Protein AF-S4RAU7-F1 (afdb_monomer)

pLDDT: mean 73.19, std 24.36, range [22.33, 98.5]

Nearest PDB structures (foldseek):
  2hni-assembly1_B  TM=8.586E-01  e=1.239E-15  Pyrococcus horikoshii OT3
  2dkg-assembly1_A  TM=8.563E-01  e=2.192E-15  Pyrococcus horikoshii OT3
  2deq-assembly1_A  TM=8.607E-01  e=3.878E-15  Pyrococcus horikoshii OT3
  3rkx-assembly1_A  TM=7.453E-01  e=6.673E-11  Staphylococcus aureus subsp. aureus ECT-R 2
  3v8j-assembly1_A  TM=7.299E-01  e=2.940E-10  Staphylococcus aureus A9781

Secondary structure (DSSP, 8-state):
---------PPPP----B-GGGGGGGG-S----SSS-S--------PPPP----------------------S---SS--EEEEE-----TTTSSSTTSHHHHHHHHHHTTBPTTT-EEEE--HHHHTSTTGGGGEEEEEE--SSPPPHHHHHHHHHHHTTT-EEEEES-S---SS-EEEETTS-----SSS-EEEEEE-TTSEEEEEETTTGGGEEEEEEEEETTEEEEEEEEEETTTTEEEEEE-----TT--SSS-TTSSHHHHHHHHHHHHHHHHHTT--B----PPPP--EEEEEPTT--S-HHHHHGGGS-TTSEE--SS-EEEEESSGGGSPPP-SSEEEEESS--GGGT-TT--HHHHHHH---SSTTSEEEEEEEES-HHHHHTTTGGGS-TT--EEEEEEEETT-B-GGG-B----TTEEEEEEEEEEETTSHHHHTGGGHHHHHHHHHHHHHHTSTT-TT--EEEETTTEEEETTTEEEEEEEEEEEEETTEEEEEEEEEEESS--TTS--HHHHHHHHHHH--TTPPPPPPPPHHHHHHHHHHHHHHHHHHHHHHHHHHHHHHHHHHBS-TT-EEEESSTTS-EEEEEEE-TTSPEEEEETTS-EEEE-TTTEEEETTTTEEEE-

Mean predicted aligned error: 14.05 Å

Solvent-accessible surface area (backbone atoms only — not comparable to full-atom values): 36262 Å² total; per-residue (Å²): 138,91,83,89,81,87,86,77,81,86,80,81,77,84,84,68,85,36,55,75,80,55,60,56,73,79,65,72,81,74,88,85,69,91,84,77,80,83,86,83,82,86,88,83,88,83,87,79,86,88,79,88,86,87,83,90,80,85,83,83,90,80,84,81,82,81,77,82,74,78,84,71,86,81,84,62,63,57,58,39,25,34,34,37,31,51,69,94,63,61,89,71,64,49,73,39,68,81,9,69,58,35,48,53,49,52,59,47,61,73,28,39,34,80,60,52,62,47,80,42,78,47,51,73,71,59,60,70,41,87,70,69,68,81,48,42,56,32,41,34,34,49,13,81,48,64,55,56,67,72,45,28,54,47,54,45,57,40,17,38,67,39,23,34,36,40,32,44,60,28,49,44,50,59,84,58,41,31,67,28,43,92,88,77,56,87,66,68,56,80,80,90,60,64,44,78,79,43,69,24,46,81,59,32,34,30,32,27,34,67,87,54,53,87,57,55,42,79,73,48,74,44,85,48,101,65,35,36,31,46,32,38,37,28,76,28,57,93,58,67,6,32,42,33,46,33,54,63,69,76,80,80,73,72,69,94,70,83,74,93,86,74,69,71,72,64,48,54,58,51,46,51,52,51,32,51,56,40,39,75,69,69,43,70,49,48,95,59,81,74,85,64,57,40,50,29,40,52,45,65,43,87,86,59,72,72,53,63,63,71,68,36,52,90,64,35,44,101,80,34,33,38,74,34,88,54,28,19,39,29,58,31,57,41,75,90,77,44,72,80,38,48,90,49,39,35,28,32,27,61,67,65,81,60,74,86,66,36,86,87,56,50,64,64,51,20,59,73,49,45,72,51,94,45,62,58,40,24,37,40,39,20,45,22,36,56,32,50,58,45,54,46,39,68,41,56,90,65,51,66,86,82,57,19,47,23,30,34,34,44,26,31,83,54,25,75,41,71,94,79,37,73,34,77,34,44,67,35,30,28,32,36,18,37,69,47,73,37,45,45,88,38,57,48,35,73,28,50,64,34,54,44,46,45,47,38,45,9,48,40,47,19,52,29,70,39,92,88,30,64,82,56,56,50,24,35,40,83,70,28,34,29,21,46,58,94,67,37,46,26,33,42,49,38,69,45,39,36,80,56,91,66,28,31,47,30,40,39,34,39,43,32,30,22,62,30,67,79,67,52,50,22,51,34,56,54,50,50,50,47,51,74,68,55,60,95,87,63,79,74,75,76,77,65,47,38,36,36,46,47,20,24,17,47,30,37,30,54,52,47,52,54,41,25,52,74,48,37,67,76,60,45,47,68,64,45,59,76,31,44,70,55,80,70,37,68,31,24,40,68,43,100,86,38,59,50,27,33,32,75,50,63,49,96,51,56,30,42,28,29,39,32,81,90,70,50,75,44,79,44,54,63,86,54,41,44,74,42,76,93,75,31,34,37,31,70,107

Structure (mmCIF, N/CA/C/O backbone):
data_AF-S4RAU7-F1
#
_entry.id   AF-S4RAU7-F1
#
loop_
_atom_site.group_PDB
_atom_site.id
_atom_site.type_symbol
_atom_site.label_atom_id
_atom_site.label_alt_id
_atom_site.label_c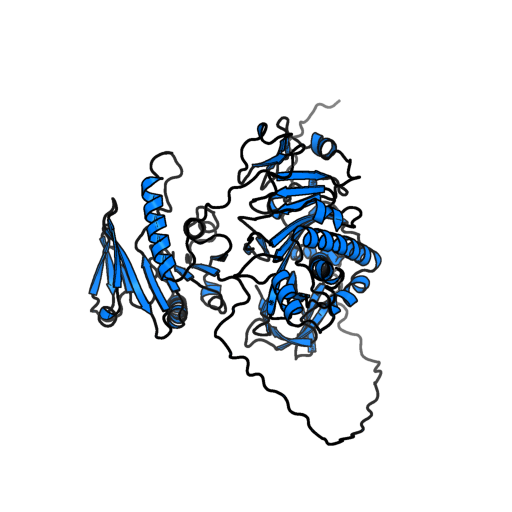omp_id
_atom_site.label_asym_id
_atom_site.label_entity_id
_atom_site.label_seq_id
_atom_site.pdbx_PDB_ins_code
_atom_site.Cartn_x
_atom_site.Cartn_y
_atom_site.Cartn_z
_atom_site.occupancy
_atom_site.B_iso_or_equiv
_atom_site.auth_seq_id
_atom_site.auth_comp_id
_atom_site.auth_asym_id
_atom_site.auth_atom_id
_atom_site.pdbx_PDB_model_num
ATOM 1 N N . GLU A 1 1 ? 16.555 49.313 -39.695 1.00 27.48 1 GLU A N 1
ATOM 2 C CA . GLU A 1 1 ? 17.297 48.039 -39.777 1.00 27.48 1 GLU A CA 1
ATOM 3 C C . GLU A 1 1 ? 17.917 47.733 -38.420 1.00 27.48 1 GLU A C 1
ATOM 5 O O . GLU A 1 1 ? 18.687 48.556 -37.935 1.00 27.48 1 GLU A O 1
ATOM 10 N N . PRO A 1 2 ? 17.519 46.636 -37.758 1.00 35.09 2 PRO A N 1
ATOM 11 C CA . PRO A 1 2 ? 18.001 46.278 -36.431 1.00 35.09 2 PRO A CA 1
ATOM 12 C C . PRO A 1 2 ? 19.102 45.199 -36.477 1.00 35.09 2 PRO A C 1
ATOM 14 O O . PRO A 1 2 ? 19.105 44.318 -37.333 1.00 35.09 2 PRO A O 1
ATOM 17 N N . ARG A 1 3 ? 20.007 45.248 -35.497 1.00 26.02 3 ARG A N 1
ATOM 18 C CA . ARG A 1 3 ? 20.831 44.141 -34.972 1.00 26.02 3 ARG A CA 1
ATOM 19 C C . ARG A 1 3 ? 20.624 44.233 -33.454 1.00 26.02 3 ARG A C 1
ATOM 21 O O . ARG A 1 3 ? 20.817 45.310 -32.910 1.00 26.02 3 ARG A O 1
ATOM 28 N N . GLY A 1 4 ? 20.049 43.273 -32.739 1.00 25.80 4 GLY A N 1
ATOM 29 C CA . GLY A 1 4 ? 20.427 41.870 -32.606 1.00 25.80 4 GLY A CA 1
ATOM 30 C C . GLY A 1 4 ? 20.818 41.682 -31.135 1.00 25.80 4 GLY A C 1
ATOM 31 O O . GLY A 1 4 ? 21.966 41.932 -30.787 1.00 25.80 4 GLY A O 1
ATOM 32 N N . VAL A 1 5 ? 19.854 41.341 -30.272 1.00 27.66 5 VAL A N 1
ATOM 33 C CA . VAL A 1 5 ? 20.081 41.065 -28.841 1.00 27.66 5 VAL A CA 1
ATOM 34 C C . VAL A 1 5 ? 19.754 39.598 -28.592 1.00 27.66 5 VAL A C 1
ATOM 36 O O . VAL A 1 5 ? 18.683 39.119 -28.956 1.00 27.66 5 VAL A O 1
ATOM 39 N N . ALA A 1 6 ? 20.739 38.896 -28.040 1.00 25.17 6 ALA A N 1
ATOM 40 C CA . ALA A 1 6 ? 20.718 37.477 -27.742 1.00 25.17 6 ALA A CA 1
ATOM 41 C C . ALA A 1 6 ? 19.697 37.145 -26.644 1.00 25.17 6 ALA A C 1
ATOM 43 O O . ALA A 1 6 ? 19.622 37.831 -25.626 1.00 25.17 6 ALA A O 1
ATOM 44 N N . ALA A 1 7 ? 18.946 36.066 -26.860 1.00 24.81 7 ALA A N 1
ATOM 45 C CA . ALA A 1 7 ? 18.097 35.437 -25.862 1.00 24.81 7 ALA A CA 1
ATOM 46 C C . ALA A 1 7 ? 18.944 34.487 -25.004 1.00 24.81 7 ALA A C 1
ATOM 48 O O . ALA A 1 7 ? 19.570 33.564 -25.526 1.00 24.81 7 ALA A O 1
ATOM 49 N N . THR A 1 8 ? 18.952 34.703 -23.692 1.00 26.05 8 THR A N 1
ATOM 50 C CA . THR A 1 8 ? 19.495 33.772 -22.700 1.00 26.05 8 THR A CA 1
ATOM 51 C C . THR A 1 8 ? 18.362 33.243 -21.830 1.00 26.05 8 THR A C 1
ATOM 53 O O . THR A 1 8 ? 17.690 34.034 -21.178 1.00 26.05 8 THR A O 1
ATOM 56 N N . GLY A 1 9 ? 18.201 31.915 -21.847 1.00 24.58 9 GLY A N 1
ATOM 57 C CA . GLY A 1 9 ? 17.725 31.062 -20.750 1.00 24.58 9 GLY A CA 1
ATOM 58 C C . GLY A 1 9 ? 16.378 31.401 -20.117 1.00 24.58 9 GLY A C 1
ATOM 59 O O . GLY A 1 9 ? 16.329 32.167 -19.165 1.00 24.58 9 GLY A O 1
ATOM 60 N N . GLY A 1 10 ? 15.312 30.749 -20.586 1.00 24.58 10 GLY A N 1
ATOM 61 C CA . GLY A 1 10 ? 14.064 30.643 -19.832 1.00 24.58 10 GLY A CA 1
ATOM 62 C C . GLY A 1 10 ? 14.256 29.752 -18.604 1.00 24.58 10 GLY A C 1
ATOM 63 O O . GLY A 1 10 ? 14.740 28.625 -18.719 1.00 24.58 10 GLY A O 1
ATOM 64 N N . GLU A 1 11 ? 13.908 30.291 -17.442 1.00 26.67 11 GLU A N 1
ATOM 65 C CA . GLU A 1 11 ? 13.863 29.595 -16.163 1.00 26.67 11 GLU A CA 1
ATOM 66 C C . GLU A 1 11 ? 12.766 28.518 -16.193 1.00 26.67 11 GLU A C 1
ATOM 68 O O . GLU A 1 11 ? 11.641 28.757 -16.629 1.00 26.67 11 GLU A O 1
ATOM 73 N N . HIS A 1 12 ? 13.118 27.307 -15.758 1.00 29.59 12 HIS A N 1
ATOM 74 C CA . HIS A 1 12 ? 12.170 26.231 -15.492 1.00 29.59 12 HIS A CA 1
ATOM 75 C C . HIS A 1 12 ? 11.329 26.609 -14.267 1.00 29.59 12 HIS A C 1
ATOM 77 O O . HIS A 1 12 ? 11.871 26.725 -13.170 1.00 29.59 12 HIS A O 1
ATOM 83 N N . GLU A 1 13 ? 10.018 26.769 -14.449 1.00 31.17 13 GLU A N 1
ATOM 84 C CA . GLU A 1 13 ? 9.064 26.912 -13.347 1.00 31.17 13 GLU A CA 1
ATOM 85 C C . GLU A 1 13 ? 9.114 25.692 -12.407 1.00 31.17 13 GLU A C 1
ATOM 87 O O . GLU A 1 13 ? 9.138 24.531 -12.835 1.00 31.17 13 GLU A O 1
ATOM 92 N N . ASP A 1 14 ? 9.124 25.979 -11.105 1.00 31.38 14 ASP A N 1
ATOM 93 C CA . ASP A 1 14 ? 9.110 25.023 -10.000 1.00 31.38 14 ASP A CA 1
ATOM 94 C C . ASP A 1 14 ? 7.841 24.150 -10.019 1.00 31.38 14 ASP A C 1
ATOM 96 O O . ASP A 1 14 ? 6.816 24.475 -9.419 1.00 31.38 14 ASP A O 1
ATOM 100 N N . ALA A 1 15 ? 7.914 22.980 -10.658 1.00 33.44 15 ALA A N 1
ATOM 101 C CA . ALA A 1 15 ? 6.922 21.921 -10.485 1.00 33.44 15 ALA A CA 1
ATOM 102 C C . ALA A 1 15 ? 7.007 21.362 -9.051 1.00 33.44 15 ALA A C 1
ATOM 104 O O . ALA A 1 15 ? 7.835 20.490 -8.753 1.00 33.44 15 ALA A O 1
ATOM 105 N N . ARG A 1 16 ? 6.166 21.884 -8.149 1.00 30.45 16 ARG A N 1
ATOM 106 C CA . ARG A 1 16 ? 6.012 21.373 -6.780 1.00 30.45 16 ARG A CA 1
ATOM 107 C C . ARG A 1 16 ? 5.152 20.101 -6.794 1.00 30.45 16 ARG A C 1
ATOM 109 O O . ARG A 1 16 ? 4.079 20.113 -7.391 1.00 30.45 16 ARG A O 1
ATOM 116 N N . PRO A 1 17 ? 5.572 19.008 -6.131 1.00 32.38 17 PRO A N 1
ATOM 117 C CA . PRO A 1 17 ? 4.710 17.848 -5.938 1.00 32.38 17 PRO A CA 1
ATOM 118 C C . PRO A 1 17 ? 3.536 18.251 -5.037 1.00 32.38 17 PRO A C 1
ATOM 120 O O . PRO A 1 17 ? 3.728 18.566 -3.863 1.00 32.38 17 PRO A O 1
ATOM 123 N N . LEU A 1 18 ? 2.327 18.268 -5.593 1.00 34.44 18 LEU A N 1
ATOM 124 C CA . LEU A 1 18 ? 1.102 18.568 -4.857 1.00 34.44 18 LEU A CA 1
ATOM 125 C C . LEU A 1 18 ? 0.475 17.244 -4.413 1.00 34.44 18 LEU A C 1
ATOM 127 O O . LEU A 1 18 ? 0.008 16.453 -5.230 1.00 34.44 18 LEU A O 1
ATOM 131 N N . HIS A 1 19 ? 0.456 16.989 -3.106 1.00 40.88 19 HIS A N 1
ATOM 132 C CA . HIS A 1 19 ? -0.429 15.961 -2.560 1.00 40.88 19 HIS A CA 1
ATOM 133 C C . HIS A 1 19 ? -1.886 16.382 -2.839 1.00 40.88 19 HIS A C 1
ATOM 135 O O . HIS A 1 19 ? -2.152 17.579 -2.934 1.00 40.88 19 HIS A O 1
ATOM 141 N N . LEU A 1 20 ? -2.830 15.442 -2.982 1.00 41.88 20 LEU A N 1
ATOM 142 C CA . LEU A 1 20 ? -4.224 15.713 -3.399 1.00 41.88 20 LEU A CA 1
ATOM 143 C C . LEU A 1 20 ? -4.935 16.827 -2.592 1.00 41.88 20 LEU A C 1
ATOM 145 O O . LEU A 1 20 ? -5.869 17.443 -3.097 1.00 41.88 20 LEU A O 1
ATOM 149 N N . SER A 1 21 ? -4.462 17.149 -1.384 1.00 34.53 21 SER A N 1
ATOM 150 C CA . SER A 1 21 ? -4.932 18.271 -0.562 1.00 34.53 21 SER A CA 1
ATOM 151 C C . SER A 1 21 ? -4.527 19.671 -1.058 1.00 34.53 21 SER A C 1
ATOM 153 O O . SER A 1 21 ? -5.185 20.643 -0.703 1.00 34.53 21 SER A O 1
ATOM 155 N N . SER A 1 22 ? -3.475 19.815 -1.870 1.00 36.38 22 SER A N 1
ATOM 156 C CA . SER A 1 22 ? -3.009 21.118 -2.381 1.00 36.38 22 SER A CA 1
ATOM 157 C C . SER A 1 22 ? -3.646 21.524 -3.717 1.00 36.38 22 SER A C 1
ATOM 159 O O . SER A 1 22 ? -3.410 22.631 -4.189 1.00 36.38 22 SER A O 1
ATOM 161 N N . CYS A 1 23 ? -4.496 20.680 -4.316 1.00 39.50 23 CYS A N 1
ATOM 162 C CA . CYS A 1 23 ? -5.257 21.049 -5.519 1.00 39.50 23 CYS A CA 1
ATOM 163 C C . CYS A 1 23 ? -6.350 22.102 -5.237 1.00 39.50 23 CYS A C 1
ATOM 165 O O . CYS A 1 23 ? -6.812 22.764 -6.164 1.00 39.50 23 CYS A O 1
ATOM 167 N N . CYS A 1 24 ? -6.733 22.309 -3.971 1.00 40.78 24 CYS A N 1
ATOM 168 C CA . CYS A 1 24 ? -7.737 23.305 -3.592 1.00 40.78 24 CYS A CA 1
ATOM 169 C C . CYS A 1 24 ? -7.241 24.758 -3.692 1.00 40.78 24 CYS A C 1
ATOM 171 O O . CYS A 1 24 ? -8.064 25.643 -3.909 1.00 40.78 24 CYS A O 1
ATOM 173 N N . GLU A 1 25 ? -5.931 25.031 -3.602 1.00 37.16 25 GLU A N 1
ATOM 174 C CA . GLU A 1 25 ? -5.416 26.400 -3.809 1.00 37.16 25 GLU A CA 1
ATOM 175 C C . GLU A 1 25 ? -5.642 26.883 -5.256 1.00 37.16 25 GLU A C 1
ATOM 177 O O . GLU A 1 25 ? -5.774 28.081 -5.493 1.00 37.16 25 GLU A O 1
ATOM 182 N N . CYS A 1 26 ? -5.806 25.961 -6.214 1.00 34.75 26 CYS A N 1
ATOM 183 C CA . CYS A 1 26 ? -6.134 26.276 -7.607 1.00 34.75 26 CYS A CA 1
ATOM 184 C C . CYS A 1 26 ? -7.641 26.456 -7.879 1.00 34.75 26 CYS A C 1
ATOM 186 O O . CYS A 1 26 ? -7.998 26.930 -8.953 1.00 34.75 26 CYS A O 1
ATOM 188 N N . LEU A 1 27 ? -8.524 26.131 -6.926 1.00 38.09 27 LEU A N 1
ATOM 189 C CA . LEU A 1 27 ? -9.972 26.396 -7.016 1.00 38.09 27 LEU A CA 1
ATOM 190 C C . LEU A 1 27 ? -10.371 27.711 -6.315 1.00 38.09 27 LEU A C 1
ATOM 192 O O . LEU A 1 27 ? -11.551 28.028 -6.177 1.00 38.09 27 LEU A O 1
ATOM 196 N N . GLY A 1 28 ? -9.386 28.508 -5.895 1.00 34.78 28 GLY A N 1
ATOM 197 C CA . GLY A 1 28 ? -9.566 29.792 -5.226 1.00 34.78 28 GLY A CA 1
ATOM 198 C C . GLY A 1 28 ? -9.882 30.959 -6.163 1.00 34.78 28 GLY A C 1
ATOM 199 O O . GLY A 1 28 ? -9.199 31.972 -6.093 1.00 34.78 28 GLY A O 1
ATOM 200 N N . LEU A 1 29 ? -10.907 30.852 -7.011 1.00 30.56 29 LEU A N 1
ATOM 201 C CA . LEU A 1 29 ? -11.522 31.998 -7.695 1.00 30.56 29 LEU A CA 1
ATOM 202 C C . LEU A 1 29 ? -13.029 31.762 -7.869 1.00 30.56 29 LEU A C 1
ATOM 204 O O . LEU A 1 29 ? -13.503 31.621 -8.983 1.00 30.56 29 LEU A O 1
ATOM 208 N N . GLU A 1 30 ? -13.761 31.700 -6.751 1.00 31.09 30 GLU A N 1
ATOM 209 C CA . GLU A 1 30 ? -15.139 32.229 -6.629 1.00 31.09 30 GLU A CA 1
ATOM 210 C C . GLU A 1 30 ? -15.650 32.271 -5.166 1.00 31.09 30 GLU A C 1
ATOM 212 O O . GLU A 1 30 ? -16.841 32.182 -4.885 1.00 31.09 30 GLU A O 1
ATOM 217 N N . SER A 1 31 ? -14.763 32.491 -4.189 1.00 28.50 31 SER A N 1
ATOM 218 C CA . SER A 1 31 ? -15.175 32.840 -2.819 1.00 28.50 31 SER A CA 1
ATOM 219 C C . SER A 1 31 ? -15.307 34.358 -2.672 1.00 28.50 31 SER A C 1
ATOM 221 O O . SER A 1 31 ? -14.504 34.993 -1.995 1.00 28.50 31 SER A O 1
ATOM 223 N N . SER A 1 32 ? -16.324 34.951 -3.305 1.00 27.53 32 SER A N 1
ATOM 224 C CA . SER A 1 32 ? -16.795 36.310 -2.974 1.00 27.53 32 SER A CA 1
ATOM 225 C C . SER A 1 32 ? -18.254 36.342 -2.505 1.00 27.53 32 SER A C 1
ATOM 227 O O . SER A 1 32 ? -18.919 37.371 -2.622 1.00 27.53 32 SER A O 1
ATOM 229 N N . THR A 1 33 ? -18.764 35.238 -1.951 1.00 28.28 33 THR A N 1
ATOM 230 C CA . THR A 1 33 ? -20.163 35.179 -1.485 1.00 28.28 33 THR A CA 1
ATOM 231 C C . THR A 1 33 ? -20.343 34.531 -0.112 1.00 28.28 33 THR A C 1
ATOM 233 O O . THR A 1 33 ? -21.436 34.093 0.231 1.00 28.28 33 THR A O 1
ATOM 236 N N . ILE A 1 34 ? -19.306 34.543 0.730 1.00 30.53 34 ILE A N 1
ATOM 237 C CA . ILE A 1 34 ? -19.435 34.301 2.177 1.00 30.53 34 ILE A CA 1
ATOM 238 C C . ILE A 1 34 ? -19.367 35.659 2.884 1.00 30.53 34 ILE A C 1
ATOM 240 O O . ILE A 1 34 ? -18.395 35.976 3.549 1.00 30.53 34 ILE A O 1
ATOM 244 N N . GLU A 1 35 ? -20.386 36.498 2.665 1.00 27.98 35 GLU A N 1
ATOM 245 C CA . GLU A 1 35 ? -20.765 37.582 3.597 1.00 27.98 35 GLU A CA 1
ATOM 246 C C . GLU A 1 35 ? -22.167 38.190 3.345 1.00 27.98 35 GLU A C 1
ATOM 248 O O . GLU A 1 35 ? -22.516 39.207 3.933 1.00 27.98 35 GLU A O 1
ATOM 253 N N . SER A 1 36 ? -23.039 37.583 2.521 1.00 26.77 36 SER A N 1
ATOM 254 C CA . SER A 1 36 ? -24.374 38.162 2.233 1.00 26.77 36 SER A CA 1
ATOM 255 C C . SER A 1 36 ? -25.570 37.208 2.289 1.0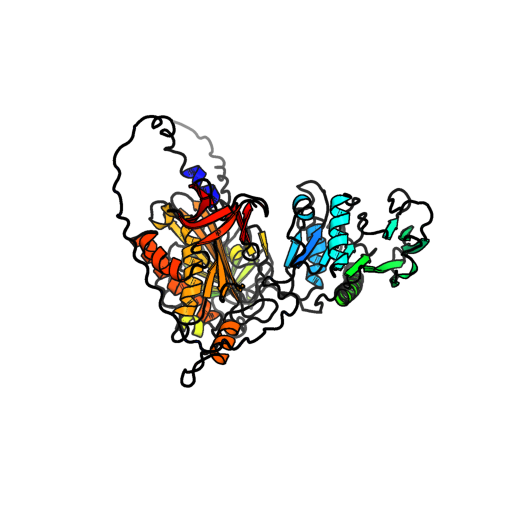0 26.77 36 SER A C 1
ATOM 257 O O . SER A 1 36 ? -26.625 37.528 1.756 1.00 26.77 36 SER A O 1
ATOM 259 N N . VAL A 1 37 ? -25.483 36.094 3.023 1.00 28.81 37 VAL A N 1
ATOM 260 C CA . VAL A 1 37 ? -26.695 35.357 3.447 1.00 28.81 37 VAL A CA 1
ATOM 261 C C . VAL A 1 37 ? -26.652 35.057 4.951 1.00 28.81 37 VAL A C 1
ATOM 263 O O . VAL A 1 37 ? -26.880 33.950 5.420 1.00 28.81 37 VAL A O 1
ATOM 266 N N . ARG A 1 38 ? -26.357 36.090 5.747 1.00 29.08 38 ARG A N 1
ATOM 267 C CA . ARG A 1 38 ? -27.050 36.287 7.025 1.00 29.08 38 ARG A CA 1
ATOM 268 C C . ARG A 1 38 ? -28.247 37.169 6.684 1.00 29.08 38 ARG A C 1
ATOM 270 O O . ARG A 1 38 ? -28.016 38.295 6.254 1.00 29.08 38 ARG A O 1
ATOM 277 N N . SER A 1 39 ? -29.469 36.671 6.894 1.00 26.44 39 SER A N 1
ATOM 278 C CA . SER A 1 39 ? -30.792 37.321 6.694 1.00 26.44 39 SER A CA 1
ATOM 279 C C . SER A 1 39 ? -31.604 36.829 5.482 1.00 26.44 39 SER A C 1
ATOM 281 O O . SER A 1 39 ? -31.656 37.495 4.456 1.00 26.44 39 SER A O 1
ATOM 283 N N . ALA A 1 40 ? -32.283 35.690 5.643 1.00 24.09 40 ALA A N 1
ATOM 284 C CA . ALA A 1 40 ? -33.619 35.380 5.096 1.00 24.09 40 ALA A CA 1
ATOM 285 C C . ALA A 1 40 ? -34.052 34.032 5.716 1.00 24.09 40 ALA A C 1
ATOM 287 O O . ALA A 1 40 ? -33.539 32.987 5.339 1.00 24.09 40 ALA A O 1
ATOM 288 N N . SER A 1 41 ? -34.616 34.056 6.926 1.00 25.59 41 SER A N 1
ATOM 289 C CA . SER A 1 41 ? -36.041 33.794 7.219 1.00 25.59 41 SER A CA 1
ATOM 290 C C . SER A 1 41 ? -36.625 32.503 6.625 1.00 25.59 41 SER A C 1
ATOM 292 O O . SER A 1 41 ? -36.891 32.446 5.434 1.00 25.59 41 SER A O 1
ATOM 294 N N . MET A 1 42 ? -36.805 31.518 7.519 1.00 24.38 42 MET A N 1
ATOM 295 C CA . MET A 1 42 ? -38.050 30.814 7.900 1.00 24.38 42 MET A CA 1
ATOM 296 C C . MET A 1 42 ? -39.129 30.474 6.848 1.00 24.38 42 MET A C 1
ATOM 298 O O . MET A 1 42 ? -39.505 31.325 6.054 1.00 24.38 42 MET A O 1
ATOM 302 N N . GLU A 1 43 ? -39.724 29.285 7.065 1.00 26.59 43 GLU A N 1
ATOM 303 C CA . GLU A 1 43 ? -40.910 28.654 6.428 1.00 26.59 43 GLU A CA 1
ATOM 304 C C . GLU A 1 43 ? -40.541 27.848 5.156 1.00 26.59 43 GLU A C 1
ATOM 306 O O . GLU A 1 43 ? -39.917 28.370 4.246 1.00 26.59 43 GLU A O 1
ATOM 311 N N . ASP A 1 44 ? -40.734 26.527 5.041 1.00 25.16 44 ASP A N 1
ATOM 312 C CA . ASP A 1 44 ? -41.831 25.676 5.509 1.00 25.16 44 ASP A CA 1
ATOM 313 C C . ASP A 1 44 ? -41.389 24.280 5.992 1.00 25.16 44 ASP A C 1
ATOM 315 O O . ASP A 1 44 ? -40.490 23.632 5.451 1.00 25.16 44 ASP A O 1
ATOM 319 N N . LEU A 1 45 ? -42.109 23.823 7.015 1.00 25.53 45 LEU A N 1
ATOM 320 C CA . LEU A 1 45 ? -42.136 22.476 7.574 1.00 25.53 45 LEU A CA 1
ATOM 321 C C . LEU A 1 45 ? -42.900 21.521 6.644 1.00 25.53 45 LEU A C 1
ATOM 323 O O . LEU A 1 45 ? -43.994 21.843 6.187 1.00 25.53 45 LEU A O 1
ATOM 327 N N . VAL A 1 46 ? -42.398 20.295 6.483 1.00 26.14 46 VAL A N 1
ATOM 328 C CA . VAL A 1 46 ? -43.250 19.135 6.180 1.00 26.14 46 VAL A CA 1
ATOM 329 C C . VAL A 1 46 ? -42.982 18.070 7.238 1.00 26.14 46 VAL A C 1
ATOM 331 O O . VAL A 1 46 ? -41.912 17.465 7.288 1.00 26.14 46 VAL A O 1
ATOM 334 N N . GLU A 1 47 ? -43.969 17.905 8.115 1.00 24.20 47 GLU A N 1
ATOM 335 C CA . GLU A 1 47 ? -44.059 16.880 9.151 1.00 24.20 47 GLU A CA 1
ATOM 336 C C . GLU A 1 47 ? -44.202 15.483 8.522 1.00 24.20 47 GLU A C 1
ATOM 338 O O . GLU A 1 47 ? -45.007 15.273 7.614 1.00 24.20 47 GLU A O 1
ATOM 343 N N . LEU A 1 48 ? -43.454 14.506 9.041 1.00 26.84 48 LEU A N 1
ATOM 344 C CA . LEU A 1 48 ? -43.727 13.081 8.835 1.00 26.84 48 LEU A CA 1
ATOM 345 C C . LEU A 1 48 ? -44.528 12.563 10.042 1.00 26.84 48 LEU A C 1
ATOM 347 O O . LEU A 1 48 ? -44.165 12.878 11.178 1.00 26.84 48 LEU A O 1
ATOM 351 N N . PRO A 1 49 ? -45.612 11.795 9.834 1.00 25.45 49 PRO A N 1
ATOM 352 C CA . PRO A 1 49 ? -46.558 11.489 10.896 1.00 25.45 49 PRO A CA 1
ATOM 353 C C . PRO A 1 49 ? -46.027 10.418 11.851 1.00 25.45 49 PRO A C 1
ATOM 355 O O . PRO A 1 49 ? -45.497 9.382 11.448 1.00 25.45 49 PRO A O 1
ATOM 358 N N . SER A 1 50 ? -46.241 10.675 13.137 1.00 23.84 50 SER A N 1
ATOM 359 C CA . SER A 1 50 ? -46.141 9.721 14.231 1.00 23.84 50 SER A CA 1
ATOM 360 C C . SER A 1 50 ? -47.328 8.750 14.216 1.00 23.84 50 SER A C 1
ATOM 362 O O . SER A 1 50 ? -48.481 9.143 14.050 1.00 23.84 50 SER A O 1
ATOM 364 N N . GLY A 1 51 ? -47.037 7.467 14.424 1.00 24.39 51 GLY A N 1
ATOM 365 C CA . GLY A 1 51 ? -48.027 6.410 14.605 1.00 24.39 51 GLY A CA 1
ATOM 366 C C . GLY A 1 51 ? -47.401 5.246 15.361 1.00 24.39 51 GLY A C 1
ATOM 367 O O . GLY A 1 51 ? -46.672 4.444 14.788 1.00 24.39 51 GLY A O 1
ATOM 368 N N . SER A 1 52 ? -47.640 5.223 16.667 1.00 25.03 52 SER A N 1
ATOM 369 C CA . SER A 1 52 ? -47.378 4.120 17.591 1.00 25.03 52 SER A CA 1
ATOM 370 C C . SER A 1 52 ? -48.263 2.917 17.275 1.00 25.03 52 SER A C 1
ATOM 372 O O . SER A 1 52 ? -49.444 3.130 17.024 1.00 25.03 52 SER A O 1
ATOM 374 N N . GLU A 1 53 ? -47.755 1.694 17.428 1.00 24.83 53 GLU A N 1
ATOM 375 C CA . GLU A 1 53 ? -48.440 0.662 18.218 1.00 24.83 53 GLU A CA 1
ATOM 376 C C . GLU A 1 53 ? -47.502 -0.503 18.569 1.00 24.83 53 GLU A C 1
ATOM 378 O O . GLU A 1 53 ? -46.559 -0.840 17.857 1.00 24.83 53 GLU A O 1
ATOM 383 N N . ASP A 1 54 ? -47.751 -1.007 19.767 1.00 26.19 54 ASP A N 1
ATOM 384 C CA . ASP A 1 54 ? -46.955 -1.853 20.641 1.00 26.19 54 ASP A CA 1
ATOM 385 C C . ASP A 1 54 ? -47.519 -3.278 20.516 1.00 26.19 54 ASP A C 1
ATOM 387 O O . ASP A 1 54 ? -48.677 -3.487 20.860 1.00 26.19 54 ASP A O 1
ATOM 391 N N . GLU A 1 55 ? -46.750 -4.263 20.043 1.00 24.41 55 GLU A N 1
ATOM 392 C CA . GLU A 1 55 ? -47.102 -5.675 20.251 1.00 24.41 55 GLU A CA 1
ATOM 393 C C . GLU A 1 55 ? -45.877 -6.493 20.666 1.00 24.41 55 GLU A C 1
ATOM 395 O O . GLU A 1 55 ? -44.993 -6.846 19.882 1.00 24.41 55 GLU A O 1
ATOM 400 N N . ARG A 1 56 ? -45.860 -6.798 21.966 1.00 24.86 56 ARG A N 1
ATOM 401 C CA . ARG A 1 56 ? -45.040 -7.823 22.606 1.00 24.86 56 ARG A CA 1
ATOM 402 C C . ARG A 1 56 ? -45.629 -9.198 22.296 1.00 24.86 56 ARG A C 1
ATOM 404 O O . ARG A 1 56 ? -46.796 -9.432 22.599 1.00 24.86 56 ARG A O 1
ATOM 411 N N . LEU A 1 57 ? -44.807 -10.131 21.824 1.00 25.55 57 LEU A N 1
ATOM 412 C CA . LEU A 1 57 ? -45.101 -11.564 21.883 1.00 25.55 57 LEU A CA 1
ATOM 413 C C . LEU A 1 57 ? -43.879 -12.327 22.414 1.00 25.55 57 LEU A C 1
ATOM 415 O O . LEU A 1 57 ? -42.785 -12.259 21.855 1.00 25.55 57 LEU A O 1
ATOM 419 N N . ASP A 1 58 ? -44.101 -13.025 23.528 1.00 24.02 58 ASP A N 1
ATOM 420 C CA . ASP A 1 58 ? -43.161 -13.873 24.264 1.00 24.02 58 ASP A CA 1
ATOM 421 C C . ASP A 1 58 ? -42.941 -15.250 23.594 1.00 24.02 58 ASP A C 1
ATOM 423 O O . ASP A 1 58 ? -43.902 -15.978 23.363 1.00 24.02 58 ASP A O 1
ATOM 427 N N . GLY A 1 59 ? -41.661 -15.633 23.427 1.00 22.33 59 GLY A N 1
ATOM 428 C CA . GLY A 1 59 ? -41.079 -16.995 23.551 1.00 22.33 59 GLY A CA 1
ATOM 429 C C . GLY A 1 59 ? -41.435 -18.110 22.536 1.00 22.33 59 GLY A C 1
ATOM 430 O O . GLY A 1 59 ? -42.432 -18.005 21.832 1.00 22.33 59 GLY A O 1
ATOM 431 N N . PRO A 1 60 ? -40.669 -19.236 22.470 1.00 25.92 60 PRO A N 1
ATOM 432 C CA . PRO A 1 60 ? -39.641 -19.702 23.410 1.00 25.92 60 PRO A CA 1
ATOM 433 C C . PRO A 1 60 ? -38.247 -19.968 22.790 1.00 25.92 60 PRO A C 1
ATOM 435 O O . PRO A 1 60 ? -38.055 -20.019 21.578 1.00 25.92 60 PRO A O 1
ATOM 438 N N . GLY A 1 61 ? -37.258 -20.117 23.674 1.00 26.03 61 GLY A N 1
ATOM 439 C CA . GLY A 1 61 ? -35.832 -20.098 23.362 1.00 26.03 61 GLY A CA 1
ATOM 440 C C . GLY A 1 61 ? -35.258 -21.294 22.601 1.00 26.03 61 GLY A C 1
ATOM 441 O O . GLY A 1 61 ? -35.795 -22.400 22.562 1.00 26.03 61 GLY A O 1
ATOM 442 N N . THR A 1 62 ? -34.077 -21.060 22.033 1.00 24.86 62 THR A N 1
ATOM 443 C CA . THR A 1 62 ? -33.150 -22.114 21.628 1.00 24.86 62 THR A CA 1
ATOM 444 C C . THR A 1 62 ? -31.732 -21.644 21.933 1.00 24.86 62 THR A C 1
ATOM 446 O O . THR A 1 62 ? -31.355 -20.505 21.670 1.00 24.86 62 THR A O 1
ATOM 449 N N . GLU A 1 63 ? -31.002 -22.524 22.600 1.00 22.83 63 GLU A N 1
ATOM 450 C CA . GLU A 1 63 ? -29.759 -22.295 23.320 1.00 22.83 63 GLU A CA 1
ATOM 451 C C . GLU A 1 63 ? -28.641 -21.714 22.443 1.00 22.83 63 GLU A C 1
ATOM 453 O O . GLU A 1 63 ? -28.218 -22.303 21.445 1.00 22.83 63 GLU A O 1
ATOM 458 N N . ALA A 1 64 ? -28.100 -20.573 22.870 1.00 23.38 64 ALA A N 1
ATOM 459 C CA . ALA A 1 64 ? -26.838 -20.055 22.373 1.00 23.38 64 ALA A CA 1
ATOM 460 C C . ALA A 1 64 ? -25.701 -20.981 22.834 1.00 23.38 64 ALA A C 1
ATOM 462 O O . ALA A 1 64 ? -25.317 -20.991 24.005 1.00 23.38 64 ALA A O 1
ATOM 463 N N . ARG A 1 65 ? -25.131 -21.755 21.905 1.00 24.22 65 ARG A N 1
ATOM 464 C CA . ARG A 1 65 ? -23.838 -22.416 22.111 1.00 24.22 65 ARG A CA 1
ATOM 465 C C . ARG A 1 65 ? -22.747 -21.349 22.192 1.00 24.22 65 ARG A C 1
ATOM 467 O O . ARG A 1 65 ? -22.207 -20.911 21.180 1.00 24.22 65 ARG A O 1
ATOM 474 N N . GLY A 1 66 ? -22.432 -20.946 23.419 1.00 24.03 66 GLY A N 1
ATOM 475 C CA . GLY A 1 66 ? -21.238 -20.184 23.752 1.00 24.03 66 GLY A CA 1
ATOM 476 C C . GLY A 1 66 ? -19.986 -21.004 23.452 1.00 24.03 66 GLY A C 1
ATOM 477 O O . GLY A 1 66 ? -19.624 -21.905 24.202 1.00 24.03 66 GLY A O 1
ATOM 478 N N . GLY A 1 67 ? -19.328 -20.688 22.340 1.00 22.77 67 GLY A N 1
ATOM 479 C CA . GLY A 1 67 ? -17.934 -21.038 22.103 1.00 22.77 67 GLY A CA 1
ATOM 480 C C . GLY A 1 67 ? -17.057 -19.917 22.639 1.00 22.77 67 GLY A C 1
ATOM 481 O O . GLY A 1 67 ? -16.846 -18.911 21.966 1.00 22.77 67 GLY A O 1
ATOM 482 N N . THR A 1 68 ? -16.567 -20.071 23.863 1.00 23.38 68 THR A N 1
ATOM 483 C CA . THR A 1 68 ? -15.597 -19.175 24.492 1.00 23.38 68 THR A CA 1
ATOM 484 C C . THR A 1 68 ? -14.296 -19.222 23.685 1.00 23.38 68 THR A C 1
ATOM 486 O O . THR A 1 68 ? -13.462 -20.105 23.878 1.00 23.38 68 THR A O 1
ATOM 489 N N . ARG A 1 69 ? -14.113 -18.292 22.737 1.00 25.53 69 ARG A N 1
ATOM 490 C CA . ARG A 1 69 ? -12.796 -18.027 22.144 1.00 25.53 69 ARG A CA 1
ATOM 491 C C . ARG A 1 69 ? -11.894 -17.532 23.270 1.00 25.53 69 ARG A C 1
ATOM 493 O O . ARG A 1 69 ? -12.109 -16.451 23.816 1.00 25.53 69 ARG A O 1
ATOM 500 N N . ALA A 1 70 ? -10.911 -18.347 23.637 1.00 24.48 70 ALA A N 1
ATOM 501 C CA . ALA A 1 70 ? -9.833 -17.942 24.518 1.00 24.48 70 ALA A CA 1
ATOM 502 C C . ALA A 1 70 ? -9.189 -16.671 23.942 1.00 24.48 70 ALA A C 1
ATOM 504 O O . ALA A 1 70 ? -8.645 -16.684 22.837 1.00 24.48 70 ALA A O 1
ATOM 505 N N . ARG A 1 71 ? -9.294 -15.562 24.681 1.00 25.89 71 ARG A N 1
ATOM 506 C CA . ARG A 1 71 ? -8.548 -14.330 24.421 1.00 25.89 71 ARG A CA 1
ATOM 507 C C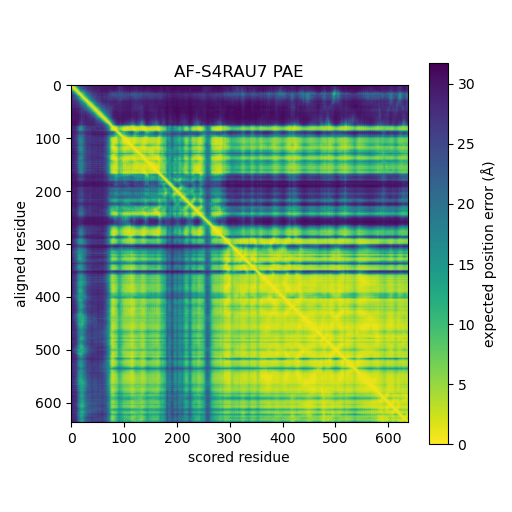 . ARG A 1 71 ? -7.066 -14.615 24.672 1.00 25.89 71 ARG A C 1
ATOM 509 O O . ARG A 1 71 ? -6.577 -14.460 25.787 1.00 25.89 71 ARG A O 1
ATOM 516 N N . GLY A 1 72 ? -6.370 -15.084 23.639 1.00 26.03 72 GLY A N 1
ATOM 517 C CA . GLY A 1 72 ? -4.914 -15.050 23.583 1.00 26.03 72 GLY A CA 1
ATOM 518 C C . GLY A 1 72 ? -4.449 -13.598 23.497 1.00 26.03 72 GLY A C 1
ATOM 519 O O . GLY A 1 72 ? -5.026 -12.802 22.760 1.00 26.03 72 GLY A O 1
ATOM 520 N N . HIS A 1 73 ? -3.446 -13.244 24.291 1.00 27.61 73 HIS A N 1
ATOM 521 C CA . HIS A 1 73 ? -2.846 -11.916 24.304 1.00 27.61 73 HIS A CA 1
ATOM 522 C C . HIS A 1 73 ? -2.294 -11.539 22.910 1.00 27.61 73 HIS A C 1
ATOM 524 O O . HIS A 1 73 ? -1.505 -12.282 22.334 1.00 27.61 73 HIS A O 1
ATOM 530 N N . GLY A 1 74 ? -2.715 -10.376 22.396 1.00 34.34 74 GLY A N 1
ATOM 531 C CA . GLY A 1 74 ? -1.967 -9.525 21.460 1.00 34.34 74 GLY A CA 1
ATOM 532 C C . GLY A 1 74 ? -1.678 -10.037 20.042 1.00 34.34 74 GLY A C 1
ATOM 533 O O . GLY A 1 74 ? -0.512 -10.153 19.676 1.00 34.34 74 GLY A O 1
ATOM 534 N N . SER A 1 75 ? -2.685 -10.239 19.181 1.00 37.62 75 SER A N 1
ATOM 535 C CA . SER A 1 75 ? -2.444 -10.257 17.725 1.00 37.62 75 SER A CA 1
ATOM 536 C C . SER A 1 75 ? -2.599 -8.846 17.147 1.00 37.62 75 SER A C 1
ATOM 538 O O . SER A 1 75 ? -3.698 -8.394 16.839 1.00 37.62 75 SER A O 1
ATOM 540 N N . SER A 1 76 ? -1.491 -8.122 17.030 1.00 48.09 76 SER A N 1
ATOM 541 C CA . SER A 1 76 ? -1.440 -6.846 16.312 1.00 48.09 76 SER A CA 1
ATOM 542 C C . SER A 1 76 ? -1.666 -7.056 14.804 1.00 48.09 76 SER A C 1
ATOM 544 O O . SER A 1 76 ? -0.947 -7.833 14.181 1.00 48.09 76 SER A O 1
ATOM 546 N N . ASN A 1 77 ? -2.602 -6.309 14.202 1.00 63.94 77 ASN A N 1
ATOM 547 C CA . ASN A 1 77 ? -2.968 -6.381 12.771 1.00 63.94 77 ASN A CA 1
ATOM 548 C C . ASN A 1 77 ? -2.045 -5.569 11.840 1.00 63.94 77 ASN A C 1
ATOM 550 O O . ASN A 1 77 ? -2.256 -5.522 10.627 1.00 63.94 77 ASN A O 1
ATOM 554 N N . LYS A 1 78 ? -1.042 -4.892 12.406 1.00 71.69 78 LYS A N 1
ATOM 555 C CA . LYS A 1 78 ? 0.029 -4.203 11.679 1.00 71.69 78 LYS A CA 1
ATOM 556 C C . LYS A 1 78 ? 1.333 -4.978 11.860 1.00 71.69 78 LYS A C 1
ATOM 558 O O . LYS A 1 78 ? 1.511 -5.607 12.908 1.00 71.69 78 LYS A O 1
ATOM 563 N N . PRO A 1 79 ? 2.248 -4.928 10.877 1.00 80.06 79 PRO A N 1
ATOM 564 C CA . PRO A 1 79 ? 3.558 -5.520 11.065 1.00 80.06 79 PRO A CA 1
ATOM 565 C C . PRO A 1 79 ? 4.260 -4.872 12.268 1.00 80.06 79 PRO A C 1
ATOM 567 O O . PRO A 1 79 ? 4.071 -3.673 12.509 1.00 80.06 79 PRO A O 1
ATOM 570 N N . PRO A 1 80 ? 5.053 -5.645 13.026 1.00 88.19 80 PRO A N 1
ATOM 571 C CA . PRO A 1 80 ? 5.818 -5.102 14.136 1.00 88.19 80 PRO A CA 1
ATOM 572 C C . PRO A 1 80 ? 6.788 -4.033 13.625 1.00 88.19 80 PRO A C 1
ATOM 574 O O . PRO A 1 80 ? 7.347 -4.151 12.531 1.00 88.19 80 PRO A O 1
ATOM 577 N N . ASN A 1 81 ? 6.997 -2.988 14.419 1.00 91.00 81 ASN A N 1
ATOM 578 C CA . ASN A 1 81 ? 7.898 -1.903 14.065 1.00 91.00 81 ASN A CA 1
ATOM 579 C C . ASN A 1 81 ? 9.081 -1.785 15.036 1.00 91.00 81 ASN A C 1
ATOM 581 O O . ASN A 1 81 ? 9.050 -2.277 16.165 1.00 91.00 81 ASN A O 1
ATOM 585 N N . VAL A 1 82 ? 10.142 -1.149 14.551 1.00 91.88 82 VAL A N 1
ATOM 586 C CA . VAL A 1 82 ? 11.278 -0.688 15.342 1.00 91.88 82 VAL A CA 1
ATOM 587 C C . VAL A 1 82 ? 11.262 0.831 15.287 1.00 91.88 82 VAL A C 1
ATOM 589 O O . VAL A 1 82 ? 11.292 1.417 14.204 1.00 91.88 82 VAL A O 1
ATOM 592 N N . LEU A 1 83 ? 11.193 1.474 16.445 1.00 91.75 83 LEU A N 1
ATOM 593 C CA . LEU A 1 83 ? 11.213 2.926 16.544 1.00 91.75 83 LEU A CA 1
ATOM 594 C C . LEU A 1 83 ? 12.611 3.402 16.898 1.00 91.75 83 LEU A C 1
ATOM 596 O O . LEU A 1 83 ? 13.246 2.841 17.781 1.00 91.75 83 LEU A O 1
ATOM 600 N N . VAL A 1 84 ? 13.081 4.452 16.237 1.00 88.19 84 VAL A N 1
ATOM 601 C CA . VAL A 1 84 ? 14.388 5.061 16.488 1.00 88.19 84 VAL A CA 1
ATOM 602 C C . VAL A 1 84 ? 14.181 6.493 16.954 1.00 88.19 84 VAL A C 1
ATOM 604 O O . VAL A 1 84 ? 13.630 7.321 16.228 1.00 88.19 84 VAL A O 1
ATOM 607 N N . TYR A 1 85 ? 14.649 6.790 18.158 1.00 86.38 85 TYR A N 1
ATOM 608 C CA . TYR A 1 85 ? 14.598 8.113 18.757 1.00 86.38 85 TYR A CA 1
ATOM 609 C C . TYR A 1 85 ? 15.991 8.753 18.749 1.00 86.38 85 TYR A C 1
ATOM 611 O O . TYR A 1 85 ? 16.920 8.262 19.400 1.00 86.38 85 TYR A O 1
ATOM 619 N N . THR A 1 86 ? 16.143 9.861 18.021 1.00 80.12 86 THR A N 1
ATOM 620 C CA . THR A 1 86 ? 17.408 10.609 17.894 1.00 80.12 86 THR A CA 1
ATOM 621 C C . THR A 1 86 ? 17.439 11.915 18.697 1.00 80.12 86 THR A C 1
ATOM 623 O O . THR A 1 86 ? 18.514 12.483 18.871 1.00 80.12 86 THR A O 1
ATOM 626 N N . GLY A 1 87 ? 16.310 12.351 19.269 1.00 74.75 87 GLY A N 1
ATOM 627 C CA . GLY A 1 87 ? 16.201 13.616 20.007 1.00 74.75 87 GLY A CA 1
ATOM 628 C C . GLY A 1 87 ? 16.216 14.858 19.103 1.00 74.75 87 GLY A C 1
ATOM 629 O O . GLY A 1 87 ? 16.069 14.761 17.888 1.00 74.75 87 GLY A O 1
ATOM 630 N N . GLN A 1 88 ? 16.376 16.047 19.699 1.00 66.25 88 GLN A N 1
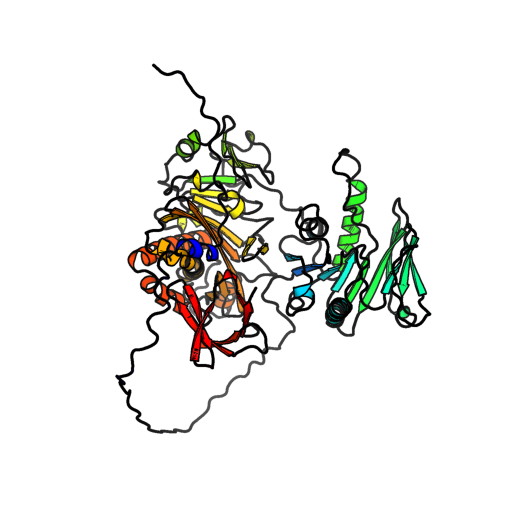ATOM 631 C CA . GLN A 1 88 ? 16.434 17.317 18.962 1.00 66.25 88 GLN A CA 1
ATOM 632 C C . GLN A 1 88 ? 17.829 17.597 18.385 1.00 66.25 88 GLN A C 1
ATOM 634 O O . GLN A 1 88 ? 18.604 18.369 18.959 1.00 66.25 88 GLN A O 1
ATOM 639 N N . ASP A 1 89 ? 18.123 17.029 17.222 1.00 53.25 89 ASP A N 1
ATOM 640 C CA . ASP A 1 89 ? 19.058 17.656 16.289 1.00 53.25 89 ASP A CA 1
ATOM 641 C C . ASP A 1 89 ? 18.243 18.530 15.318 1.00 53.25 89 ASP A C 1
ATOM 643 O O . ASP A 1 89 ? 17.117 18.190 14.955 1.00 53.25 89 ASP A O 1
ATOM 647 N N . GLY A 1 90 ? 18.746 19.723 14.977 1.00 48.78 90 GLY A N 1
ATOM 648 C CA . GLY A 1 90 ? 17.996 20.713 14.191 1.00 48.78 90 GLY A CA 1
ATOM 649 C C . GLY A 1 90 ? 17.425 20.139 12.879 1.00 48.78 90 GLY A C 1
ATOM 650 O O . GLY A 1 90 ? 17.986 19.182 12.339 1.00 48.78 90 GLY A O 1
ATOM 651 N N . PRO A 1 91 ? 16.339 20.725 12.336 1.00 48.47 91 PRO A N 1
ATOM 652 C CA . PRO A 1 91 ? 15.479 20.107 11.315 1.00 48.47 91 PRO A CA 1
ATOM 653 C C . PRO A 1 91 ? 16.175 19.644 10.018 1.00 48.47 91 PRO A C 1
ATOM 655 O O . PRO A 1 91 ? 15.605 18.801 9.319 1.00 48.47 91 PRO A O 1
ATOM 658 N N . ASP A 1 92 ? 17.392 20.124 9.730 1.00 43.19 92 ASP A N 1
ATOM 659 C CA . ASP A 1 92 ? 18.161 19.817 8.513 1.00 43.19 92 ASP A CA 1
ATOM 660 C C . ASP A 1 92 ? 19.272 18.761 8.677 1.00 43.19 92 ASP A C 1
ATOM 662 O O . ASP A 1 92 ? 19.610 18.082 7.708 1.00 43.19 92 ASP A O 1
ATOM 666 N N . ALA A 1 93 ? 19.835 18.558 9.875 1.00 47.56 93 ALA A N 1
ATOM 667 C CA . ALA A 1 93 ? 20.979 17.647 10.051 1.00 47.56 93 ALA A CA 1
ATOM 668 C C . ALA A 1 93 ? 20.571 16.160 10.063 1.00 47.56 93 ALA A C 1
ATOM 670 O O . ALA A 1 93 ? 21.376 15.285 9.743 1.00 47.56 93 ALA A O 1
ATOM 671 N N . ASP A 1 94 ? 19.311 15.872 10.399 1.00 48.12 94 ASP A N 1
ATOM 672 C CA . ASP A 1 94 ? 18.848 14.515 10.700 1.00 48.12 94 ASP A CA 1
ATOM 673 C C . ASP A 1 94 ? 17.912 13.933 9.613 1.00 48.12 94 ASP A C 1
ATOM 675 O O . ASP A 1 94 ? 17.578 12.753 9.645 1.00 48.12 94 ASP A O 1
ATOM 679 N N . ARG A 1 95 ? 17.481 14.709 8.605 1.00 51.44 95 ARG A N 1
ATOM 680 C CA . ARG A 1 95 ? 16.690 14.182 7.460 1.00 51.44 95 ARG A CA 1
ATOM 681 C C . ARG A 1 95 ? 17.548 13.635 6.317 1.00 51.44 95 ARG A C 1
ATOM 683 O O . ARG A 1 95 ? 17.020 12.997 5.408 1.00 51.44 95 ARG A O 1
ATOM 690 N N . SER A 1 96 ? 18.856 13.878 6.359 1.00 56.69 96 SER A N 1
ATOM 691 C CA . SER A 1 96 ? 19.801 13.297 5.409 1.00 56.69 96 SER A CA 1
ATOM 692 C C . SER A 1 96 ? 19.910 11.778 5.621 1.00 56.69 96 SER A C 1
ATOM 694 O O . SER A 1 96 ? 19.902 11.331 6.768 1.00 56.69 96 SER A O 1
ATOM 696 N N . PRO A 1 97 ? 20.093 10.967 4.561 1.00 57.41 97 PRO A N 1
ATOM 697 C CA . PRO A 1 97 ? 20.492 9.562 4.695 1.00 57.41 97 PRO A CA 1
ATOM 698 C C . PRO A 1 97 ? 21.784 9.381 5.509 1.00 57.41 97 PRO A C 1
ATOM 700 O O . PRO A 1 97 ? 21.980 8.340 6.126 1.00 57.41 97 PRO A O 1
ATOM 703 N N . CYS A 1 98 ? 22.641 10.409 5.531 1.00 57.94 98 CYS A N 1
ATOM 704 C CA . CYS A 1 98 ? 23.862 10.471 6.338 1.00 57.94 98 CYS A CA 1
ATOM 705 C C . CYS A 1 98 ? 23.629 11.050 7.747 1.00 57.94 98 CYS A C 1
ATOM 707 O O . CYS A 1 98 ? 24.576 11.196 8.513 1.00 57.94 98 CYS A O 1
ATOM 709 N N . GLY A 1 99 ? 22.390 11.421 8.076 1.00 67.50 99 GLY A N 1
ATOM 710 C CA . GLY A 1 99 ? 21.979 11.789 9.426 1.00 67.50 99 GLY A CA 1
ATOM 711 C C . GLY A 1 99 ? 21.953 10.568 10.344 1.00 67.50 99 GLY A C 1
ATOM 712 O O . GLY A 1 99 ? 21.979 9.417 9.896 1.00 67.50 99 GLY A O 1
ATOM 713 N N . ARG A 1 100 ? 21.875 10.808 11.653 1.00 74.00 100 ARG A N 1
ATOM 714 C CA . ARG A 1 100 ? 22.011 9.757 12.667 1.00 74.00 100 ARG A CA 1
ATOM 715 C C . ARG A 1 100 ? 20.957 8.665 12.506 1.00 74.00 100 ARG A C 1
ATOM 717 O O . ARG A 1 100 ? 21.281 7.481 12.554 1.00 74.00 100 ARG A O 1
ATOM 724 N N . PHE A 1 101 ? 19.708 9.058 12.269 1.00 80.75 101 PHE A N 1
ATOM 725 C CA . PHE A 1 101 ? 18.625 8.108 12.014 1.00 80.75 101 PHE A CA 1
ATOM 726 C C . PHE A 1 101 ? 18.876 7.237 10.783 1.00 80.75 101 PHE A C 1
ATOM 728 O O . PHE A 1 101 ? 18.658 6.031 10.849 1.00 80.75 101 PHE A O 1
ATOM 735 N N . GLY A 1 102 ? 19.320 7.835 9.671 1.00 73.62 102 GLY A N 1
ATOM 736 C CA . GLY A 1 102 ? 19.518 7.120 8.408 1.00 73.62 102 GLY A CA 1
ATOM 737 C C . GLY A 1 102 ? 20.552 6.010 8.548 1.00 73.62 102 GLY A C 1
ATOM 738 O O . GLY A 1 102 ? 20.344 4.887 8.093 1.00 73.62 102 GLY A O 1
ATOM 739 N N . LEU A 1 103 ? 21.618 6.294 9.280 1.00 73.75 103 LEU A N 1
ATOM 740 C CA . LEU A 1 103 ? 22.670 5.331 9.529 1.00 73.75 103 LEU A CA 1
ATOM 741 C C . LEU A 1 103 ? 22.288 4.257 10.569 1.00 73.75 103 LEU A C 1
ATOM 743 O O . LEU A 1 103 ? 22.618 3.089 10.375 1.00 73.75 103 LEU A O 1
ATOM 747 N N . VAL A 1 104 ? 21.553 4.606 11.636 1.00 77.12 104 VAL A N 1
ATOM 748 C CA . VAL A 1 104 ? 20.988 3.603 12.566 1.00 77.12 104 VAL A CA 1
ATOM 749 C C . VAL A 1 104 ? 20.002 2.693 11.831 1.00 77.12 104 VAL A C 1
ATOM 751 O O . VAL A 1 104 ? 20.040 1.478 12.003 1.00 77.12 104 VAL A O 1
ATOM 754 N N . CYS A 1 105 ? 19.160 3.256 10.961 1.00 80.19 105 CYS A N 1
ATOM 755 C CA . CYS A 1 105 ? 18.285 2.477 10.090 1.00 80.19 105 CYS A CA 1
ATOM 756 C C . CYS A 1 105 ? 19.075 1.539 9.182 1.00 80.19 105 CYS A C 1
ATOM 758 O O . CYS A 1 105 ? 18.699 0.378 9.066 1.00 80.19 105 CYS A O 1
ATOM 760 N N . ALA A 1 106 ? 20.160 2.008 8.562 1.00 75.25 106 ALA A N 1
ATOM 761 C CA . ALA A 1 106 ? 20.995 1.169 7.708 1.00 75.25 106 ALA A CA 1
ATOM 762 C C . ALA A 1 106 ? 21.583 -0.025 8.482 1.00 75.25 106 ALA A C 1
ATOM 764 O O . ALA A 1 106 ? 21.507 -1.149 7.994 1.00 75.25 106 ALA A O 1
ATOM 765 N N . ALA A 1 107 ? 22.082 0.201 9.702 1.00 75.62 107 ALA A N 1
ATOM 766 C CA . ALA A 1 107 ? 22.610 -0.859 10.565 1.00 75.62 107 ALA A CA 1
ATOM 767 C C . ALA A 1 107 ? 21.527 -1.848 11.044 1.00 75.62 107 ALA A C 1
ATOM 769 O O . ALA A 1 107 ? 21.761 -3.051 11.117 1.00 75.62 107 ALA A O 1
ATOM 770 N N . LEU A 1 108 ? 20.319 -1.363 11.351 1.00 79.75 108 LEU A N 1
ATOM 771 C CA . LEU A 1 108 ? 19.178 -2.226 11.676 1.00 79.75 108 LEU A CA 1
ATOM 772 C C . LEU A 1 108 ? 18.774 -3.081 10.474 1.00 79.75 108 LEU A C 1
ATOM 774 O O . LEU A 1 108 ? 18.620 -4.290 10.603 1.00 79.75 108 LEU A O 1
ATOM 778 N N . LEU A 1 109 ? 18.635 -2.475 9.297 1.00 79.88 109 LEU A N 1
ATOM 779 C CA . LEU A 1 109 ? 18.201 -3.169 8.086 1.00 79.88 109 LEU A CA 1
ATOM 780 C C . LEU A 1 109 ? 19.249 -4.144 7.530 1.00 79.88 109 LEU A C 1
ATOM 782 O O . LEU A 1 109 ? 18.875 -5.041 6.783 1.00 79.88 109 LEU A O 1
ATOM 786 N N . SER A 1 110 ? 20.529 -4.010 7.896 1.00 74.44 110 SER A N 1
ATOM 787 C CA . SER A 1 110 ? 21.564 -4.987 7.532 1.00 74.44 110 SER A CA 1
ATOM 788 C C . SER A 1 110 ? 21.552 -6.252 8.395 1.00 74.44 110 SER A C 1
ATOM 790 O O . SER A 1 110 ? 22.238 -7.212 8.058 1.00 74.44 110 SER A O 1
ATOM 792 N N . VAL A 1 111 ? 20.813 -6.256 9.509 1.00 77.50 111 VAL A N 1
ATOM 793 C CA . VAL A 1 111 ? 20.792 -7.359 10.489 1.00 77.50 111 VAL A CA 1
ATOM 794 C C . VAL A 1 111 ? 19.402 -7.971 10.654 1.00 77.50 111 VAL A C 1
ATOM 796 O O . VAL A 1 111 ? 19.249 -9.191 10.787 1.00 77.50 111 VAL A O 1
ATOM 799 N N . LEU A 1 112 ? 18.371 -7.129 10.659 1.00 83.50 112 LEU A N 1
ATOM 800 C CA . LEU A 1 112 ? 16.988 -7.571 10.732 1.00 83.50 112 LEU A CA 1
ATOM 801 C C . LEU A 1 112 ? 16.627 -8.350 9.472 1.00 83.50 112 LEU A C 1
ATOM 803 O O . LEU A 1 112 ? 16.983 -7.967 8.359 1.00 83.50 112 LEU A O 1
ATOM 807 N N . ARG A 1 113 ? 15.848 -9.423 9.639 1.00 82.44 113 ARG A N 1
ATOM 808 C CA . ARG A 1 113 ? 15.325 -10.155 8.490 1.00 82.44 113 ARG A CA 1
ATOM 809 C C . ARG A 1 113 ? 14.501 -9.201 7.603 1.00 82.44 113 ARG A C 1
ATOM 811 O O . ARG A 1 113 ? 13.607 -8.527 8.131 1.00 82.44 113 ARG A O 1
ATOM 818 N N . PRO A 1 114 ? 14.743 -9.170 6.277 1.00 77.31 114 PRO A N 1
ATOM 819 C CA . PRO A 1 114 ? 13.943 -8.370 5.358 1.00 77.31 114 PRO A CA 1
ATOM 820 C C . PRO A 1 114 ? 12.448 -8.677 5.490 1.00 77.31 114 PRO A C 1
ATOM 822 O O . PRO A 1 114 ? 12.064 -9.802 5.805 1.00 77.31 114 PRO A O 1
ATOM 825 N N . ASP A 1 115 ? 11.605 -7.676 5.241 1.00 77.81 115 ASP A N 1
ATOM 826 C CA . ASP A 1 115 ? 10.140 -7.802 5.186 1.00 77.81 115 ASP A CA 1
ATOM 827 C C . ASP A 1 115 ? 9.430 -8.220 6.493 1.00 77.81 115 ASP A C 1
ATOM 829 O O . ASP A 1 115 ? 8.224 -8.470 6.482 1.00 77.81 115 ASP A O 1
ATOM 833 N N . HIS A 1 116 ? 10.129 -8.256 7.634 1.00 83.62 116 HIS A N 1
ATOM 834 C CA . HIS A 1 116 ? 9.525 -8.571 8.938 1.00 83.62 116 HIS A CA 1
ATOM 835 C C . HIS A 1 116 ? 9.199 -7.345 9.795 1.00 83.62 116 HIS A C 1
ATOM 837 O O . HIS A 1 116 ? 8.235 -7.386 10.560 1.00 83.62 116 HIS A O 1
ATOM 843 N N . TYR A 1 117 ? 9.990 -6.277 9.683 1.00 87.94 117 TYR A N 1
ATOM 844 C CA . TYR A 1 117 ? 9.890 -5.105 10.549 1.00 87.94 117 TYR A CA 1
ATOM 845 C C . TYR A 1 117 ? 9.892 -3.818 9.738 1.00 87.94 117 TYR A C 1
ATOM 847 O O . TYR A 1 117 ? 10.702 -3.651 8.829 1.00 87.94 117 TYR A O 1
ATOM 855 N N . THR A 1 118 ? 9.027 -2.874 10.101 1.00 88.12 118 THR A N 1
ATOM 856 C CA . THR A 1 118 ? 9.145 -1.488 9.623 1.00 88.12 118 THR A CA 1
ATOM 857 C C . THR A 1 118 ? 9.989 -0.675 10.595 1.00 88.12 118 THR A C 1
ATOM 859 O O . THR A 1 118 ? 9.741 -0.744 11.796 1.00 88.12 118 THR A O 1
ATOM 862 N N . VAL A 1 119 ? 10.931 0.130 10.104 1.00 88.31 119 VAL A N 1
ATOM 863 C CA . VAL A 1 119 ? 11.762 1.000 10.952 1.00 88.31 119 VAL A CA 1
ATOM 864 C C . VAL A 1 119 ? 11.326 2.455 10.779 1.00 88.31 119 VAL A C 1
ATOM 866 O O . VAL A 1 119 ? 11.303 2.957 9.656 1.00 88.31 119 VAL A O 1
ATOM 869 N N . TYR A 1 120 ? 10.971 3.133 11.872 1.00 88.56 120 TYR A N 1
ATOM 870 C CA . TYR A 1 120 ? 10.487 4.518 11.853 1.00 88.56 120 TYR A CA 1
ATOM 871 C C . TYR A 1 120 ? 11.251 5.411 12.817 1.00 88.56 120 TYR A C 1
ATOM 873 O O . TYR A 1 120 ? 11.716 4.964 13.863 1.00 88.56 120 TYR A O 1
ATOM 881 N N . ARG A 1 121 ? 11.323 6.705 12.497 1.00 87.75 121 ARG A N 1
ATOM 882 C CA . ARG A 1 121 ? 11.729 7.713 13.475 1.00 87.75 121 ARG A CA 1
ATOM 883 C C . ARG A 1 121 ? 10.577 7.957 14.445 1.00 87.75 121 ARG A C 1
ATOM 885 O O . ARG A 1 121 ? 9.445 8.167 14.015 1.00 87.75 121 ARG A O 1
ATOM 892 N N . LEU A 1 122 ? 10.885 7.986 15.737 1.00 87.00 122 LEU A N 1
ATOM 893 C CA . LEU A 1 122 ? 9.988 8.498 16.764 1.00 87.00 122 LEU A CA 1
ATOM 894 C C . LEU A 1 122 ? 10.360 9.951 17.065 1.00 87.00 122 LEU A C 1
ATOM 896 O O . LEU A 1 122 ? 11.386 10.222 17.685 1.00 87.00 122 LEU A O 1
ATOM 900 N N . GLU A 1 123 ? 9.530 10.875 16.588 1.00 83.31 123 GLU A N 1
ATOM 901 C CA . GLU A 1 123 ? 9.669 12.308 16.862 1.00 83.31 123 GLU A CA 1
ATOM 902 C C . GLU A 1 123 ? 9.301 12.627 18.325 1.00 83.31 123 GLU A C 1
ATOM 904 O O . GLU A 1 123 ? 8.545 11.893 18.965 1.00 83.31 123 GLU A O 1
ATOM 909 N N . GLU A 1 124 ? 9.793 13.752 18.851 1.00 78.19 124 GLU A N 1
ATOM 910 C CA . GLU A 1 124 ? 9.616 14.160 20.258 1.00 78.19 124 GLU A CA 1
ATOM 911 C C . GLU A 1 124 ? 8.142 14.264 20.683 1.00 78.19 124 GLU A C 1
ATOM 913 O O . GLU A 1 124 ? 7.750 13.724 21.716 1.00 78.19 124 GLU A O 1
ATOM 918 N N . ALA A 1 125 ? 7.308 14.949 19.894 1.00 77.12 125 ALA A N 1
ATOM 919 C CA . ALA A 1 125 ? 5.901 15.142 20.245 1.00 77.12 125 ALA A CA 1
ATOM 920 C C . ALA A 1 125 ? 5.128 13.804 20.285 1.00 77.12 125 ALA A C 1
ATOM 922 O O . ALA A 1 125 ? 4.497 13.524 21.306 1.00 77.12 125 ALA A O 1
ATOM 923 N N . PRO A 1 126 ? 5.232 12.923 19.267 1.00 78.50 126 PRO A N 1
ATOM 924 C CA . PRO A 1 126 ? 4.708 11.563 19.348 1.00 78.50 126 PRO A CA 1
ATOM 925 C C . PRO A 1 126 ? 5.300 10.722 20.481 1.00 78.50 126 PRO A C 1
ATOM 927 O O . PRO A 1 126 ? 4.555 9.951 21.070 1.00 78.50 126 PRO A O 1
ATOM 930 N N . ALA A 1 127 ? 6.583 10.868 20.840 1.00 80.88 127 ALA A N 1
ATOM 931 C CA . ALA A 1 127 ? 7.176 10.135 21.968 1.00 80.88 127 ALA A CA 1
ATOM 932 C C . ALA A 1 127 ? 6.423 10.398 23.287 1.00 80.88 127 ALA A C 1
ATOM 934 O O . ALA A 1 127 ? 6.262 9.498 24.118 1.00 80.88 127 ALA A O 1
ATOM 935 N N . ARG A 1 128 ? 5.883 11.614 23.430 1.00 79.06 128 ARG A N 1
ATOM 936 C CA . ARG A 1 128 ? 5.056 12.071 24.556 1.00 79.06 128 ARG A CA 1
ATOM 937 C C . ARG A 1 128 ? 3.556 11.870 24.348 1.00 79.06 128 ARG A C 1
ATOM 939 O O . ARG A 1 128 ? 2.756 12.359 25.140 1.00 79.06 128 ARG A O 1
ATOM 946 N N . ALA A 1 129 ? 3.133 11.143 23.323 1.00 72.31 129 ALA A N 1
ATOM 947 C CA . ALA A 1 129 ? 1.727 10.852 23.065 1.00 72.31 129 ALA A CA 1
ATOM 948 C C . ALA A 1 129 ? 1.493 9.344 22.887 1.00 72.31 129 ALA A C 1
ATOM 950 O O . ALA A 1 129 ? 2.416 8.577 22.646 1.00 72.31 129 ALA A O 1
ATOM 951 N N . HIS A 1 130 ? 0.252 8.888 23.050 1.00 63.03 130 HIS A N 1
ATOM 952 C CA . HIS A 1 130 ? -0.155 7.565 22.557 1.00 63.03 130 HIS A CA 1
ATOM 953 C C . HIS A 1 130 ? -0.454 7.650 21.047 1.00 63.03 130 HIS A C 1
ATOM 955 O O . HIS A 1 130 ? -0.757 8.750 20.579 1.00 63.03 130 HIS A O 1
ATOM 961 N N . PRO A 1 131 ? -0.395 6.543 20.269 1.00 64.56 131 PRO A N 1
ATOM 962 C CA . PRO A 1 131 ? -0.287 5.131 20.674 1.00 64.56 131 PRO A CA 1
ATOM 963 C C . PRO A 1 131 ? 0.997 4.405 20.203 1.00 64.56 131 PRO A C 1
ATOM 965 O O . PRO A 1 131 ? 0.964 3.208 19.928 1.00 64.56 131 PRO A O 1
ATOM 968 N N . TRP A 1 132 ? 2.147 5.083 20.094 1.00 82.06 132 TRP A N 1
ATOM 969 C CA . TRP A 1 132 ? 3.365 4.463 19.535 1.00 82.06 132 TRP A CA 1
ATOM 970 C C . TRP A 1 132 ? 3.784 3.096 20.139 1.00 82.06 132 TRP A C 1
ATOM 972 O O . TRP A 1 132 ? 4.298 2.282 19.370 1.00 82.06 132 TRP A O 1
ATOM 982 N N . PRO A 1 133 ? 3.541 2.752 21.425 1.00 82.94 133 PRO A N 1
ATOM 983 C CA . PRO A 1 133 ? 3.983 1.466 21.980 1.00 82.94 133 PRO A CA 1
ATOM 984 C C . PRO A 1 133 ? 3.288 0.214 21.414 1.00 82.94 133 PRO A C 1
ATOM 986 O O . PRO A 1 133 ? 3.890 -0.852 21.418 1.00 82.94 133 PRO A O 1
ATOM 989 N N . GLU A 1 134 ? 2.052 0.306 20.909 1.00 80.69 134 GLU A N 1
ATOM 990 C CA . GLU A 1 134 ? 1.179 -0.865 20.656 1.00 80.69 134 GLU A CA 1
ATOM 991 C C . GLU A 1 134 ? 1.712 -1.865 19.614 1.00 80.69 134 GLU A C 1
ATOM 993 O O . GLU A 1 134 ? 1.381 -3.050 19.646 1.00 80.69 134 GLU A O 1
ATOM 998 N N . HIS A 1 135 ? 2.541 -1.391 18.684 1.00 82.94 135 HIS A N 1
ATOM 999 C CA . HIS A 1 135 ? 3.145 -2.203 17.621 1.00 82.94 135 HIS A CA 1
ATOM 1000 C C . HIS A 1 135 ? 4.676 -2.166 17.652 1.00 82.94 135 HIS A C 1
ATOM 1002 O O . HIS A 1 135 ? 5.327 -2.689 16.743 1.00 82.94 135 HIS A O 1
ATOM 1008 N N . THR A 1 136 ? 5.247 -1.527 18.675 1.00 90.31 136 THR A N 1
ATOM 1009 C CA . THR A 1 136 ? 6.691 -1.374 18.809 1.00 90.31 136 THR A CA 1
ATOM 1010 C C . THR A 1 136 ? 7.272 -2.642 19.392 1.00 90.31 136 THR A C 1
ATOM 1012 O O . THR A 1 136 ? 6.957 -3.025 20.513 1.00 90.31 136 THR A O 1
ATOM 1015 N N . ARG A 1 137 ? 8.119 -3.312 18.609 1.00 91.12 137 ARG A N 1
ATOM 1016 C CA . ARG A 1 137 ? 8.891 -4.465 19.074 1.00 91.12 137 ARG A CA 1
ATOM 1017 C C . ARG A 1 137 ? 10.173 -4.031 19.770 1.00 91.12 137 ARG A C 1
ATOM 1019 O O . ARG A 1 137 ? 10.617 -4.702 20.693 1.00 91.12 137 ARG A O 1
ATOM 1026 N N . LEU A 1 138 ? 10.763 -2.932 19.309 1.00 91.69 138 LEU A N 1
ATOM 1027 C CA . LEU A 1 138 ? 12.015 -2.398 19.822 1.00 91.69 138 LEU A CA 1
ATOM 1028 C C . LEU A 1 138 ? 12.017 -0.875 19.724 1.00 91.69 138 LEU A C 1
ATOM 1030 O O . LEU A 1 138 ? 11.736 -0.323 18.660 1.00 91.69 138 LEU A O 1
ATOM 1034 N N . LEU A 1 139 ? 12.389 -0.216 20.817 1.00 90.25 139 LEU A N 1
ATOM 1035 C CA . LEU A 1 139 ? 12.708 1.205 20.838 1.00 90.25 139 LEU A CA 1
ATOM 1036 C C . LEU A 1 139 ? 14.227 1.379 20.894 1.00 90.25 139 LEU A C 1
ATOM 1038 O O . LEU A 1 139 ? 14.870 0.975 21.858 1.00 90.25 139 LEU A O 1
ATOM 1042 N N . VAL A 1 140 ? 14.799 2.004 19.874 1.00 86.56 140 VAL A N 1
ATOM 1043 C CA . VAL A 1 140 ? 16.224 2.312 19.776 1.00 86.56 140 VAL A CA 1
ATOM 1044 C C . VAL A 1 140 ? 16.458 3.765 20.165 1.00 86.56 140 VAL A C 1
ATOM 1046 O O . VAL A 1 140 ? 15.923 4.682 19.542 1.00 86.56 140 VAL A O 1
ATOM 1049 N N . LEU A 1 141 ? 17.290 3.987 21.177 1.00 83.38 141 LEU A N 1
ATOM 1050 C CA . LEU A 1 141 ? 17.687 5.310 21.640 1.00 83.38 141 LEU A CA 1
ATOM 1051 C C . LEU A 1 141 ? 19.072 5.627 21.093 1.00 83.38 141 LEU A C 1
ATOM 1053 O O . LEU A 1 141 ? 20.051 4.994 21.475 1.00 83.38 141 LEU A O 1
ATOM 1057 N N . ALA A 1 142 ? 19.156 6.633 20.229 1.00 77.75 142 ALA A N 1
ATOM 1058 C CA . ALA A 1 142 ? 20.408 7.095 19.636 1.00 77.75 142 ALA A CA 1
ATOM 1059 C C . ALA A 1 142 ? 20.668 8.584 19.933 1.00 77.75 142 ALA A C 1
ATOM 1061 O O . ALA A 1 142 ? 21.435 9.237 19.232 1.00 77.75 142 ALA A O 1
ATOM 1062 N N . SER A 1 143 ? 20.033 9.161 20.954 1.00 74.19 143 SER A N 1
ATOM 1063 C CA . SER A 1 143 ? 20.141 10.593 21.254 1.00 74.19 143 SER A CA 1
ATOM 1064 C C . SER A 1 143 ? 21.536 10.995 21.772 1.00 74.19 143 SER A C 1
ATOM 1066 O O . SER A 1 143 ? 22.040 10.419 22.740 1.00 74.19 143 SER A O 1
ATOM 1068 N N . PRO A 1 144 ? 22.168 12.046 21.213 1.00 66.50 144 PRO A N 1
ATOM 1069 C CA . PRO A 1 144 ? 23.401 12.607 21.768 1.00 66.50 144 PRO A CA 1
ATOM 1070 C C . PRO A 1 144 ? 23.175 13.414 23.054 1.00 66.50 144 PRO A C 1
ATOM 1072 O O . PRO A 1 144 ? 24.144 13.844 23.683 1.00 66.50 144 PRO A O 1
ATOM 1075 N N . ARG A 1 145 ? 21.916 13.658 23.436 1.00 68.56 145 ARG A N 1
ATOM 1076 C CA . ARG A 1 145 ? 21.522 14.438 24.615 1.00 68.56 145 ARG A CA 1
ATOM 1077 C C . ARG A 1 145 ? 20.738 13.574 25.613 1.00 68.56 145 ARG A C 1
ATOM 1079 O O . ARG A 1 145 ? 20.108 12.601 25.187 1.00 68.56 145 ARG A O 1
ATOM 1086 N N . PRO A 1 146 ? 20.736 13.937 26.909 1.00 67.88 146 PRO A N 1
ATOM 1087 C CA . PRO A 1 146 ? 19.836 13.340 27.894 1.00 67.88 146 PRO A CA 1
ATOM 1088 C C . PRO A 1 146 ? 18.370 13.419 27.450 1.00 67.88 146 PRO A C 1
ATOM 1090 O O . PRO A 1 146 ? 17.980 14.367 26.764 1.00 67.88 146 PRO A O 1
ATOM 1093 N N . LEU A 1 147 ? 17.563 12.433 27.846 1.00 72.62 147 LEU A N 1
ATOM 1094 C CA . LEU A 1 147 ? 16.124 12.455 27.582 1.00 72.62 147 LEU A CA 1
ATOM 1095 C C . LEU A 1 147 ? 15.421 13.429 28.531 1.00 72.62 147 LEU A C 1
ATOM 1097 O O . LEU A 1 147 ? 15.788 13.490 29.706 1.00 72.62 147 LEU A O 1
ATOM 1101 N N . PRO A 1 148 ? 14.383 14.140 28.065 1.00 77.31 148 PRO A N 1
ATOM 1102 C CA . PRO A 1 148 ? 13.431 14.787 28.958 1.00 77.31 148 PRO A CA 1
ATOM 1103 C C . PRO A 1 148 ? 12.800 13.765 29.914 1.00 77.31 148 PRO A C 1
ATOM 1105 O O . PRO A 1 148 ? 12.541 12.629 29.513 1.00 77.31 148 PRO A O 1
ATOM 1108 N N . GLU A 1 149 ? 12.526 14.181 31.151 1.00 74.94 149 GLU A N 1
ATOM 1109 C CA . GLU A 1 149 ? 11.989 13.322 32.220 1.00 74.94 149 GLU A CA 1
ATOM 1110 C C . GLU A 1 149 ? 10.699 12.606 31.790 1.00 74.94 149 GLU A C 1
ATOM 1112 O O . GLU A 1 149 ? 10.648 11.381 31.791 1.00 74.94 149 GLU A O 1
ATOM 1117 N N . GLU A 1 150 ? 9.726 13.355 31.262 1.00 79.00 150 GLU A N 1
ATOM 1118 C CA . GLU A 1 150 ? 8.454 12.824 30.746 1.00 79.00 150 GLU A CA 1
ATOM 1119 C C . GLU A 1 150 ? 8.646 11.759 29.645 1.00 79.00 150 GLU A C 1
ATOM 1121 O O . GLU A 1 150 ? 7.943 10.747 29.595 1.00 79.00 150 GLU A O 1
ATOM 1126 N N . THR A 1 151 ? 9.614 11.968 28.748 1.00 80.50 151 THR A N 1
ATOM 1127 C CA . THR A 1 151 ? 9.931 11.021 27.670 1.00 80.50 151 THR A CA 1
ATOM 1128 C C . THR A 1 151 ? 10.589 9.758 28.240 1.00 80.50 151 THR A C 1
ATOM 1130 O O . THR A 1 151 ? 10.252 8.647 27.828 1.00 80.50 151 THR A O 1
ATOM 1133 N N . SER A 1 152 ? 11.487 9.911 29.219 1.00 77.75 152 SER A N 1
ATOM 1134 C CA . SER A 1 152 ? 12.150 8.791 29.897 1.00 77.75 152 SER A CA 1
ATOM 1135 C C . SER A 1 152 ? 11.149 7.922 30.663 1.00 77.75 152 SER A C 1
ATOM 1137 O O . SER A 1 152 ? 11.140 6.703 30.484 1.00 77.75 152 SER A O 1
ATOM 1139 N N . GLU A 1 153 ? 10.236 8.534 31.425 1.00 78.38 153 GLU A N 1
ATOM 1140 C CA . GLU A 1 153 ? 9.166 7.830 32.146 1.00 78.38 153 GLU A CA 1
ATOM 1141 C C . GLU A 1 153 ? 8.310 6.976 31.208 1.00 78.38 153 GLU A C 1
ATOM 1143 O O . GLU A 1 153 ? 8.001 5.823 31.511 1.00 78.38 153 GLU A O 1
ATOM 1148 N N . ARG A 1 154 ? 7.965 7.497 30.026 1.00 83.25 154 ARG A N 1
ATOM 1149 C CA . ARG A 1 154 ? 7.187 6.743 29.034 1.00 83.25 154 ARG A CA 1
ATOM 1150 C C . ARG A 1 154 ? 7.953 5.576 28.434 1.00 83.25 154 ARG A C 1
ATOM 1152 O O . ARG A 1 154 ? 7.367 4.513 28.234 1.00 83.25 154 ARG A O 1
ATOM 1159 N N . PHE A 1 155 ? 9.238 5.752 28.141 1.00 85.69 155 PHE A N 1
ATOM 1160 C CA . PHE A 1 155 ? 10.074 4.676 27.603 1.00 85.69 155 PHE A CA 1
ATOM 1161 C C . PHE A 1 155 ? 10.252 3.551 28.626 1.00 85.69 155 PHE A C 1
ATOM 1163 O O . PHE A 1 155 ? 10.168 2.377 28.267 1.00 85.69 155 PHE A O 1
ATOM 1170 N N . LEU A 1 156 ? 10.381 3.899 29.907 1.00 79.06 156 LEU A N 1
ATOM 1171 C CA . LEU A 1 156 ? 10.399 2.931 31.002 1.00 79.06 156 LEU A CA 1
ATOM 1172 C C . LEU A 1 156 ? 9.046 2.270 31.225 1.00 79.06 156 LEU A C 1
ATOM 1174 O O . LEU A 1 156 ? 8.988 1.063 31.418 1.00 79.06 156 LEU A O 1
ATOM 1178 N N . ALA A 1 157 ? 7.947 3.017 31.130 1.00 81.25 157 ALA A N 1
ATOM 1179 C CA . ALA A 1 157 ? 6.606 2.447 31.210 1.00 81.25 157 ALA A CA 1
ATOM 1180 C C . ALA A 1 157 ? 6.299 1.496 30.038 1.00 81.25 157 ALA A C 1
ATOM 1182 O O . ALA A 1 157 ? 5.443 0.622 30.171 1.00 81.25 157 ALA A O 1
ATOM 1183 N N . TYR A 1 158 ? 6.953 1.676 28.887 1.00 86.06 158 TYR A N 1
ATOM 1184 C CA . TYR A 1 158 ? 6.925 0.721 27.780 1.00 86.06 158 TYR A CA 1
ATOM 1185 C C . TYR A 1 158 ? 7.756 -0.528 28.104 1.00 86.06 158 TYR A C 1
ATOM 1187 O O . TYR A 1 158 ? 7.241 -1.634 27.964 1.00 86.06 158 TYR A O 1
ATOM 1195 N N . ALA A 1 159 ? 8.986 -0.370 28.605 1.00 82.19 159 ALA A N 1
ATOM 1196 C CA . ALA A 1 159 ? 9.808 -1.501 29.034 1.00 82.19 159 ALA A CA 1
ATOM 1197 C C . ALA A 1 159 ? 9.116 -2.324 30.136 1.00 82.19 159 ALA A C 1
ATOM 1199 O O . ALA A 1 159 ? 8.998 -3.535 30.014 1.00 82.19 159 ALA A O 1
ATOM 1200 N N . ALA A 1 160 ? 8.545 -1.674 31.154 1.00 76.50 160 ALA A N 1
ATOM 1201 C CA . ALA A 1 160 ? 7.840 -2.329 32.259 1.00 76.50 160 ALA A CA 1
ATOM 1202 C C . ALA A 1 160 ? 6.650 -3.195 31.808 1.00 76.50 160 ALA A C 1
ATOM 1204 O O . ALA A 1 160 ? 6.271 -4.120 32.521 1.00 76.50 160 ALA A O 1
ATOM 1205 N N . ARG A 1 161 ? 6.089 -2.907 30.625 1.00 82.81 161 ARG A N 1
ATOM 1206 C CA . ARG A 1 161 ? 4.994 -3.648 29.981 1.00 82.81 161 ARG A CA 1
ATOM 1207 C C . ARG A 1 161 ? 5.483 -4.706 28.979 1.00 82.81 161 ARG A C 1
ATOM 1209 O O . ARG A 1 161 ? 4.827 -4.977 27.975 1.00 82.81 161 ARG A O 1
ATOM 1216 N N . GLY A 1 162 ? 6.693 -5.233 29.184 1.00 82.25 162 GLY A N 1
ATOM 1217 C CA . GLY A 1 162 ? 7.298 -6.253 28.319 1.00 82.25 162 GLY A CA 1
ATOM 1218 C C . GLY A 1 162 ? 7.992 -5.711 27.062 1.00 82.25 162 GLY A C 1
ATOM 1219 O O . GLY A 1 162 ? 8.380 -6.486 26.186 1.00 82.25 162 GLY A O 1
ATOM 1220 N N . GLY A 1 163 ? 8.142 -4.389 26.933 1.00 86.00 163 GLY A N 1
ATOM 1221 C CA . GLY A 1 163 ? 8.835 -3.753 25.814 1.00 86.00 163 GLY A CA 1
ATOM 1222 C C . GLY A 1 163 ? 10.358 -3.915 25.867 1.00 86.00 163 GLY A C 1
ATOM 1223 O O . GLY A 1 163 ? 10.953 -4.043 26.937 1.00 86.00 163 GLY A O 1
ATOM 1224 N N . ALA A 1 164 ? 11.005 -3.858 24.700 1.00 88.12 164 ALA A N 1
ATOM 1225 C CA . ALA A 1 164 ? 12.465 -3.853 24.580 1.00 88.12 164 ALA A CA 1
ATOM 1226 C C . ALA A 1 164 ? 12.996 -2.459 24.214 1.00 88.12 164 ALA A C 1
ATOM 1228 O O . ALA A 1 164 ? 12.548 -1.863 23.227 1.00 88.12 164 ALA A O 1
ATOM 1229 N N . VAL A 1 165 ? 13.979 -1.965 24.970 1.00 85.50 165 VAL A N 1
ATOM 1230 C CA . VAL A 1 165 ? 14.681 -0.695 24.733 1.00 85.50 165 VAL A CA 1
ATOM 1231 C C . VAL A 1 165 ? 16.172 -0.958 24.523 1.00 85.50 165 VAL A C 1
ATOM 1233 O O . VAL A 1 165 ? 16.810 -1.611 25.343 1.00 85.50 165 VAL A O 1
ATOM 1236 N N . LEU A 1 166 ? 16.741 -0.426 23.442 1.00 83.00 166 LEU A N 1
ATOM 1237 C CA . LEU A 1 166 ? 18.162 -0.527 23.111 1.00 83.00 166 LEU A CA 1
ATOM 1238 C C . LEU A 1 166 ? 18.778 0.868 23.001 1.00 83.00 166 LEU A C 1
ATOM 1240 O O . LEU A 1 166 ? 18.484 1.609 22.066 1.00 83.00 166 LEU A O 1
ATOM 1244 N N . ALA A 1 167 ? 19.659 1.229 23.928 1.00 75.75 167 ALA A N 1
ATOM 1245 C CA . ALA A 1 167 ? 20.415 2.473 23.865 1.00 75.75 167 ALA A CA 1
ATOM 1246 C C . ALA A 1 167 ? 21.755 2.257 23.146 1.00 75.75 167 ALA A C 1
ATOM 1248 O O . ALA A 1 167 ? 22.612 1.525 23.638 1.00 75.75 167 ALA A O 1
ATOM 1249 N N . LEU A 1 168 ? 21.938 2.913 21.994 1.00 68.50 168 LEU A N 1
ATOM 1250 C CA . LEU A 1 168 ? 23.152 2.858 21.171 1.00 68.50 168 LEU A CA 1
ATOM 1251 C C . LEU A 1 168 ? 23.946 4.148 21.321 1.00 68.50 168 LEU A C 1
ATOM 1253 O O . LEU A 1 168 ? 23.520 5.188 20.813 1.00 68.50 168 LEU A O 1
ATOM 1257 N N . CYS A 1 169 ? 25.084 4.089 22.022 1.00 58.22 169 CYS A N 1
ATOM 1258 C CA . CYS A 1 169 ? 25.974 5.242 22.248 1.00 58.22 169 CYS A CA 1
ATOM 1259 C C . CYS A 1 169 ? 25.234 6.527 22.633 1.00 58.22 169 CYS A C 1
ATOM 1261 O O . CYS A 1 169 ? 25.600 7.642 22.248 1.00 58.22 169 CYS A O 1
ATOM 1263 N N . SER A 1 170 ? 24.142 6.346 23.363 1.00 54.78 170 SER A N 1
ATOM 1264 C CA . SER A 1 170 ? 23.227 7.410 23.696 1.00 54.78 170 SER A CA 1
ATOM 1265 C C . SER A 1 170 ? 23.657 8.022 25.017 1.00 54.78 170 SER A C 1
ATOM 1267 O O . SER A 1 170 ? 23.986 7.313 25.966 1.00 54.78 170 SER A O 1
ATOM 1269 N N . ARG A 1 171 ? 23.615 9.352 25.090 1.00 50.94 171 ARG A N 1
ATOM 1270 C CA . ARG A 1 171 ? 23.662 10.070 26.373 1.00 50.94 171 ARG A CA 1
ATOM 1271 C C . ARG A 1 171 ? 22.294 10.062 27.070 1.00 50.94 171 ARG A C 1
ATOM 1273 O O . ARG A 1 171 ? 22.147 10.640 28.143 1.00 50.94 171 ARG A O 1
ATOM 1280 N N . ALA A 1 172 ? 21.288 9.444 26.451 1.00 48.16 172 ALA A N 1
ATOM 1281 C CA . ALA A 1 172 ? 19.990 9.182 27.051 1.00 48.16 172 ALA A CA 1
ATOM 1282 C C . ALA A 1 172 ? 20.099 8.176 28.199 1.00 48.16 172 ALA A C 1
ATOM 1284 O O . ALA A 1 172 ? 20.663 7.097 28.026 1.00 48.16 172 ALA A O 1
ATOM 1285 N N . SER A 1 173 ? 19.479 8.501 29.329 1.00 50.12 173 SER A N 1
ATOM 1286 C CA . SER A 1 173 ? 19.236 7.576 30.429 1.00 50.12 173 SER A CA 1
ATOM 1287 C C . SER A 1 173 ? 17.804 7.053 30.393 1.00 50.12 173 SER A C 1
ATOM 1289 O O . SER A 1 173 ? 16.853 7.823 30.232 1.00 50.12 173 SER A O 1
ATOM 1291 N N . CYS A 1 174 ? 17.648 5.750 30.602 1.00 46.88 174 CYS A N 1
ATOM 1292 C CA . CYS A 1 174 ? 16.368 5.130 30.920 1.00 46.88 174 CYS A CA 1
ATOM 1293 C C . CYS A 1 174 ? 16.575 4.257 32.162 1.00 46.88 174 CYS A C 1
ATOM 1295 O O . CYS A 1 174 ? 17.211 3.216 32.074 1.00 46.88 174 CYS A O 1
ATOM 1297 N N . GLY A 1 175 ? 16.030 4.687 33.306 1.00 48.88 175 GLY A N 1
ATOM 1298 C CA . GLY A 1 175 ? 15.804 3.814 34.468 1.00 48.88 175 GLY A CA 1
ATOM 1299 C C . GLY A 1 175 ? 17.042 3.465 35.290 1.00 48.88 175 GLY A C 1
ATOM 1300 O O . GLY A 1 175 ? 17.383 2.301 35.416 1.00 48.88 175 GLY A O 1
ATOM 1301 N N . GLY A 1 176 ? 17.708 4.461 35.881 1.00 48.72 176 GLY A N 1
ATOM 1302 C CA . GLY A 1 176 ? 18.738 4.237 36.911 1.00 48.72 176 GLY A CA 1
ATOM 1303 C C . GLY A 1 176 ? 20.105 3.728 36.424 1.00 48.72 176 GLY A C 1
ATOM 1304 O O . GLY A 1 176 ? 21.072 3.809 37.180 1.00 48.72 176 GLY A O 1
ATOM 1305 N N . VAL A 1 177 ? 20.224 3.284 35.167 1.00 45.50 177 VAL A N 1
ATOM 1306 C CA . VAL A 1 177 ? 21.472 2.765 34.577 1.00 45.50 177 VAL A CA 1
ATOM 1307 C C . VAL A 1 177 ? 21.954 3.667 33.443 1.00 45.50 177 VAL A C 1
ATOM 1309 O O . VAL A 1 177 ? 21.163 4.175 32.641 1.00 45.50 177 VAL A O 1
ATOM 1312 N N . GLY A 1 178 ? 23.264 3.916 33.392 1.00 49.31 178 GLY A N 1
ATOM 1313 C CA . GLY A 1 178 ? 23.822 4.947 32.531 1.00 49.31 178 GLY A CA 1
ATOM 1314 C C . GLY A 1 178 ? 25.283 4.797 32.146 1.00 49.31 178 GLY A C 1
ATOM 1315 O O . GLY A 1 178 ? 26.039 4.143 32.851 1.00 49.31 178 GLY A O 1
ATOM 1316 N N . VAL A 1 179 ? 25.686 5.451 31.049 1.00 48.12 179 VAL A N 1
ATOM 1317 C CA . VAL A 1 179 ? 27.077 5.489 30.564 1.00 48.12 179 VAL A CA 1
ATOM 1318 C C . VAL A 1 179 ? 27.687 6.874 30.810 1.00 48.12 179 VAL A C 1
ATOM 1320 O O . VAL A 1 179 ? 27.278 7.856 30.198 1.00 48.12 179 VAL A O 1
ATOM 1323 N N . ARG A 1 180 ? 28.681 6.974 31.692 1.00 48.00 180 ARG A N 1
ATOM 1324 C CA . ARG A 1 180 ? 29.430 8.201 32.000 1.00 48.00 180 ARG A CA 1
ATOM 1325 C C . ARG A 1 180 ? 30.672 8.294 31.124 1.00 48.00 180 ARG A C 1
ATOM 1327 O O . ARG A 1 180 ? 31.367 7.306 30.966 1.00 48.00 180 ARG A O 1
ATOM 1334 N N . ARG A 1 181 ? 31.018 9.486 30.630 1.00 44.31 181 ARG A N 1
ATOM 1335 C CA . ARG A 1 181 ? 32.329 9.769 30.016 1.00 44.31 181 ARG A CA 1
ATOM 1336 C C . ARG A 1 181 ? 32.973 10.932 30.759 1.00 44.31 181 ARG A C 1
ATOM 1338 O O . ARG A 1 181 ? 32.285 11.916 31.037 1.00 44.31 181 ARG A O 1
ATOM 1345 N N . GLY A 1 182 ? 34.255 10.804 31.104 1.00 43.28 182 GLY A N 1
ATOM 1346 C CA . GLY A 1 182 ? 34.995 11.790 31.896 1.00 43.28 182 GLY A CA 1
ATOM 1347 C C . GLY A 1 182 ? 34.853 13.206 31.335 1.00 43.28 182 GLY A C 1
ATOM 1348 O O . GLY A 1 182 ? 35.447 13.533 30.312 1.00 43.28 182 GLY A O 1
ATOM 1349 N N . GLY A 1 183 ? 34.033 14.024 31.997 1.00 36.00 183 GLY A N 1
ATOM 1350 C CA . GLY A 1 183 ? 33.819 15.427 31.655 1.00 36.00 183 GLY A CA 1
ATOM 1351 C C . GLY A 1 183 ? 32.377 15.900 31.792 1.00 36.00 183 GLY A C 1
ATOM 1352 O O . GLY A 1 183 ? 32.194 16.952 32.370 1.00 36.00 183 GLY A O 1
ATOM 1353 N N . ASP A 1 184 ? 31.379 15.140 31.319 1.00 33.31 184 ASP A N 1
ATOM 1354 C CA . ASP A 1 184 ? 29.949 15.467 31.485 1.00 33.31 184 ASP A CA 1
ATOM 1355 C C . ASP A 1 184 ? 29.050 14.322 30.971 1.00 33.31 184 ASP A C 1
ATOM 1357 O O . ASP A 1 184 ? 28.894 14.135 29.758 1.00 33.31 184 ASP A O 1
ATOM 1361 N N . LEU A 1 185 ? 28.458 13.556 31.895 1.00 27.88 185 LEU A N 1
ATOM 1362 C CA . LEU A 1 185 ? 27.101 12.993 31.813 1.00 27.88 185 LEU A CA 1
ATOM 1363 C C . LEU A 1 185 ? 26.731 12.407 33.187 1.00 27.88 185 LEU A C 1
ATOM 1365 O O . LEU A 1 185 ? 27.379 11.476 33.661 1.00 27.88 185 LEU A O 1
ATOM 1369 N N . HIS A 1 186 ? 25.697 12.962 33.820 1.00 27.95 186 HIS A N 1
ATOM 1370 C CA . HIS A 1 186 ? 25.134 12.475 35.077 1.00 27.95 186 HIS A CA 1
ATOM 1371 C C . HIS A 1 186 ? 23.982 11.513 34.798 1.00 27.95 186 HIS A C 1
ATOM 1373 O O . HIS A 1 186 ? 22.933 11.921 34.307 1.00 27.95 186 HIS A O 1
ATOM 1379 N N . ILE A 1 187 ? 24.160 10.253 35.183 1.00 30.48 187 ILE A N 1
ATOM 1380 C CA . ILE A 1 187 ? 23.053 9.356 35.516 1.00 30.48 187 ILE A CA 1
ATOM 1381 C C . ILE A 1 187 ? 23.296 9.003 36.974 1.00 30.48 187 ILE A C 1
ATOM 1383 O O . ILE A 1 187 ? 23.995 8.053 37.308 1.00 30.48 187 ILE A O 1
ATOM 1387 N N . THR A 1 188 ? 22.833 9.903 37.834 1.00 25.23 188 THR A N 1
ATOM 1388 C CA . THR A 1 188 ? 22.840 9.722 39.281 1.00 25.23 188 THR A CA 1
ATOM 1389 C C . THR A 1 188 ? 21.413 9.351 39.637 1.00 25.23 188 THR A C 1
ATOM 1391 O O . THR A 1 188 ? 20.522 10.189 39.503 1.00 25.23 188 THR A O 1
ATOM 1394 N N . VAL A 1 189 ? 21.188 8.123 40.102 1.00 32.06 189 VAL A N 1
ATOM 1395 C CA . VAL A 1 189 ? 20.130 7.927 41.093 1.00 32.06 189 VAL A CA 1
ATOM 1396 C C . VAL A 1 189 ? 20.576 8.764 42.277 1.00 32.06 189 VAL A C 1
ATOM 1398 O O . VAL A 1 189 ? 21.599 8.478 42.897 1.00 32.06 189 VAL A O 1
ATOM 1401 N N . ALA A 1 190 ? 19.913 9.888 42.520 1.00 23.22 190 ALA A N 1
ATOM 1402 C CA . ALA A 1 190 ? 20.104 10.520 43.806 1.00 23.22 190 ALA A CA 1
ATOM 1403 C C . ALA A 1 190 ? 19.376 9.638 44.841 1.00 23.22 190 ALA A C 1
ATOM 1405 O O . ALA A 1 190 ? 18.196 9.359 44.633 1.00 23.22 190 ALA A O 1
ATOM 1406 N N . PRO A 1 191 ? 20.047 9.209 45.925 1.00 27.80 191 PRO A N 1
ATOM 1407 C CA . PRO A 1 191 ? 21.249 9.833 46.468 1.00 27.80 191 PRO A CA 1
ATOM 1408 C C . PRO A 1 191 ? 22.509 8.936 46.450 1.00 27.80 191 PRO A C 1
ATOM 1410 O O . PRO A 1 191 ? 22.534 7.819 46.950 1.00 27.80 191 PRO A O 1
ATOM 1413 N N . THR A 1 192 ? 23.595 9.535 45.953 1.00 32.19 192 THR A N 1
ATOM 1414 C CA . THR A 1 192 ? 25.005 9.403 46.386 1.00 32.19 192 THR A CA 1
ATOM 1415 C C . THR A 1 192 ? 25.793 8.090 46.271 1.00 32.19 192 THR A C 1
ATOM 1417 O O . THR A 1 192 ? 27.010 8.213 46.164 1.00 32.19 192 THR A O 1
ATOM 1420 N N . ASP A 1 193 ? 25.198 6.900 46.163 1.00 36.62 193 ASP A N 1
ATOM 1421 C CA . ASP A 1 193 ? 25.968 5.636 46.196 1.00 36.62 193 ASP A CA 1
ATOM 1422 C C . ASP A 1 193 ? 25.648 4.700 45.005 1.00 36.62 193 ASP A C 1
ATOM 1424 O O . ASP A 1 193 ? 24.876 3.752 45.119 1.00 36.62 193 ASP A O 1
ATOM 1428 N N . GLY A 1 194 ? 26.216 4.963 43.821 1.00 41.66 194 GLY A N 1
ATOM 1429 C CA . GLY A 1 194 ? 26.129 4.067 42.650 1.00 41.66 194 GLY A CA 1
ATOM 1430 C C . GLY A 1 194 ? 27.390 3.209 42.456 1.00 41.66 194 GLY A C 1
ATOM 1431 O O . GLY A 1 194 ? 28.486 3.641 42.809 1.00 41.66 194 GLY A O 1
ATOM 1432 N N . VAL A 1 195 ? 27.258 2.015 41.864 1.00 39.91 195 VAL A N 1
ATOM 1433 C CA . VAL A 1 195 ? 28.367 1.076 41.575 1.00 39.91 195 VAL A CA 1
ATOM 1434 C C . VAL A 1 195 ? 28.746 1.131 40.090 1.00 39.91 195 VAL A C 1
ATOM 1436 O O . VAL A 1 195 ? 27.871 1.192 39.226 1.00 39.91 195 VAL A O 1
ATOM 1439 N N . ILE A 1 196 ? 30.050 1.097 39.780 1.00 46.69 196 ILE A N 1
ATOM 1440 C CA . ILE A 1 196 ? 30.560 0.946 38.406 1.00 46.69 196 ILE A CA 1
ATOM 1441 C C . ILE A 1 196 ? 30.426 -0.525 37.997 1.00 46.69 196 ILE A C 1
ATOM 1443 O O . ILE A 1 196 ? 31.056 -1.400 38.586 1.00 46.69 196 ILE A O 1
ATOM 1447 N N . VAL A 1 197 ? 29.610 -0.789 36.982 1.00 45.53 197 VAL A N 1
ATOM 1448 C CA . VAL A 1 197 ? 29.291 -2.131 36.468 1.00 45.53 197 VAL A CA 1
ATOM 1449 C C . VAL A 1 197 ? 30.203 -2.516 35.293 1.00 45.53 197 VAL A C 1
ATOM 1451 O O . VAL A 1 197 ? 30.431 -3.695 35.032 1.00 45.53 197 VAL A O 1
ATOM 1454 N N . GLY A 1 198 ? 30.803 -1.535 34.614 1.00 45.09 198 GLY A N 1
ATOM 1455 C CA . GLY A 1 198 ? 31.787 -1.767 33.556 1.00 45.09 198 GLY A CA 1
ATOM 1456 C C . GLY A 1 198 ? 32.532 -0.495 33.167 1.00 45.09 198 GLY A C 1
ATOM 1457 O O . GLY A 1 198 ? 32.021 0.602 33.365 1.00 45.09 198 GLY A O 1
ATOM 1458 N N . VAL A 1 199 ? 33.739 -0.635 32.617 1.00 42.69 199 VAL A N 1
ATOM 1459 C CA . VAL A 1 199 ? 34.530 0.486 32.090 1.00 42.69 199 VAL A CA 1
ATOM 1460 C C . VAL A 1 199 ? 34.863 0.182 30.640 1.00 42.69 199 VAL A C 1
ATOM 1462 O O . VAL A 1 199 ? 35.574 -0.777 30.349 1.00 42.69 199 VAL A O 1
ATOM 1465 N N . GLY A 1 200 ? 34.299 0.992 29.751 1.00 44.28 200 GLY A N 1
ATOM 1466 C CA . GLY A 1 200 ? 34.590 1.004 28.333 1.00 44.28 200 GLY A CA 1
ATOM 1467 C C . GLY A 1 200 ? 36.029 1.448 28.087 1.00 44.28 200 GLY A C 1
ATOM 1468 O O . GLY A 1 200 ? 36.575 2.278 28.817 1.00 44.28 200 GLY A O 1
ATOM 1469 N N . GLY A 1 201 ? 36.669 0.908 27.060 1.00 39.41 201 GLY A N 1
ATOM 1470 C CA . GLY A 1 201 ? 38.079 1.166 26.787 1.00 39.41 201 GLY A CA 1
ATOM 1471 C C . GLY A 1 201 ? 38.431 2.594 26.345 1.00 39.41 201 GLY A C 1
ATOM 1472 O O . GLY A 1 201 ? 39.605 2.956 26.345 1.00 39.41 201 GLY A O 1
ATOM 1473 N N . ASP A 1 202 ? 37.427 3.427 26.068 1.00 42.62 202 ASP A N 1
ATOM 1474 C CA . ASP A 1 202 ? 37.537 4.874 25.854 1.00 42.62 202 ASP A CA 1
ATOM 1475 C C . ASP A 1 202 ? 37.388 5.702 27.153 1.00 42.62 202 ASP A C 1
ATOM 1477 O O . ASP A 1 202 ? 37.333 6.936 27.106 1.00 42.62 202 ASP A O 1
ATOM 1481 N N . GLY A 1 203 ? 37.318 5.033 28.311 1.00 47.78 203 GLY A N 1
ATOM 1482 C CA . GLY A 1 203 ? 37.110 5.635 29.628 1.00 47.78 203 GLY A CA 1
ATOM 1483 C C . GLY A 1 203 ? 35.639 5.845 29.999 1.00 47.78 203 GLY A C 1
ATOM 1484 O O . GLY A 1 203 ? 35.360 6.613 30.923 1.00 47.78 203 GLY A O 1
ATOM 1485 N N . ALA A 1 204 ? 34.695 5.225 29.280 1.00 50.06 204 ALA A N 1
ATOM 1486 C CA . ALA A 1 204 ? 33.272 5.340 29.573 1.00 50.06 204 ALA A CA 1
ATOM 1487 C C . ALA A 1 204 ? 32.806 4.356 30.669 1.00 50.06 204 ALA A C 1
ATOM 1489 O O . ALA A 1 204 ? 32.760 3.148 30.454 1.00 50.06 204 ALA A O 1
ATOM 1490 N N . GLU A 1 205 ? 32.407 4.844 31.840 1.00 53.31 205 GLU A N 1
ATOM 1491 C CA . GLU A 1 205 ? 31.958 4.012 32.966 1.00 53.31 205 GLU A CA 1
ATOM 1492 C C . GLU A 1 205 ? 30.449 3.741 32.888 1.00 53.31 205 GLU A C 1
ATOM 1494 O O . GLU A 1 205 ? 29.652 4.675 32.828 1.00 53.31 205 GLU A O 1
ATOM 1499 N N . VAL A 1 206 ? 30.027 2.477 32.924 1.00 53.44 206 VAL A N 1
ATOM 1500 C CA . VAL A 1 206 ? 28.62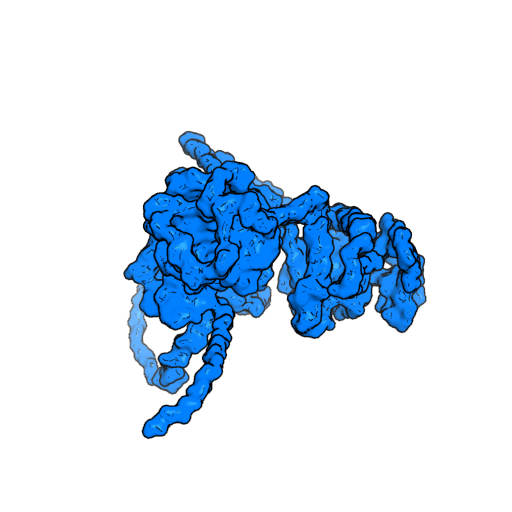1 2.116 33.140 1.00 53.44 206 VAL A CA 1
ATOM 1501 C C . VAL A 1 206 ? 28.353 2.111 34.638 1.00 53.44 206 VAL A C 1
ATOM 1503 O O . VAL A 1 206 ? 29.003 1.367 35.368 1.00 53.44 206 VAL A O 1
ATOM 1506 N N . THR A 1 207 ? 27.403 2.916 35.106 1.00 50.69 207 THR A N 1
ATOM 1507 C CA . THR A 1 207 ? 27.031 2.998 36.526 1.00 50.69 207 THR A CA 1
ATOM 1508 C C . THR A 1 207 ? 25.581 2.602 36.746 1.00 50.69 207 THR A C 1
ATOM 1510 O O . THR A 1 207 ? 24.723 2.926 35.923 1.00 50.69 207 THR A O 1
ATOM 1513 N N . ALA A 1 208 ? 25.311 1.957 37.879 1.00 46.72 208 ALA A N 1
ATOM 1514 C CA . ALA A 1 208 ? 23.971 1.587 38.318 1.00 46.72 208 ALA A CA 1
ATOM 1515 C C . ALA A 1 208 ? 23.746 1.896 39.800 1.00 46.72 208 ALA A C 1
ATOM 1517 O O . ALA A 1 208 ? 24.703 1.990 40.574 1.00 46.72 208 ALA A O 1
ATOM 1518 N N . ALA A 1 209 ? 22.482 2.035 40.199 1.00 50.19 209 ALA A N 1
ATOM 1519 C CA . ALA A 1 209 ? 22.108 2.143 41.604 1.00 50.19 209 ALA A CA 1
ATOM 1520 C C . ALA A 1 209 ? 22.372 0.835 42.363 1.00 50.19 209 ALA A C 1
ATOM 1522 O O . ALA A 1 209 ? 22.263 -0.258 41.809 1.00 50.19 209 ALA A O 1
ATOM 1523 N N . LEU A 1 210 ? 22.705 0.953 43.650 1.00 40.31 210 LEU A N 1
ATOM 1524 C CA . LEU A 1 210 ? 23.060 -0.168 44.529 1.00 40.31 210 LEU A CA 1
ATOM 1525 C C . LEU A 1 210 ? 21.933 -1.214 44.670 1.00 40.31 210 LEU A C 1
ATOM 1527 O O . LEU A 1 210 ? 22.218 -2.396 44.844 1.00 40.31 210 LEU A O 1
ATOM 1531 N N . GLU A 1 211 ? 20.673 -0.790 44.544 1.00 44.09 211 GLU A N 1
ATOM 1532 C CA . GLU A 1 211 ? 19.481 -1.652 44.593 1.00 44.09 211 GLU A CA 1
ATOM 1533 C C . GLU A 1 211 ? 19.253 -2.424 43.276 1.00 44.09 211 GLU A C 1
ATOM 1535 O O . GLU A 1 211 ? 18.778 -3.558 43.297 1.00 44.09 211 GLU A O 1
ATOM 1540 N N . ASP A 1 212 ? 19.690 -1.862 42.144 1.00 47.81 212 ASP A N 1
ATOM 1541 C CA . ASP A 1 212 ? 19.541 -2.440 40.800 1.00 47.81 212 ASP A CA 1
ATOM 1542 C C . ASP A 1 212 ? 20.761 -3.271 40.360 1.00 47.81 212 ASP A C 1
ATOM 1544 O O . ASP A 1 212 ? 20.688 -4.047 39.404 1.00 47.81 212 ASP A O 1
ATOM 1548 N N . ALA A 1 213 ? 21.888 -3.151 41.074 1.00 45.50 213 ALA A N 1
ATOM 1549 C CA . ALA A 1 213 ? 23.152 -3.830 40.778 1.00 45.50 213 ALA A CA 1
ATOM 1550 C C . ALA A 1 213 ? 23.040 -5.367 40.750 1.00 45.50 213 ALA A C 1
ATOM 1552 O O . ALA A 1 213 ? 23.787 -6.021 40.026 1.00 45.50 213 ALA A O 1
ATOM 1553 N N . GLY A 1 214 ? 22.098 -5.946 41.505 1.00 43.00 214 GLY A N 1
ATOM 1554 C CA . GLY A 1 214 ? 21.836 -7.391 41.518 1.00 43.00 214 GLY A CA 1
ATOM 1555 C C . GLY A 1 214 ? 21.067 -7.917 40.299 1.00 43.00 214 GLY A C 1
ATOM 1556 O O . GLY A 1 214 ? 21.014 -9.128 40.103 1.00 43.00 214 GLY A O 1
ATOM 1557 N N . CYS A 1 215 ? 20.486 -7.027 39.486 1.00 51.56 215 CYS A N 1
ATOM 1558 C CA . CYS A 1 215 ? 19.674 -7.365 38.310 1.00 51.56 215 CYS A CA 1
ATOM 1559 C C . CYS A 1 215 ? 20.386 -7.058 36.980 1.00 51.56 215 CYS A C 1
ATOM 1561 O O . CYS A 1 215 ? 19.784 -7.186 35.913 1.00 51.56 215 CYS A O 1
ATOM 1563 N N . LEU A 1 216 ? 21.646 -6.617 37.043 1.00 53.78 216 LEU A N 1
ATOM 1564 C CA . LEU A 1 216 ? 22.440 -6.214 35.888 1.00 53.78 216 LEU A CA 1
ATOM 1565 C C . LEU A 1 216 ? 23.385 -7.326 35.458 1.00 53.78 216 LEU A C 1
ATOM 1567 O O . LEU A 1 216 ? 24.237 -7.773 36.225 1.00 53.78 216 LEU A O 1
ATOM 1571 N N . GLU A 1 217 ? 23.263 -7.726 34.198 1.00 58.00 217 GLU A N 1
ATOM 1572 C CA . GLU A 1 217 ? 24.124 -8.726 33.586 1.00 58.00 217 GLU A CA 1
ATOM 1573 C C . GLU A 1 217 ? 25.040 -8.048 32.561 1.00 58.00 217 GLU A C 1
ATOM 1575 O O . GLU A 1 217 ? 24.586 -7.421 31.599 1.00 58.00 217 GLU A O 1
ATOM 1580 N N . VAL A 1 218 ? 26.357 -8.151 32.770 1.00 57.66 218 VAL A N 1
ATOM 1581 C CA . VAL A 1 218 ? 27.331 -7.790 31.732 1.00 57.66 218 VAL A CA 1
ATOM 1582 C C . VAL A 1 218 ? 27.342 -8.923 30.725 1.00 57.66 218 VAL A C 1
ATOM 1584 O O . VAL A 1 218 ? 27.891 -9.990 30.985 1.00 57.66 218 VAL A O 1
ATOM 1587 N N . TRP A 1 219 ? 26.719 -8.676 29.583 1.00 56.44 219 TRP A N 1
ATOM 1588 C CA . TRP A 1 219 ? 26.421 -9.726 28.628 1.00 56.44 219 TRP A CA 1
ATOM 1589 C C . TRP A 1 219 ? 27.606 -10.013 27.697 1.00 56.44 219 TRP A C 1
ATOM 1591 O O . TRP A 1 219 ? 27.934 -11.170 27.445 1.00 56.44 219 TRP A O 1
ATOM 1601 N N . ALA A 1 220 ? 28.330 -8.982 27.256 1.00 51.97 220 ALA A N 1
ATOM 1602 C CA . ALA A 1 220 ? 29.560 -9.175 26.493 1.00 51.97 220 ALA A CA 1
ATOM 1603 C C . ALA A 1 220 ? 30.561 -8.033 26.699 1.00 51.97 220 ALA A C 1
ATOM 1605 O O . ALA A 1 220 ? 30.192 -6.892 26.999 1.00 51.97 220 ALA A O 1
ATOM 1606 N N . ARG A 1 221 ? 31.843 -8.364 26.506 1.00 52.28 221 ARG A N 1
ATOM 1607 C CA . ARG A 1 221 ? 32.951 -7.410 26.396 1.00 52.28 221 ARG A CA 1
ATOM 1608 C C . ARG A 1 221 ? 33.624 -7.592 25.046 1.00 52.28 221 ARG A C 1
ATOM 1610 O O . ARG A 1 221 ? 34.113 -8.677 24.743 1.00 52.28 221 ARG A O 1
ATOM 1617 N N . LEU A 1 222 ? 33.640 -6.541 24.239 1.00 50.59 222 LEU A N 1
ATOM 1618 C CA . LEU A 1 222 ? 34.207 -6.571 22.894 1.00 50.59 222 LEU A CA 1
ATOM 1619 C C . LEU A 1 222 ? 35.565 -5.892 22.897 1.00 50.59 222 LEU A C 1
ATOM 1621 O O . LEU A 1 222 ? 35.643 -4.684 23.088 1.00 50.59 222 LEU A O 1
ATOM 1625 N N . ALA A 1 223 ? 36.631 -6.655 22.675 1.00 42.28 223 ALA A N 1
ATOM 1626 C CA . ALA A 1 223 ? 37.969 -6.098 22.532 1.00 42.28 223 ALA A CA 1
ATOM 1627 C C . ALA A 1 223 ? 38.105 -5.406 21.162 1.00 42.28 223 ALA A C 1
ATOM 1629 O O . ALA A 1 223 ? 38.208 -6.075 20.137 1.00 42.28 223 ALA A O 1
ATOM 1630 N N . GLY A 1 224 ? 38.096 -4.069 21.142 1.00 45.94 224 GLY A N 1
ATOM 1631 C CA . GLY A 1 224 ? 38.345 -3.260 19.945 1.00 45.94 224 GLY A CA 1
ATOM 1632 C C . GLY A 1 224 ? 39.696 -2.540 19.982 1.00 45.94 224 GLY A C 1
ATOM 1633 O O . GLY A 1 224 ? 40.340 -2.431 21.025 1.00 45.94 224 GLY A O 1
ATOM 1634 N N . SER A 1 225 ? 40.118 -1.970 18.848 1.00 35.06 225 SER A N 1
ATOM 1635 C CA . SER A 1 225 ? 41.344 -1.153 18.744 1.00 35.06 225 SER A CA 1
ATOM 1636 C C . SER A 1 225 ? 41.298 0.151 19.561 1.00 35.06 225 SER A C 1
ATOM 1638 O O . SER A 1 225 ? 42.339 0.765 19.780 1.00 35.06 225 SER A O 1
ATOM 1640 N N . GLY A 1 226 ? 40.108 0.558 20.024 1.00 38.75 226 GLY A N 1
ATOM 1641 C CA . GLY A 1 226 ? 39.866 1.656 20.972 1.00 38.75 226 GLY A CA 1
ATOM 1642 C C . GLY A 1 226 ? 39.560 1.202 22.410 1.00 38.75 226 GLY A C 1
ATOM 1643 O O . GLY A 1 226 ? 39.149 2.029 23.217 1.00 38.75 226 GLY A O 1
ATOM 1644 N N . GLY A 1 227 ? 39.749 -0.091 22.716 1.00 45.22 227 GLY A N 1
ATOM 1645 C CA . GLY A 1 227 ? 39.563 -0.735 24.022 1.00 45.22 227 GLY A CA 1
ATOM 1646 C C . GLY A 1 227 ? 38.252 -1.548 24.172 1.00 45.22 227 GLY A C 1
ATOM 1647 O O . GLY A 1 227 ? 37.563 -1.776 23.180 1.00 45.22 227 GLY A O 1
ATOM 1648 N N . GLU A 1 228 ? 37.950 -2.082 25.371 1.00 46.41 228 GLU A N 1
ATOM 1649 C CA . GLU A 1 228 ? 36.812 -3.007 25.601 1.00 46.41 228 GLU A CA 1
ATOM 1650 C C . GLU A 1 228 ? 35.456 -2.276 25.567 1.00 46.41 228 GLU A C 1
ATOM 1652 O O . GLU A 1 228 ? 35.239 -1.39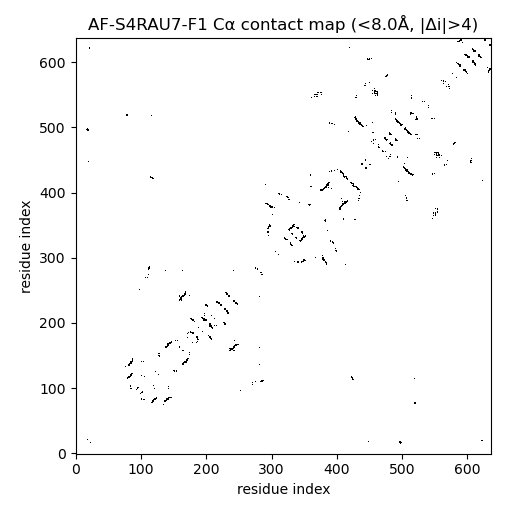6 26.386 1.00 46.41 228 GLU A O 1
ATOM 1657 N N . ALA A 1 229 ? 34.519 -2.619 24.678 1.00 50.12 229 ALA A N 1
ATOM 1658 C CA . ALA A 1 229 ? 33.138 -2.120 24.754 1.00 50.12 229 ALA A CA 1
ATOM 1659 C C . ALA A 1 229 ? 32.283 -3.052 25.623 1.00 50.12 229 ALA A C 1
ATOM 1661 O O . ALA A 1 22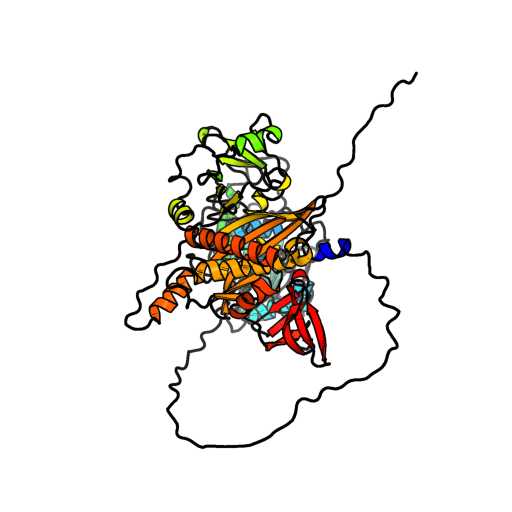9 ? 32.332 -4.270 25.442 1.00 50.12 229 ALA A O 1
ATOM 1662 N N . VAL A 1 230 ? 31.491 -2.497 26.547 1.00 55.09 230 VAL A N 1
ATOM 1663 C CA . VAL A 1 230 ? 30.634 -3.275 27.455 1.00 55.09 230 VAL A CA 1
ATOM 1664 C C . VAL A 1 230 ? 29.181 -3.223 26.983 1.00 55.09 230 VAL A C 1
ATOM 1666 O O . VAL A 1 230 ? 28.634 -2.145 26.737 1.00 55.09 230 VAL A O 1
ATOM 1669 N N . ILE A 1 231 ? 28.548 -4.393 26.877 1.00 58.22 231 ILE A N 1
ATOM 1670 C CA . ILE A 1 231 ? 27.100 -4.522 26.687 1.00 58.22 231 ILE A CA 1
ATOM 1671 C C . ILE A 1 231 ? 26.491 -4.902 28.031 1.00 58.22 231 ILE A C 1
ATOM 1673 O O . ILE A 1 231 ? 26.862 -5.919 28.620 1.00 58.22 231 ILE A O 1
ATOM 1677 N N . VAL A 1 232 ? 25.568 -4.074 28.512 1.00 59.09 232 VAL A N 1
ATOM 1678 C CA . VAL A 1 232 ? 24.876 -4.294 29.783 1.00 59.09 232 VAL A CA 1
ATOM 1679 C C . VAL A 1 232 ? 23.403 -4.545 29.513 1.00 59.09 232 VAL A C 1
ATOM 1681 O O . VAL A 1 232 ? 22.737 -3.745 28.854 1.00 59.09 232 VAL A O 1
ATOM 1684 N N . TYR A 1 233 ? 22.920 -5.672 30.019 1.00 63.59 233 TYR A N 1
ATOM 1685 C CA . TYR A 1 233 ? 21.536 -6.102 29.947 1.00 63.59 233 TYR A CA 1
ATOM 1686 C C . TYR A 1 233 ? 20.884 -5.958 31.322 1.00 63.59 233 TYR A C 1
ATOM 1688 O O . TYR A 1 233 ? 21.463 -6.338 32.342 1.00 63.59 233 TYR A O 1
ATOM 1696 N N . GLN A 1 234 ? 19.662 -5.434 31.339 1.00 64.56 234 GLN A N 1
ATOM 1697 C CA . GLN A 1 234 ? 18.816 -5.405 32.522 1.00 64.56 234 GLN A CA 1
ATOM 1698 C C . GLN A 1 234 ? 17.419 -5.903 32.154 1.00 64.56 234 GLN A C 1
ATOM 1700 O O . GLN A 1 234 ? 16.750 -5.330 31.287 1.00 64.56 234 GLN A O 1
ATOM 1705 N N . ALA A 1 235 ? 16.964 -6.957 32.834 1.00 62.22 235 ALA A N 1
ATOM 1706 C CA . ALA A 1 235 ? 15.551 -7.317 32.823 1.00 62.22 235 ALA A CA 1
ATOM 1707 C C . ALA A 1 235 ? 14.760 -6.219 33.547 1.00 62.22 235 ALA A C 1
ATOM 1709 O O . ALA A 1 235 ? 15.172 -5.756 34.611 1.00 62.22 235 ALA A O 1
ATOM 1710 N N . TYR A 1 236 ? 13.643 -5.785 32.969 1.00 66.81 236 TYR A N 1
ATOM 1711 C CA . TYR A 1 236 ? 12.900 -4.627 33.453 1.00 66.81 236 TYR A CA 1
ATOM 1712 C C . TYR A 1 236 ? 11.405 -4.929 33.584 1.00 66.81 236 TYR A C 1
ATOM 1714 O O . TYR A 1 236 ? 10.744 -5.304 32.616 1.00 66.81 236 TYR A O 1
ATOM 1722 N N . GLY A 1 237 ? 10.865 -4.715 34.786 1.00 61.09 237 GLY A N 1
ATOM 1723 C CA . GLY A 1 237 ? 9.464 -4.990 35.117 1.00 61.09 237 GLY A CA 1
ATOM 1724 C C . GLY A 1 237 ? 9.128 -6.480 35.268 1.00 61.09 237 GLY A C 1
ATOM 1725 O O . GLY A 1 237 ? 9.915 -7.363 34.934 1.00 61.09 237 GLY A O 1
ATOM 1726 N N . GLU A 1 238 ? 7.928 -6.762 35.782 1.00 68.44 238 GLU A N 1
ATOM 1727 C CA . GLU A 1 238 ? 7.442 -8.134 36.022 1.00 68.44 238 GLU A CA 1
ATOM 1728 C C . GLU A 1 238 ? 6.928 -8.824 34.743 1.00 68.44 238 GLU A C 1
ATOM 1730 O O . GLU A 1 238 ? 6.817 -10.048 34.700 1.00 68.44 238 GLU A O 1
ATOM 1735 N N . GLU A 1 239 ? 6.659 -8.060 33.676 1.00 72.19 239 GLU A N 1
ATOM 1736 C CA . GLU A 1 239 ? 6.147 -8.566 32.391 1.00 72.19 239 GLU A CA 1
ATOM 1737 C C . GLU A 1 239 ? 7.256 -8.980 31.400 1.00 72.19 239 GLU A C 1
ATOM 1739 O O . GLU A 1 239 ? 6.986 -9.230 30.225 1.00 72.19 239 GLU A O 1
ATOM 1744 N N . GLY A 1 240 ? 8.511 -9.077 31.858 1.00 72.31 240 GLY A N 1
ATOM 1745 C CA . GLY A 1 240 ? 9.631 -9.580 31.052 1.00 72.31 240 GLY A CA 1
ATOM 1746 C C . GLY A 1 240 ? 10.193 -8.578 30.040 1.00 72.31 240 GLY A C 1
ATOM 1747 O O . GLY A 1 240 ? 10.666 -8.980 28.977 1.00 72.31 240 GLY A O 1
ATOM 1748 N N . GLY A 1 241 ? 10.129 -7.281 30.347 1.00 77.44 241 GLY A N 1
ATOM 1749 C CA . GLY A 1 241 ? 10.755 -6.239 29.539 1.00 77.44 241 GLY A CA 1
ATOM 1750 C C . GLY A 1 241 ? 12.275 -6.256 29.617 1.00 77.44 241 GLY A C 1
ATOM 1751 O O . GLY A 1 241 ? 12.869 -6.906 30.481 1.00 77.44 241 GLY A O 1
ATOM 1752 N N . ALA A 1 242 ? 12.915 -5.511 28.719 1.00 80.31 242 ALA A N 1
ATOM 1753 C CA . ALA A 1 242 ? 14.370 -5.455 28.648 1.00 80.31 242 ALA A CA 1
ATOM 1754 C C . ALA A 1 242 ? 14.878 -4.050 28.322 1.00 80.31 242 ALA A C 1
ATOM 1756 O O . ALA A 1 242 ? 14.363 -3.375 27.426 1.00 80.31 242 ALA A O 1
ATOM 1757 N N . VAL A 1 243 ? 15.945 -3.647 29.010 1.00 74.38 243 VAL A N 1
ATOM 1758 C CA . VAL A 1 243 ? 16.734 -2.455 28.692 1.00 74.38 243 VAL A CA 1
ATOM 1759 C C . VAL A 1 243 ? 18.171 -2.894 28.438 1.00 74.38 243 VAL A C 1
ATOM 1761 O O . VAL A 1 243 ? 18.818 -3.488 29.299 1.00 74.38 243 VAL A O 1
ATOM 1764 N N . VAL A 1 244 ? 18.671 -2.611 27.237 1.00 72.00 244 VAL A N 1
ATOM 1765 C CA . VAL A 1 244 ? 20.046 -2.910 26.832 1.00 72.00 244 VAL A CA 1
ATOM 1766 C C . VAL A 1 244 ? 20.796 -1.614 26.602 1.00 72.00 244 VAL A C 1
ATOM 1768 O O . VAL A 1 244 ? 20.404 -0.789 25.774 1.00 72.00 244 VAL A O 1
ATOM 1771 N N . LEU A 1 245 ? 21.910 -1.458 27.308 1.00 68.25 245 LEU A N 1
ATOM 1772 C CA . LEU A 1 245 ? 22.857 -0.376 27.094 1.00 68.25 245 LEU A CA 1
ATOM 1773 C C . LEU A 1 245 ? 24.039 -0.918 26.301 1.00 68.25 245 LEU A C 1
ATOM 1775 O O . LEU A 1 245 ? 24.787 -1.778 26.770 1.00 68.25 245 LEU A O 1
ATOM 1779 N N . CYS A 1 246 ? 24.200 -0.405 25.087 1.00 66.19 246 CYS A N 1
ATOM 1780 C CA . CYS A 1 246 ? 25.252 -0.814 24.177 1.00 66.19 246 CYS A CA 1
ATOM 1781 C C . CYS A 1 246 ? 26.208 0.358 23.926 1.00 66.19 246 CYS A C 1
ATOM 1783 O O . CYS A 1 246 ? 25.837 1.391 23.359 1.00 66.19 246 CYS A O 1
ATOM 1785 N N . GLN A 1 247 ? 27.459 0.184 24.360 1.00 59.16 247 GLN A N 1
ATOM 1786 C CA . GLN A 1 247 ? 28.541 1.149 24.147 1.00 59.16 247 GLN A CA 1
ATOM 1787 C C . GLN A 1 247 ? 29.174 1.060 22.750 1.00 59.16 247 GLN A C 1
ATOM 1789 O O . GLN A 1 247 ? 30.048 1.865 22.432 1.00 59.16 247 GLN A O 1
ATOM 1794 N N . VAL A 1 248 ? 28.771 0.093 21.917 1.00 55.22 248 VAL A N 1
ATOM 1795 C CA . VAL A 1 248 ? 29.330 -0.075 20.571 1.00 55.22 248 VAL A CA 1
ATOM 1796 C C . VAL A 1 248 ? 28.945 1.124 19.712 1.00 55.22 248 VAL A C 1
ATOM 1798 O O . VAL A 1 248 ? 27.791 1.274 19.307 1.00 55.22 248 VAL A O 1
ATOM 1801 N N . SER A 1 249 ? 29.940 1.967 19.422 1.00 50.72 249 SER A N 1
ATOM 1802 C CA . SER A 1 249 ? 29.804 3.056 18.461 1.00 50.72 249 SER A CA 1
ATOM 1803 C C . SER A 1 249 ? 29.559 2.457 17.092 1.00 50.72 249 SER A C 1
ATOM 1805 O O . SER A 1 249 ? 30.428 1.810 16.502 1.00 50.72 249 SER A O 1
ATOM 1807 N N . VAL A 1 250 ? 28.366 2.695 16.557 1.00 50.50 250 VAL A N 1
ATOM 1808 C CA . VAL A 1 250 ? 28.218 2.717 15.110 1.00 50.50 250 VAL A CA 1
ATOM 1809 C C . VAL A 1 250 ? 29.118 3.883 14.685 1.00 50.50 250 VAL A C 1
ATOM 1811 O O . VAL A 1 250 ? 28.844 5.024 15.045 1.00 50.50 250 VAL A O 1
ATOM 1814 N N . ASP A 1 251 ? 30.267 3.636 14.052 1.00 43.56 251 ASP A N 1
ATOM 1815 C CA . ASP A 1 251 ? 31.071 4.723 13.480 1.00 43.56 251 ASP A CA 1
ATOM 1816 C C . ASP A 1 251 ? 30.273 5.332 12.330 1.00 43.56 251 ASP A C 1
ATOM 1818 O O . ASP A 1 251 ? 30.308 4.888 11.187 1.00 43.56 251 ASP A O 1
ATOM 1822 N N . LEU A 1 252 ? 29.498 6.349 12.682 1.00 44.81 252 LEU A N 1
ATOM 1823 C CA . LEU A 1 252 ? 28.567 7.074 11.827 1.00 44.81 252 LEU A CA 1
ATOM 1824 C C . LEU A 1 252 ? 29.266 8.185 11.019 1.00 44.81 252 LEU A C 1
ATOM 1826 O O . LEU A 1 252 ? 28.628 8.903 10.257 1.00 44.81 252 LEU A O 1
ATOM 1830 N N . THR A 1 253 ? 30.580 8.342 11.194 1.00 32.78 253 THR A N 1
ATOM 1831 C CA . THR A 1 253 ? 31.398 9.428 10.635 1.00 32.78 253 THR A CA 1
ATOM 1832 C C . THR A 1 253 ? 32.718 8.919 10.057 1.00 32.78 253 THR A C 1
ATOM 1834 O O . THR A 1 253 ? 33.763 9.550 10.226 1.00 32.78 253 THR A O 1
ATOM 1837 N N . GLY A 1 254 ? 32.703 7.789 9.348 1.00 32.59 254 GLY A N 1
ATOM 1838 C CA . GLY A 1 254 ? 33.755 7.537 8.367 1.00 32.59 254 GLY A CA 1
ATOM 1839 C C . GLY A 1 254 ? 33.708 8.659 7.329 1.00 32.59 254 GLY A C 1
ATOM 1840 O O . GLY A 1 254 ? 32.757 8.740 6.556 1.00 32.59 254 GLY A O 1
ATOM 1841 N N . SER A 1 255 ? 34.685 9.565 7.366 1.00 27.09 255 SER A N 1
ATOM 1842 C CA . SER A 1 255 ? 34.904 10.589 6.344 1.00 27.09 255 SER A CA 1
ATOM 1843 C C . SER A 1 255 ? 34.701 9.979 4.953 1.00 27.09 255 SER A C 1
ATOM 1845 O O . SER A 1 255 ? 35.461 9.105 4.544 1.00 27.09 255 SER A O 1
ATOM 1847 N N . LEU A 1 256 ? 33.699 10.456 4.209 1.00 31.92 256 LEU A N 1
ATOM 1848 C CA . LEU A 1 256 ? 33.434 10.106 2.804 1.00 31.92 256 LEU A CA 1
ATOM 1849 C C . LEU A 1 256 ? 34.527 10.621 1.840 1.00 31.92 256 LEU A C 1
ATOM 1851 O O . LEU A 1 256 ? 34.288 10.807 0.650 1.00 31.92 256 LEU A O 1
ATOM 1855 N N . ALA A 1 257 ? 35.740 10.858 2.335 1.00 25.64 257 ALA A N 1
ATOM 1856 C CA . ALA A 1 257 ? 36.893 11.244 1.547 1.00 25.64 257 ALA A CA 1
ATOM 1857 C C . ALA A 1 257 ? 37.998 10.200 1.725 1.00 25.64 257 ALA A C 1
ATOM 1859 O O . ALA A 1 257 ? 38.842 10.314 2.609 1.00 25.64 257 ALA A O 1
ATOM 1860 N N . GLY A 1 258 ? 37.976 9.208 0.833 1.00 28.22 258 GLY A N 1
ATOM 1861 C CA . GLY A 1 258 ? 39.111 8.345 0.526 1.00 28.22 258 GLY A CA 1
ATOM 1862 C C . GLY A 1 258 ? 39.323 7.176 1.486 1.00 28.22 258 GLY A C 1
ATOM 1863 O O . GLY A 1 258 ? 39.722 7.365 2.625 1.00 28.22 258 GLY A O 1
ATOM 1864 N N . VAL A 1 259 ? 39.113 5.968 0.955 1.00 24.42 259 VAL A N 1
ATOM 1865 C CA . VAL A 1 259 ? 39.889 4.718 1.118 1.00 24.42 259 VAL A CA 1
ATOM 1866 C C . VAL A 1 259 ? 38.901 3.550 1.038 1.00 24.42 259 VAL A C 1
ATOM 1868 O O . VAL A 1 259 ? 38.389 3.043 2.036 1.00 24.42 259 VAL A O 1
ATOM 1871 N N . GLU A 1 260 ? 38.635 3.112 -0.192 1.00 26.03 260 GLU A N 1
ATOM 1872 C CA . GLU A 1 260 ? 38.203 1.742 -0.453 1.00 26.03 260 GLU A CA 1
ATOM 1873 C C . GLU A 1 260 ? 39.313 0.814 0.069 1.00 26.03 260 GLU A C 1
ATOM 1875 O O . GLU A 1 260 ? 40.427 0.834 -0.452 1.00 26.03 260 GLU A O 1
ATOM 1880 N N . GLY A 1 261 ? 39.056 0.051 1.139 1.00 25.81 261 GLY A N 1
ATOM 1881 C CA . GLY A 1 261 ? 39.964 -1.033 1.539 1.00 25.81 261 GLY A CA 1
ATOM 1882 C C . GLY A 1 261 ? 40.121 -1.368 3.025 1.00 25.81 261 GLY A C 1
ATOM 1883 O O . GLY A 1 261 ? 40.738 -2.387 3.309 1.00 25.81 261 GLY A O 1
ATOM 1884 N N . VAL A 1 262 ? 39.579 -0.597 3.981 1.00 23.52 262 VAL A N 1
ATOM 1885 C CA . VAL A 1 262 ? 39.803 -0.874 5.431 1.00 23.52 262 VAL A CA 1
ATOM 1886 C C . VAL A 1 262 ? 38.515 -1.177 6.229 1.00 23.52 262 VAL A C 1
ATOM 1888 O O . VAL A 1 262 ? 38.583 -1.629 7.365 1.00 23.52 262 VAL A O 1
ATOM 1891 N N . LEU A 1 263 ? 37.323 -1.039 5.635 1.00 28.61 263 LEU A N 1
ATOM 1892 C CA . LEU A 1 263 ? 36.032 -1.129 6.351 1.00 28.61 263 LEU A CA 1
ATOM 1893 C C . LEU A 1 263 ? 35.362 -2.521 6.391 1.00 28.61 263 LEU A C 1
ATOM 1895 O O . LEU A 1 263 ? 34.318 -2.668 7.019 1.00 28.61 263 LEU A O 1
ATOM 1899 N N . ALA A 1 264 ? 35.924 -3.552 5.754 1.00 32.28 264 ALA A N 1
ATOM 1900 C CA . ALA A 1 264 ? 35.241 -4.849 5.628 1.00 32.28 264 ALA A CA 1
ATOM 1901 C C . ALA A 1 264 ? 35.425 -5.797 6.833 1.00 32.28 264 ALA A C 1
ATOM 1903 O O . ALA A 1 264 ? 34.545 -6.604 7.110 1.00 32.28 264 ALA A O 1
ATOM 1904 N N . ALA A 1 265 ? 36.542 -5.710 7.566 1.00 31.59 265 ALA A N 1
ATOM 1905 C CA . ALA A 1 265 ? 36.851 -6.672 8.633 1.00 31.59 265 ALA A CA 1
ATOM 1906 C C . ALA A 1 265 ? 36.167 -6.348 9.976 1.00 31.59 265 ALA A C 1
ATOM 1908 O O . ALA A 1 265 ? 35.754 -7.258 10.686 1.00 31.59 265 ALA A O 1
ATOM 1909 N N . ASP A 1 266 ? 36.010 -5.062 10.310 1.00 49.75 266 ASP A N 1
ATOM 1910 C CA . ASP A 1 266 ? 35.397 -4.615 11.573 1.00 49.75 266 ASP A CA 1
ATOM 1911 C C . ASP A 1 266 ? 33.853 -4.544 11.474 1.00 49.75 266 ASP A C 1
ATOM 1913 O O . ASP A 1 266 ? 33.132 -4.724 12.451 1.00 49.75 266 ASP A O 1
ATOM 1917 N N . GLY A 1 267 ? 33.311 -4.359 10.261 1.00 52.44 267 GLY A N 1
ATOM 1918 C CA . GLY A 1 267 ? 31.864 -4.308 10.017 1.00 52.44 267 GLY A CA 1
ATOM 1919 C C . GLY A 1 267 ? 31.144 -5.642 10.245 1.00 52.44 267 GLY A C 1
ATOM 1920 O O . GLY A 1 267 ? 30.039 -5.649 10.787 1.00 52.44 267 GLY A O 1
ATOM 1921 N N . GLN A 1 268 ? 31.778 -6.764 9.889 1.00 55.91 268 GLN A N 1
ATOM 1922 C CA . GLN A 1 268 ? 31.214 -8.110 10.054 1.00 55.91 268 GLN A CA 1
ATOM 1923 C C . GLN A 1 268 ? 31.028 -8.458 11.540 1.00 55.91 268 GLN A C 1
ATOM 1925 O O . GLN A 1 268 ? 29.925 -8.803 11.956 1.00 55.91 268 GLN A O 1
ATOM 1930 N N . ALA A 1 269 ? 32.073 -8.268 12.353 1.00 55.69 269 ALA A N 1
ATOM 1931 C CA . ALA A 1 269 ? 32.032 -8.524 13.793 1.00 55.69 269 ALA A CA 1
ATOM 1932 C C . ALA A 1 269 ? 31.004 -7.627 14.511 1.00 55.69 269 ALA A C 1
ATOM 1934 O O . ALA A 1 269 ? 30.277 -8.082 15.392 1.00 55.69 269 ALA A O 1
ATOM 1935 N N . ARG A 1 270 ? 30.874 -6.357 14.097 1.00 60.53 270 ARG A N 1
ATOM 1936 C CA . ARG A 1 270 ? 29.839 -5.445 14.619 1.00 60.53 270 ARG A CA 1
ATOM 1937 C C . ARG A 1 270 ? 28.424 -5.909 14.256 1.00 60.53 270 ARG A C 1
ATOM 1939 O O . ARG A 1 270 ? 27.531 -5.831 15.098 1.00 60.53 270 ARG A O 1
ATOM 1946 N N . CYS A 1 271 ? 28.212 -6.410 13.037 1.00 63.66 271 CYS A N 1
ATOM 1947 C CA . CYS A 1 271 ? 26.922 -6.973 12.631 1.00 63.66 271 CYS A CA 1
ATOM 1948 C C . CYS A 1 271 ? 26.588 -8.246 13.413 1.00 63.66 271 CYS A C 1
ATOM 1950 O O . CYS A 1 271 ? 25.434 -8.421 13.789 1.00 63.66 271 CYS A O 1
ATOM 1952 N N . GLU A 1 272 ? 27.568 -9.103 13.706 1.00 65.38 272 GLU A N 1
ATOM 1953 C CA . GLU A 1 272 ? 27.385 -10.312 14.522 1.00 65.38 272 GLU A CA 1
ATOM 1954 C C . GLU A 1 272 ? 26.943 -9.970 15.949 1.00 65.38 272 GLU A C 1
ATOM 1956 O O . GLU A 1 272 ? 25.927 -10.480 16.414 1.00 65.38 272 GLU A O 1
ATOM 1961 N N . VAL A 1 273 ? 27.621 -9.019 16.595 1.00 67.06 273 VAL A N 1
ATOM 1962 C CA . VAL A 1 273 ? 27.230 -8.504 17.917 1.00 67.06 273 VAL A CA 1
ATOM 1963 C C . VAL A 1 273 ? 25.817 -7.937 17.892 1.00 67.06 273 VAL A C 1
ATOM 1965 O O . VAL A 1 273 ? 25.003 -8.217 18.767 1.00 67.06 273 VAL A O 1
ATOM 1968 N N . PHE A 1 274 ? 25.505 -7.120 16.887 1.00 71.75 274 PHE A N 1
ATOM 1969 C CA . PHE A 1 274 ? 24.185 -6.513 16.776 1.00 71.75 274 PHE A CA 1
ATOM 1970 C C . PHE A 1 274 ? 23.101 -7.568 16.511 1.00 71.75 274 PHE A C 1
ATOM 1972 O O . PHE A 1 274 ? 22.013 -7.487 17.076 1.00 71.75 274 PHE A O 1
ATOM 1979 N N . THR A 1 275 ? 23.419 -8.600 15.724 1.00 72.62 275 THR A N 1
ATOM 1980 C CA . THR A 1 275 ? 22.565 -9.775 15.488 1.00 72.62 275 THR A CA 1
ATOM 1981 C C . THR A 1 275 ? 22.286 -10.516 16.788 1.00 72.62 275 THR A C 1
ATOM 1983 O O . THR A 1 275 ? 21.140 -10.876 17.047 1.00 72.62 275 THR A O 1
ATOM 1986 N N . GLU A 1 276 ? 23.306 -10.712 17.623 1.00 72.44 276 GLU A N 1
ATOM 1987 C CA . GLU A 1 276 ? 23.178 -11.367 18.923 1.00 72.44 276 GLU A CA 1
ATOM 1988 C C . GLU A 1 276 ? 22.297 -10.543 19.875 1.00 72.44 276 GLU A C 1
ATOM 1990 O O . GLU A 1 276 ? 21.296 -11.063 20.373 1.00 72.44 276 GLU A O 1
ATOM 1995 N N . ILE A 1 277 ? 22.582 -9.240 20.034 1.00 74.50 277 ILE A N 1
ATOM 1996 C CA . ILE A 1 277 ? 21.777 -8.311 20.851 1.00 74.50 277 ILE A CA 1
ATOM 1997 C C . ILE A 1 277 ? 20.301 -8.377 20.455 1.00 74.50 277 ILE A C 1
ATOM 1999 O O . ILE A 1 277 ? 19.425 -8.621 21.287 1.00 74.50 277 ILE A O 1
ATOM 2003 N N . LEU A 1 278 ? 20.017 -8.161 19.170 1.00 80.88 278 LEU A N 1
ATOM 2004 C CA . LEU A 1 278 ? 18.654 -8.131 18.655 1.00 80.88 278 LEU A CA 1
ATOM 2005 C C . LEU A 1 278 ? 17.975 -9.506 18.748 1.00 80.88 278 LEU A C 1
ATOM 2007 O O . LEU A 1 278 ? 16.778 -9.578 19.031 1.00 80.88 278 LEU A O 1
ATOM 2011 N N . GLY A 1 279 ? 18.733 -10.591 18.574 1.00 80.31 279 GLY A N 1
ATOM 2012 C CA . GLY A 1 279 ? 18.264 -11.963 18.747 1.00 80.31 279 GLY A CA 1
ATOM 2013 C C . GLY A 1 279 ? 17.750 -12.242 20.161 1.00 80.31 279 GLY A C 1
ATOM 2014 O O . GLY A 1 279 ? 16.649 -12.774 20.307 1.00 80.31 279 GLY A O 1
ATOM 2015 N N . HIS A 1 280 ? 18.471 -11.823 21.208 1.00 77.75 280 HIS A N 1
ATOM 2016 C CA . HIS A 1 280 ? 17.997 -12.001 22.592 1.00 77.75 280 HIS A CA 1
ATOM 2017 C C . HIS A 1 280 ? 16.833 -11.085 22.954 1.00 77.75 280 HIS A C 1
ATOM 2019 O O . HIS A 1 280 ? 15.961 -11.483 23.721 1.00 77.75 280 HIS A O 1
ATOM 2025 N N . LEU A 1 281 ? 16.758 -9.895 22.354 1.00 80.88 281 LEU A N 1
ATOM 2026 C CA . LEU A 1 281 ? 15.565 -9.046 22.437 1.00 80.88 281 LEU A CA 1
ATOM 2027 C C . LEU A 1 281 ? 14.364 -9.647 21.674 1.00 80.88 281 LEU A C 1
ATOM 2029 O O . LEU A 1 281 ? 13.278 -9.063 21.624 1.00 80.88 281 LEU A O 1
ATOM 2033 N N . GLY A 1 282 ? 14.534 -10.829 21.074 1.00 81.50 282 GLY A N 1
ATOM 2034 C CA . GLY A 1 282 ? 13.494 -11.575 20.387 1.00 81.50 282 GLY A CA 1
ATOM 2035 C C . GLY A 1 282 ? 13.082 -10.930 19.068 1.00 81.50 282 GLY A C 1
ATOM 2036 O O . GLY A 1 282 ? 11.904 -11.010 18.698 1.00 81.50 282 GLY A O 1
ATOM 2037 N N . LEU A 1 283 ? 14.012 -10.251 18.389 1.00 86.25 283 LEU A N 1
ATOM 2038 C CA . LEU A 1 283 ? 13.859 -9.835 17.000 1.00 86.25 283 LEU A CA 1
ATOM 2039 C C . LEU A 1 283 ? 14.378 -10.931 16.068 1.00 86.25 283 LEU A C 1
ATOM 2041 O O . LEU A 1 283 ? 15.383 -11.592 16.323 1.00 86.25 283 LEU A O 1
ATOM 2045 N N . ASN A 1 284 ? 13.677 -11.109 14.953 1.00 83.00 284 ASN A N 1
ATOM 2046 C CA . ASN A 1 284 ? 14.042 -12.059 13.921 1.00 83.00 284 ASN A CA 1
ATOM 2047 C C . ASN A 1 284 ? 15.203 -11.490 13.104 1.00 83.00 284 ASN A C 1
ATOM 2049 O O . ASN A 1 284 ? 15.010 -10.662 12.208 1.00 83.00 284 ASN A O 1
ATOM 2053 N N . CYS A 1 285 ? 16.400 -11.938 13.450 1.00 80.19 285 CYS A N 1
ATOM 2054 C CA . CYS A 1 285 ? 17.634 -11.600 12.763 1.00 80.19 285 CYS A CA 1
ATOM 2055 C C . CYS A 1 285 ? 18.098 -12.808 11.950 1.00 80.19 285 CYS A C 1
ATOM 2057 O O . CYS A 1 285 ? 17.785 -13.958 12.269 1.00 80.19 285 CYS A O 1
ATOM 2059 N N . GLY A 1 286 ? 18.832 -12.568 10.874 1.00 66.06 286 GLY A N 1
ATOM 2060 C CA . GLY A 1 286 ? 19.445 -13.657 10.130 1.00 66.06 286 GLY A CA 1
ATOM 2061 C C . GLY A 1 286 ? 20.250 -13.153 8.943 1.00 66.06 286 GLY A C 1
ATOM 2062 O O . GLY A 1 286 ? 19.983 -12.049 8.470 1.00 66.06 286 GLY A O 1
ATOM 2063 N N . PRO A 1 287 ? 21.193 -13.967 8.438 1.00 53.75 287 PRO A N 1
ATOM 2064 C CA . PRO A 1 287 ? 21.936 -13.679 7.221 1.00 53.75 287 PRO A CA 1
ATOM 2065 C C . PRO A 1 287 ? 20.986 -13.846 6.030 1.00 53.75 287 PRO A C 1
ATOM 2067 O O . PRO A 1 287 ? 20.977 -14.863 5.344 1.00 53.75 287 PRO A O 1
ATOM 2070 N N . GLY A 1 288 ? 20.077 -12.896 5.849 1.00 54.00 288 GLY A N 1
ATOM 2071 C CA . GLY A 1 288 ? 19.378 -12.743 4.589 1.00 54.00 288 GLY A CA 1
ATOM 2072 C C . GLY A 1 288 ? 20.278 -11.911 3.702 1.00 54.00 288 GLY A C 1
ATOM 2073 O O . GLY A 1 288 ? 20.521 -10.754 4.035 1.00 54.00 288 GLY A O 1
ATOM 2074 N N . ASP A 1 289 ? 20.766 -12.473 2.597 1.00 58.88 289 ASP A N 1
ATOM 2075 C CA . ASP A 1 289 ? 21.351 -11.647 1.545 1.00 58.88 289 ASP A CA 1
ATOM 2076 C C . ASP A 1 289 ? 20.324 -10.565 1.202 1.00 58.88 289 ASP A C 1
ATOM 2078 O O . ASP A 1 289 ? 19.196 -10.867 0.794 1.00 58.88 289 ASP A O 1
ATOM 2082 N N . ALA A 1 290 ? 20.677 -9.303 1.457 1.00 67.69 290 ALA A N 1
ATOM 2083 C CA . ALA A 1 290 ? 19.800 -8.193 1.139 1.00 67.69 290 ALA A CA 1
ATOM 2084 C C . ALA A 1 290 ? 19.461 -8.292 -0.357 1.00 67.69 290 ALA A C 1
ATOM 2086 O O . ALA A 1 290 ? 20.382 -8.387 -1.176 1.00 67.69 290 ALA A O 1
ATOM 2087 N N . PRO A 1 291 ? 18.169 -8.319 -0.732 1.00 80.38 291 PRO A N 1
ATOM 2088 C CA . PRO A 1 291 ? 17.790 -8.555 -2.114 1.00 80.38 291 PRO A CA 1
ATOM 2089 C C . PRO A 1 291 ? 18.411 -7.471 -2.998 1.00 80.38 291 PRO A C 1
ATOM 2091 O O . PRO A 1 291 ? 18.237 -6.271 -2.766 1.00 80.38 291 PRO A O 1
ATOM 2094 N N . THR A 1 292 ? 19.179 -7.902 -3.994 1.00 87.50 292 THR A N 1
ATOM 2095 C CA . THR A 1 292 ? 19.891 -7.013 -4.909 1.00 87.50 292 THR A CA 1
ATOM 2096 C C . THR A 1 292 ? 18.949 -6.522 -5.995 1.00 87.50 292 THR A C 1
ATOM 2098 O O . THR A 1 292 ? 18.082 -7.257 -6.457 1.00 87.50 292 THR A O 1
ATOM 2101 N N . LEU A 1 293 ? 19.108 -5.261 -6.402 1.00 92.06 293 LEU A N 1
ATOM 2102 C CA . LEU A 1 293 ? 18.310 -4.687 -7.483 1.00 92.06 293 LEU A CA 1
ATOM 2103 C C . LEU A 1 293 ? 18.502 -5.498 -8.769 1.00 92.06 293 LEU A C 1
ATOM 2105 O O . LEU A 1 293 ? 19.631 -5.824 -9.143 1.00 92.06 293 LEU A O 1
ATOM 2109 N N . THR A 1 294 ? 17.406 -5.772 -9.469 1.00 91.88 294 THR A N 1
ATOM 2110 C CA . THR A 1 294 ? 17.419 -6.488 -10.747 1.00 91.88 294 THR A CA 1
ATOM 2111 C C . THR A 1 294 ? 17.047 -5.547 -11.885 1.00 91.88 294 THR A C 1
ATOM 2113 O O . THR A 1 294 ? 16.277 -4.614 -11.665 1.00 91.88 294 THR A O 1
ATOM 2116 N N . PRO A 1 295 ? 17.513 -5.793 -13.118 1.00 92.12 295 PRO A N 1
ATOM 2117 C CA . PRO A 1 295 ? 16.968 -5.134 -14.300 1.00 92.12 295 PRO A CA 1
ATOM 2118 C C . PRO A 1 295 ? 15.448 -5.286 -14.407 1.00 92.12 295 PRO A C 1
ATOM 2120 O O . PRO A 1 295 ? 14.869 -6.244 -13.889 1.00 92.12 295 PRO A O 1
ATOM 2123 N N . ALA A 1 296 ? 14.821 -4.346 -15.107 1.00 91.50 296 ALA A N 1
ATOM 2124 C CA . ALA A 1 296 ? 13.426 -4.445 -15.491 1.00 91.50 296 ALA A CA 1
ATOM 2125 C C . ALA A 1 296 ? 13.280 -5.149 -16.841 1.00 91.50 296 ALA A C 1
ATOM 2127 O O . ALA A 1 296 ? 14.160 -5.054 -17.699 1.00 91.50 296 ALA A O 1
ATOM 2128 N N . ILE A 1 297 ? 12.135 -5.780 -17.064 1.00 90.12 297 ILE A N 1
ATOM 2129 C CA . ILE A 1 297 ? 11.738 -6.341 -18.352 1.00 90.12 297 ILE A CA 1
ATOM 2130 C C . ILE A 1 297 ? 10.499 -5.613 -18.833 1.00 90.12 297 ILE A C 1
ATOM 2132 O O . ILE A 1 297 ? 9.563 -5.385 -18.067 1.00 90.12 297 ILE A O 1
ATOM 2136 N N . LEU A 1 298 ? 10.502 -5.252 -20.111 1.00 89.31 298 LEU A N 1
ATOM 2137 C CA . LEU A 1 298 ? 9.368 -4.626 -20.762 1.00 89.31 298 LEU A CA 1
ATOM 2138 C C . LEU A 1 298 ? 8.631 -5.646 -21.636 1.00 89.31 298 LEU A C 1
ATOM 2140 O O . LEU A 1 298 ? 9.196 -6.173 -22.591 1.00 89.31 298 LEU A O 1
ATOM 2144 N N . TRP A 1 299 ? 7.349 -5.866 -21.356 1.00 86.56 299 TRP A N 1
ATOM 2145 C CA . TRP A 1 299 ? 6.467 -6.702 -22.166 1.00 86.56 299 TRP A CA 1
ATOM 2146 C C . TRP A 1 299 ? 5.296 -5.902 -22.714 1.00 86.56 299 TRP A C 1
ATOM 2148 O O . TRP A 1 299 ? 4.577 -5.243 -21.968 1.00 86.56 299 TRP A O 1
ATOM 2158 N N . ALA A 1 300 ? 5.049 -6.022 -24.014 1.00 84.69 300 ALA A N 1
ATOM 2159 C CA . ALA A 1 300 ? 3.846 -5.499 -24.643 1.00 84.69 300 ALA A CA 1
ATOM 2160 C C . ALA A 1 300 ? 2.833 -6.630 -24.854 1.00 84.69 300 ALA A C 1
ATOM 2162 O O . ALA A 1 300 ? 3.140 -7.645 -25.482 1.00 84.69 300 ALA A O 1
ATOM 2163 N N . LEU A 1 301 ? 1.616 -6.462 -24.335 1.00 83.12 301 LEU A N 1
ATOM 2164 C CA . LEU A 1 301 ? 0.505 -7.359 -24.632 1.00 83.12 301 LEU A CA 1
ATOM 2165 C C . LEU A 1 301 ? -0.139 -6.932 -25.957 1.00 83.12 301 LEU A C 1
ATOM 2167 O O . LEU A 1 301 ? -0.469 -5.761 -26.148 1.00 83.12 301 LEU A O 1
ATOM 2171 N N . GLU A 1 302 ? -0.323 -7.871 -26.890 1.00 70.06 302 GLU A N 1
ATOM 2172 C CA . GLU A 1 302 ? -0.957 -7.558 -28.173 1.00 70.06 302 GLU A CA 1
ATOM 2173 C C . GLU A 1 302 ? -2.383 -6.985 -27.973 1.00 70.06 302 GLU A C 1
ATOM 2175 O O . GLU A 1 302 ? -3.117 -7.450 -27.093 1.00 70.06 302 GLU A O 1
ATOM 2180 N N . PRO A 1 303 ? -2.779 -5.967 -28.769 1.00 54.66 303 PRO A N 1
ATOM 2181 C CA . PRO A 1 303 ? -2.094 -5.458 -29.954 1.00 54.66 303 PRO A CA 1
ATOM 2182 C C . PRO A 1 303 ? -1.316 -4.156 -29.690 1.00 54.66 303 PRO A C 1
ATOM 2184 O O . PRO A 1 303 ? -1.211 -3.343 -30.606 1.00 54.66 303 PRO A O 1
ATOM 2187 N N . VAL A 1 304 ? -0.780 -3.921 -28.480 1.00 55.19 304 VAL A N 1
ATOM 2188 C CA . VAL A 1 304 ? 0.036 -2.724 -28.185 1.00 55.19 304 VAL A CA 1
ATOM 2189 C C . VAL A 1 304 ? 1.372 -2.822 -28.932 1.00 55.19 304 VAL A C 1
ATOM 2191 O O . VAL A 1 304 ? 2.406 -3.190 -28.394 1.00 55.19 304 VAL A O 1
ATOM 2194 N N . ARG A 1 305 ? 1.327 -2.540 -30.234 1.00 47.25 305 ARG A N 1
ATOM 2195 C CA . ARG A 1 305 ? 2.470 -2.387 -31.137 1.00 47.25 305 ARG A CA 1
ATOM 2196 C C . ARG A 1 305 ? 2.763 -0.913 -31.405 1.00 47.25 305 ARG A C 1
ATOM 2198 O O . ARG A 1 305 ? 3.309 -0.589 -32.455 1.00 47.25 305 ARG A O 1
ATOM 2205 N N . LEU A 1 306 ? 2.407 0.003 -30.504 1.00 51.00 306 LEU A N 1
ATOM 2206 C CA . LEU A 1 306 ? 3.106 1.284 -30.517 1.00 51.00 306 LEU A CA 1
ATOM 2207 C C . LEU A 1 306 ? 4.548 0.970 -30.111 1.00 51.00 306 LEU A C 1
ATOM 2209 O O . LEU A 1 306 ? 4.747 0.392 -29.039 1.00 51.00 306 LEU A O 1
ATOM 2213 N N . PRO A 1 307 ? 5.560 1.261 -30.946 1.00 55.19 307 PRO A N 1
ATOM 2214 C CA . PRO A 1 307 ? 6.931 1.065 -30.534 1.00 55.19 307 PRO A CA 1
ATOM 2215 C C . PRO A 1 307 ? 7.167 2.098 -29.437 1.00 55.19 307 PRO A C 1
ATOM 2217 O O . PRO A 1 307 ? 7.398 3.270 -29.736 1.00 55.19 307 PRO A O 1
ATOM 2220 N N . LEU A 1 308 ? 7.087 1.682 -28.168 1.00 62.47 308 LEU A N 1
ATOM 2221 C CA . LEU A 1 308 ? 7.520 2.506 -27.039 1.00 62.47 308 LEU A CA 1
ATOM 2222 C C . LEU A 1 308 ? 8.921 3.063 -27.344 1.00 62.47 308 LEU A C 1
ATOM 2224 O O . LEU A 1 308 ? 9.182 4.224 -27.074 1.00 62.47 308 LEU A O 1
ATOM 2228 N N . GLY A 1 309 ? 9.751 2.270 -28.038 1.00 61.84 309 GLY A N 1
ATOM 2229 C CA . GLY A 1 309 ? 10.977 2.713 -28.703 1.00 61.84 309 GLY A CA 1
ATOM 2230 C C . GLY A 1 309 ? 10.805 4.010 -29.499 1.00 61.84 309 GLY A C 1
ATOM 2231 O O . GLY A 1 309 ? 11.391 5.004 -29.116 1.00 61.84 309 GLY A O 1
ATOM 2232 N N . SER A 1 310 ? 9.947 4.060 -30.521 1.00 64.00 310 SER A N 1
ATOM 2233 C CA . SER A 1 310 ? 9.730 5.272 -31.336 1.00 64.00 310 SER A CA 1
ATOM 2234 C C . SER A 1 310 ? 9.103 6.448 -30.580 1.00 64.00 310 SER A C 1
ATOM 2236 O O . SER A 1 310 ? 9.386 7.600 -30.894 1.00 64.00 310 SER A O 1
ATOM 2238 N N . ALA A 1 311 ? 8.256 6.180 -29.580 1.00 67.62 311 ALA A N 1
ATOM 2239 C CA . ALA A 1 311 ? 7.652 7.236 -28.766 1.00 67.62 311 ALA A CA 1
ATOM 2240 C C . ALA A 1 311 ? 8.674 7.855 -27.800 1.00 67.62 311 ALA A C 1
ATOM 2242 O O . ALA A 1 311 ? 8.642 9.057 -27.538 1.00 67.62 311 ALA A O 1
ATOM 2243 N N . LEU A 1 312 ? 9.595 7.033 -27.291 1.00 75.00 312 LEU A N 1
ATOM 2244 C CA . LEU A 1 312 ? 10.655 7.451 -26.384 1.00 75.00 312 LEU A CA 1
ATOM 2245 C C . LEU A 1 312 ? 11.909 7.925 -27.111 1.00 75.00 312 LEU A C 1
ATOM 2247 O O . LEU A 1 312 ? 12.633 8.724 -26.538 1.00 75.00 312 LEU A O 1
ATOM 2251 N N . GLU A 1 313 ? 12.165 7.491 -28.345 1.00 77.12 313 GLU A N 1
ATOM 2252 C CA . GLU A 1 313 ? 13.348 7.821 -29.156 1.00 77.12 313 GLU A CA 1
ATOM 2253 C C . GLU A 1 313 ? 13.724 9.312 -29.100 1.00 77.12 313 GLU A C 1
ATOM 2255 O O . GLU A 1 313 ? 14.882 9.606 -28.806 1.00 77.12 313 GLU A O 1
ATOM 2260 N N . PRO A 1 314 ? 12.787 10.273 -29.254 1.00 80.62 314 PRO A N 1
ATOM 2261 C CA . PRO A 1 314 ? 13.100 11.703 -29.151 1.00 80.62 314 PRO A CA 1
ATOM 2262 C C . PRO A 1 314 ? 13.531 12.173 -27.751 1.00 80.62 314 PRO A C 1
ATOM 2264 O O . PRO A 1 314 ? 14.026 13.287 -27.594 1.00 80.62 314 PRO A O 1
ATOM 2267 N N . ARG A 1 315 ? 13.267 11.372 -26.716 1.00 83.38 315 ARG A N 1
ATOM 2268 C CA . ARG A 1 315 ? 13.521 11.647 -25.293 1.00 83.38 315 ARG A CA 1
ATOM 2269 C C . ARG A 1 315 ? 14.725 10.872 -24.747 1.00 83.38 315 ARG A C 1
ATOM 2271 O O . ARG A 1 315 ? 15.166 11.169 -23.637 1.00 83.38 315 ARG A O 1
ATOM 2278 N N . LEU A 1 316 ? 15.228 9.878 -25.479 1.00 85.88 316 LEU A N 1
ATOM 2279 C CA . LEU A 1 316 ? 16.377 9.073 -25.073 1.00 85.88 316 LEU A CA 1
ATOM 2280 C C . LEU A 1 316 ? 17.689 9.798 -25.394 1.00 85.88 316 LEU A C 1
ATOM 2282 O O . LEU A 1 316 ? 17.825 10.459 -26.421 1.00 85.88 316 LEU A O 1
ATOM 2286 N N . SER A 1 317 ? 18.686 9.643 -24.522 1.00 87.06 317 SER A N 1
ATOM 2287 C CA . SER A 1 317 ? 20.070 9.998 -24.852 1.00 87.06 317 SER A CA 1
ATOM 2288 C C . SER A 1 317 ? 20.630 9.096 -25.962 1.00 87.06 317 SER A C 1
ATOM 2290 O O . SER A 1 317 ? 20.102 8.016 -26.228 1.00 87.06 317 SER A O 1
ATOM 2292 N N . GLU A 1 318 ? 21.787 9.462 -26.525 1.00 82.06 318 GLU A N 1
ATOM 2293 C CA . GLU A 1 318 ? 22.544 8.595 -27.452 1.00 82.06 318 GLU A CA 1
ATOM 2294 C C . GLU A 1 318 ? 22.872 7.214 -26.855 1.00 82.06 318 GLU A C 1
ATOM 2296 O O . GLU A 1 318 ? 23.023 6.232 -27.575 1.00 82.06 318 GLU A O 1
ATOM 2301 N N . SER A 1 319 ? 22.950 7.125 -25.524 1.00 83.06 319 SER A N 1
ATOM 2302 C CA . SER A 1 319 ? 23.177 5.886 -24.775 1.00 83.06 319 SER A CA 1
ATOM 2303 C C . SER A 1 319 ? 21.891 5.137 -24.392 1.00 83.06 319 SER A C 1
ATOM 2305 O O . SER A 1 319 ? 21.948 4.215 -23.577 1.00 83.06 319 SER A O 1
ATOM 2307 N N . GLY A 1 320 ? 20.735 5.530 -24.940 1.00 87.12 320 GLY A N 1
ATOM 2308 C CA . GLY A 1 320 ? 19.443 4.886 -24.691 1.00 87.12 320 GLY A CA 1
ATOM 2309 C C . GLY A 1 320 ? 18.884 5.135 -23.289 1.00 87.12 320 GLY A C 1
ATOM 2310 O O . GLY A 1 320 ? 18.125 4.313 -22.773 1.00 87.12 320 GLY A O 1
ATOM 2311 N N . VAL A 1 321 ? 19.286 6.229 -22.633 1.00 90.44 321 VAL A N 1
ATOM 2312 C CA . VAL A 1 321 ? 18.854 6.564 -21.270 1.00 90.44 321 VAL A CA 1
ATOM 2313 C C . VAL A 1 321 ? 17.708 7.566 -21.311 1.00 90.44 321 VAL A C 1
ATOM 2315 O O . VAL A 1 321 ? 17.856 8.665 -21.844 1.00 90.44 321 VAL A O 1
ATOM 2318 N N . LEU A 1 322 ? 16.591 7.202 -20.686 1.00 89.62 322 LEU A N 1
ATOM 2319 C CA . LEU A 1 322 ? 15.534 8.121 -20.291 1.00 89.62 322 LEU A CA 1
ATOM 2320 C C . LEU A 1 322 ? 15.868 8.667 -18.902 1.00 89.62 322 LEU A C 1
ATOM 2322 O O . LEU A 1 322 ? 15.774 7.955 -17.896 1.00 89.62 322 LEU A O 1
ATOM 2326 N N . ALA A 1 323 ? 16.306 9.921 -18.858 1.00 88.06 323 ALA A N 1
ATOM 2327 C CA . ALA A 1 323 ? 16.657 10.577 -17.609 1.00 88.06 323 ALA A CA 1
ATOM 2328 C C . ALA A 1 323 ? 15.402 10.866 -16.772 1.00 88.06 323 ALA A C 1
ATOM 2330 O O . ALA A 1 323 ? 14.400 11.359 -17.283 1.00 88.06 323 ALA A O 1
ATOM 2331 N N . SER A 1 324 ? 15.484 10.598 -15.471 1.00 87.00 324 SER A N 1
ATOM 2332 C CA . SER A 1 324 ? 14.467 10.986 -14.491 1.00 87.00 324 SER A CA 1
ATOM 2333 C C . SER A 1 324 ? 15.132 11.450 -13.192 1.00 87.00 324 SER A C 1
ATOM 2335 O O . SER A 1 324 ? 16.295 11.146 -12.925 1.00 87.00 324 SER A O 1
ATOM 2337 N N . ARG A 1 325 ? 14.382 12.193 -12.369 1.00 82.31 325 ARG A N 1
ATOM 2338 C CA . ARG A 1 325 ? 14.828 12.753 -11.086 1.00 82.31 325 ARG A CA 1
ATOM 2339 C C . ARG A 1 325 ? 15.205 11.688 -10.052 1.00 82.31 325 ARG A C 1
ATOM 2341 O O . ARG A 1 325 ? 16.056 11.961 -9.212 1.00 82.31 325 ARG A O 1
ATOM 2348 N N . ARG A 1 326 ? 14.555 10.516 -10.068 1.00 87.38 326 ARG A N 1
ATOM 2349 C CA . ARG A 1 326 ? 14.785 9.449 -9.073 1.00 87.38 326 ARG A CA 1
ATOM 2350 C C . ARG A 1 326 ? 15.571 8.277 -9.637 1.00 87.38 326 ARG A C 1
ATOM 2352 O O . ARG A 1 326 ? 16.661 7.987 -9.153 1.00 87.38 326 ARG A O 1
ATOM 2359 N N . VAL A 1 327 ? 15.010 7.608 -10.640 1.00 90.81 327 VAL A N 1
ATOM 2360 C CA . VAL A 1 327 ? 15.615 6.436 -11.275 1.00 90.81 327 VAL A CA 1
ATOM 2361 C C . VAL A 1 327 ? 15.571 6.638 -12.779 1.00 90.81 327 VAL A C 1
ATOM 2363 O O . VAL A 1 327 ? 14.498 6.683 -13.371 1.00 90.81 327 VAL A O 1
ATOM 2366 N N . SER A 1 328 ? 16.738 6.776 -13.399 1.00 92.31 328 SER A N 1
ATOM 2367 C CA . SER A 1 328 ? 16.839 6.828 -14.857 1.00 92.31 328 SER A CA 1
ATOM 2368 C C . SER A 1 328 ? 16.697 5.423 -15.442 1.00 92.31 328 SER A C 1
ATOM 2370 O O . SER A 1 328 ? 17.194 4.455 -14.864 1.00 92.31 328 SER A O 1
ATOM 2372 N N . LEU A 1 329 ? 16.044 5.303 -16.595 1.00 92.06 329 LEU A N 1
ATOM 2373 C CA . LEU A 1 329 ? 15.810 4.020 -17.260 1.00 92.06 329 LEU A CA 1
ATOM 2374 C C . LEU A 1 329 ? 16.724 3.901 -18.478 1.00 92.06 329 LEU A C 1
ATOM 2376 O O . LEU A 1 329 ? 16.702 4.770 -19.345 1.00 92.06 329 LEU A O 1
ATOM 2380 N N . ARG A 1 330 ? 17.533 2.842 -18.565 1.00 91.00 330 ARG A N 1
ATOM 2381 C CA . ARG A 1 330 ? 18.375 2.569 -19.741 1.00 91.00 330 ARG A CA 1
ATOM 2382 C C . ARG A 1 330 ? 17.784 1.426 -20.547 1.00 91.00 330 ARG A C 1
ATOM 2384 O O . ARG A 1 330 ? 17.834 0.286 -20.100 1.00 91.00 330 ARG A O 1
ATOM 2391 N N . PHE A 1 331 ? 17.288 1.711 -21.740 1.00 88.75 331 PHE A N 1
ATOM 2392 C CA . PHE A 1 331 ? 16.726 0.690 -22.616 1.00 88.75 331 PHE A CA 1
ATOM 2393 C C . PHE A 1 331 ? 17.845 -0.095 -23.302 1.00 88.75 331 PHE A C 1
ATOM 2395 O O . PHE A 1 331 ? 18.713 0.481 -23.957 1.00 88.75 331 PHE A O 1
ATOM 2402 N N . VAL A 1 332 ? 17.828 -1.415 -23.131 1.00 86.56 332 VAL A N 1
ATOM 2403 C CA . VAL A 1 332 ? 18.794 -2.354 -23.710 1.00 86.56 332 VAL A CA 1
ATOM 2404 C C . VAL A 1 332 ? 18.062 -3.520 -24.374 1.00 86.56 332 VAL A C 1
ATOM 2406 O O . VAL A 1 332 ? 16.924 -3.845 -24.019 1.00 86.56 332 VAL A O 1
ATOM 2409 N N . ARG A 1 333 ? 18.696 -4.162 -25.359 1.00 83.31 333 ARG A N 1
ATOM 2410 C CA . ARG A 1 333 ? 18.111 -5.333 -26.034 1.00 83.31 333 ARG A CA 1
ATOM 2411 C C . ARG A 1 333 ? 18.228 -6.579 -25.171 1.00 83.31 333 ARG A C 1
ATOM 2413 O O . ARG A 1 333 ? 17.233 -7.266 -24.954 1.00 83.31 333 ARG A O 1
ATOM 2420 N N . SER A 1 334 ? 19.415 -6.812 -24.611 1.00 82.31 334 SER A N 1
ATOM 2421 C CA . SER A 1 334 ? 19.700 -7.942 -23.728 1.00 82.31 334 SER A CA 1
ATOM 2422 C C . SER A 1 334 ? 20.404 -7.513 -22.436 1.00 82.31 334 SER A C 1
ATOM 2424 O O . SER A 1 334 ? 20.953 -6.416 -22.337 1.00 82.31 334 SER A O 1
ATOM 2426 N N . LEU A 1 335 ? 20.433 -8.407 -21.441 1.00 75.88 335 LEU A N 1
ATOM 2427 C CA . LEU A 1 335 ? 21.194 -8.189 -20.204 1.00 75.88 335 LEU A CA 1
ATOM 2428 C C . LEU A 1 335 ? 22.702 -8.047 -20.428 1.00 75.88 335 LEU A C 1
ATOM 2430 O O . LEU A 1 335 ? 23.353 -7.367 -19.642 1.00 75.88 335 LEU A O 1
ATOM 2434 N N . ALA A 1 336 ? 23.253 -8.665 -21.476 1.00 74.50 336 ALA A N 1
ATOM 2435 C CA . ALA A 1 336 ? 24.681 -8.580 -21.777 1.00 74.50 336 ALA A CA 1
ATOM 2436 C C . ALA A 1 336 ? 25.108 -7.159 -22.189 1.00 74.50 336 ALA A C 1
ATOM 2438 O O . ALA A 1 336 ? 26.277 -6.803 -22.059 1.00 74.50 336 ALA A O 1
ATOM 2439 N N . ASP A 1 337 ? 24.152 -6.343 -22.639 1.00 66.50 337 ASP A N 1
ATOM 2440 C CA . ASP A 1 337 ? 24.385 -4.991 -23.150 1.00 66.50 337 ASP A CA 1
ATOM 2441 C C . ASP A 1 337 ? 24.288 -3.916 -22.045 1.00 66.50 337 ASP A C 1
ATOM 2443 O O . ASP A 1 337 ? 24.533 -2.732 -22.291 1.00 66.50 337 ASP A O 1
ATOM 2447 N N . GLY A 1 338 ? 23.892 -4.303 -20.825 1.00 63.84 338 GLY A N 1
ATOM 2448 C CA . GLY A 1 338 ? 23.581 -3.399 -19.718 1.00 63.84 338 GLY A CA 1
ATOM 2449 C C . GLY A 1 338 ? 24.591 -3.442 -18.568 1.00 63.84 338 GLY A C 1
ATOM 2450 O O . GLY A 1 338 ? 25.117 -4.490 -18.209 1.00 63.84 338 GLY A O 1
ATOM 2451 N N . ALA A 1 339 ? 24.820 -2.289 -17.932 1.00 69.56 339 ALA A N 1
ATOM 2452 C CA . ALA A 1 339 ? 25.435 -2.243 -16.602 1.00 69.56 339 ALA A CA 1
ATOM 2453 C C . ALA A 1 339 ? 24.458 -2.815 -15.555 1.00 69.56 339 ALA A C 1
ATOM 2455 O O . ALA A 1 339 ? 23.251 -2.804 -15.785 1.00 69.56 339 ALA A O 1
ATOM 2456 N N . GLY A 1 340 ? 24.955 -3.282 -14.405 1.00 82.81 340 GLY A N 1
ATOM 2457 C CA . GLY A 1 340 ? 24.095 -3.762 -13.316 1.00 82.81 340 GLY A CA 1
ATOM 2458 C C . GLY A 1 340 ? 23.098 -2.699 -12.834 1.00 82.81 340 GLY A C 1
ATOM 2459 O O . GLY A 1 340 ? 23.354 -1.499 -12.945 1.00 82.81 340 GLY A O 1
ATOM 2460 N N . ALA A 1 341 ? 21.958 -3.142 -12.300 1.00 89.88 341 ALA A N 1
ATOM 2461 C CA . ALA A 1 341 ? 20.960 -2.247 -11.726 1.00 89.88 341 ALA A CA 1
ATOM 2462 C C . ALA A 1 341 ? 21.524 -1.509 -10.503 1.00 89.88 341 ALA A C 1
ATOM 2464 O O . ALA A 1 341 ? 22.119 -2.116 -9.612 1.00 89.88 341 ALA A O 1
ATOM 2465 N N . THR A 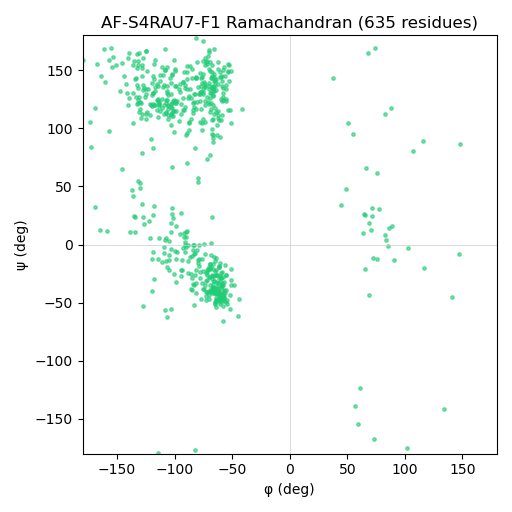1 342 ? 21.316 -0.195 -10.449 1.00 90.94 342 THR A N 1
ATOM 2466 C CA . THR A 1 342 ? 21.725 0.649 -9.322 1.00 90.94 342 THR A CA 1
ATOM 2467 C C . THR A 1 342 ? 20.527 1.432 -8.782 1.00 90.94 342 THR A C 1
ATOM 2469 O O . THR A 1 342 ? 19.493 1.526 -9.447 1.00 90.94 342 THR A O 1
ATOM 2472 N N . PRO A 1 343 ? 20.633 2.047 -7.589 1.00 88.69 343 PRO A N 1
ATOM 2473 C CA . PRO A 1 343 ? 19.546 2.852 -7.033 1.00 88.69 343 PRO A CA 1
ATOM 2474 C C . PRO A 1 343 ? 19.122 4.063 -7.879 1.00 88.69 343 PRO A C 1
ATOM 2476 O O . PRO A 1 343 ? 18.065 4.626 -7.605 1.00 88.69 343 PRO A O 1
ATOM 2479 N N . THR A 1 344 ? 19.935 4.489 -8.853 1.00 90.62 344 THR A N 1
ATOM 2480 C CA . THR A 1 344 ? 19.698 5.679 -9.690 1.00 90.62 344 THR A CA 1
ATOM 2481 C C . THR A 1 344 ? 19.593 5.369 -11.183 1.00 90.62 344 THR A C 1
ATOM 2483 O O . THR A 1 344 ? 19.154 6.230 -11.948 1.00 90.62 344 THR A O 1
ATOM 2486 N N . LEU A 1 345 ? 19.967 4.162 -11.617 1.00 91.94 345 LEU A N 1
ATOM 2487 C CA . LEU A 1 345 ? 19.917 3.739 -13.012 1.00 91.94 345 LEU A CA 1
ATOM 2488 C C . LEU A 1 345 ? 19.458 2.280 -13.112 1.00 91.94 345 LEU A C 1
ATOM 2490 O O . LEU A 1 345 ? 20.137 1.373 -12.628 1.00 91.94 345 LEU A O 1
ATOM 2494 N N . LEU A 1 346 ? 18.340 2.058 -13.801 1.00 92.50 346 LEU A N 1
ATOM 2495 C CA . LEU A 1 346 ? 17.763 0.736 -14.011 1.00 92.50 346 LEU A CA 1
ATOM 2496 C C . LEU A 1 346 ? 17.819 0.342 -15.495 1.00 92.50 346 LEU A C 1
ATOM 2498 O O . LEU A 1 346 ? 17.242 1.042 -16.332 1.00 92.50 346 LEU A O 1
ATOM 2502 N N . PRO A 1 347 ? 18.480 -0.771 -15.854 1.00 92.00 347 PRO A N 1
ATOM 2503 C CA . PRO A 1 347 ? 18.383 -1.328 -17.197 1.00 92.00 347 PRO A CA 1
ATOM 2504 C C . PRO A 1 347 ? 16.975 -1.870 -17.453 1.00 92.00 347 PRO A C 1
ATOM 2506 O O . PRO A 1 347 ? 16.425 -2.577 -16.612 1.00 92.00 347 PRO A O 1
ATOM 2509 N N . VAL A 1 348 ? 16.417 -1.564 -18.621 1.00 90.50 348 VAL A N 1
ATOM 2510 C CA . VAL A 1 348 ? 15.125 -2.051 -19.106 1.00 90.50 348 VAL A CA 1
ATOM 2511 C C . VAL A 1 348 ? 15.380 -2.919 -20.327 1.00 90.50 348 VAL A C 1
ATOM 2513 O O . VAL A 1 348 ? 15.778 -2.424 -21.381 1.00 90.50 348 VAL A O 1
ATOM 2516 N N . VAL A 1 349 ? 15.174 -4.221 -20.172 1.00 87.94 349 VAL A N 1
ATOM 2517 C CA . VAL A 1 349 ? 15.421 -5.216 -21.210 1.00 87.94 349 VAL A CA 1
ATOM 2518 C C . VAL A 1 349 ? 14.182 -5.362 -22.088 1.00 87.94 349 VAL A C 1
ATOM 2520 O O . VAL A 1 349 ? 13.077 -5.570 -21.587 1.00 87.94 349 VAL A O 1
ATOM 2523 N N . THR A 1 350 ? 14.374 -5.241 -23.400 1.00 84.00 350 THR A N 1
ATOM 2524 C CA . THR A 1 350 ? 13.280 -5.163 -24.385 1.00 84.00 350 THR A CA 1
ATOM 2525 C C . THR A 1 350 ? 13.095 -6.428 -25.227 1.00 84.00 350 THR A C 1
ATOM 2527 O O . THR A 1 350 ? 12.011 -6.627 -25.766 1.00 84.00 350 THR A O 1
ATOM 2530 N N . GLU A 1 351 ? 14.102 -7.307 -25.317 1.00 74.75 351 GLU A N 1
ATOM 2531 C CA . GLU A 1 351 ? 14.073 -8.505 -26.181 1.00 74.75 351 GLU A CA 1
ATOM 2532 C C . GLU A 1 351 ? 14.418 -9.815 -25.421 1.00 74.75 351 GLU A C 1
ATOM 2534 O O . GLU A 1 351 ? 14.866 -10.792 -26.019 1.00 74.75 351 GLU A O 1
ATOM 2539 N N . ALA A 1 352 ? 14.229 -9.872 -24.093 1.00 61.38 352 ALA A N 1
ATOM 2540 C CA . ALA A 1 352 ? 14.664 -11.013 -23.267 1.00 61.38 352 ALA A CA 1
ATOM 2541 C C . ALA A 1 352 ? 13.768 -12.267 -23.309 1.00 61.38 352 ALA A C 1
ATOM 2543 O O . ALA A 1 352 ? 12.540 -12.186 -23.337 1.00 61.38 352 ALA A O 1
ATOM 2544 N N . ALA A 1 353 ? 14.424 -13.430 -23.170 1.00 56.78 353 ALA A N 1
ATOM 2545 C CA . ALA A 1 353 ? 13.818 -14.713 -22.812 1.00 56.78 353 ALA A CA 1
ATOM 2546 C C . ALA A 1 353 ? 13.348 -14.679 -21.331 1.00 56.78 353 ALA A C 1
ATOM 2548 O O . ALA A 1 353 ? 14.191 -14.541 -20.441 1.00 56.78 353 ALA A O 1
ATOM 2549 N N . PRO A 1 354 ? 12.032 -14.754 -21.058 1.00 56.06 354 PRO A N 1
ATOM 2550 C CA . PRO A 1 354 ? 11.425 -14.235 -19.824 1.00 56.06 354 PRO A CA 1
ATOM 2551 C C . PRO A 1 354 ? 11.635 -15.088 -18.559 1.00 56.06 354 PRO A C 1
ATOM 2553 O O . PRO A 1 354 ? 11.788 -14.531 -17.474 1.00 56.06 354 PRO A O 1
ATOM 2556 N N . ASP A 1 355 ? 11.707 -16.416 -18.673 1.00 59.56 355 ASP A N 1
ATOM 2557 C CA . ASP A 1 355 ? 11.510 -17.308 -17.515 1.00 59.56 355 ASP A CA 1
ATOM 2558 C C . ASP A 1 355 ? 12.609 -17.228 -16.437 1.00 59.56 355 ASP A C 1
ATOM 2560 O O . ASP A 1 355 ? 12.352 -17.479 -15.262 1.00 59.56 355 ASP A O 1
ATOM 2564 N N . LEU A 1 356 ? 13.840 -16.856 -16.809 1.00 62.06 356 LEU A N 1
ATOM 2565 C CA . LEU A 1 356 ? 14.975 -16.788 -15.874 1.00 62.06 356 LEU A CA 1
ATOM 2566 C C . LEU A 1 356 ? 14.977 -15.528 -15.000 1.00 62.06 356 LEU A C 1
ATOM 2568 O O . LEU A 1 356 ? 15.678 -15.487 -13.991 1.00 62.06 356 LEU A O 1
ATOM 2572 N N . LEU A 1 357 ? 14.239 -14.493 -15.397 1.00 68.06 357 LEU A N 1
ATOM 2573 C CA . LEU A 1 357 ? 14.322 -13.168 -14.784 1.00 68.06 357 LEU A CA 1
ATOM 2574 C C . LEU A 1 357 ? 13.107 -12.831 -13.923 1.00 68.06 357 LEU A C 1
ATOM 2576 O O . LEU A 1 357 ? 13.174 -11.886 -13.142 1.00 68.06 357 LEU A O 1
ATOM 2580 N N . THR A 1 358 ? 12.015 -13.589 -14.049 1.00 80.44 358 THR A N 1
ATOM 2581 C CA . THR A 1 358 ? 10.746 -13.303 -13.361 1.00 80.44 358 THR A CA 1
ATOM 2582 C C . THR A 1 358 ? 10.172 -14.545 -12.674 1.00 80.44 358 THR A C 1
ATOM 2584 O O . THR A 1 358 ? 9.023 -14.912 -12.924 1.00 80.44 358 THR A O 1
ATOM 2587 N N . PRO A 1 359 ? 10.943 -15.215 -11.793 1.00 85.94 359 PRO A N 1
ATOM 2588 C CA . PRO A 1 359 ? 10.562 -16.505 -11.209 1.00 85.94 359 PRO A CA 1
ATOM 2589 C C . PRO A 1 359 ? 9.266 -16.466 -10.384 1.00 85.94 359 PRO A C 1
ATOM 2591 O O . PRO A 1 359 ? 8.659 -17.507 -10.146 1.00 85.94 359 PRO A O 1
ATOM 2594 N N . HIS A 1 360 ? 8.830 -15.281 -9.950 1.00 90.12 360 HIS A N 1
ATOM 2595 C CA . HIS A 1 360 ? 7.645 -15.100 -9.108 1.00 90.12 360 HIS A CA 1
ATOM 2596 C C . HIS A 1 360 ? 6.499 -14.345 -9.797 1.00 90.12 360 HIS A C 1
ATOM 2598 O O . HIS A 1 360 ? 5.497 -14.034 -9.146 1.00 90.12 360 HIS A O 1
ATOM 2604 N N . PHE A 1 361 ? 6.621 -14.032 -11.091 1.00 91.50 361 PHE A N 1
ATOM 2605 C CA . PHE A 1 361 ? 5.572 -13.345 -11.840 1.00 91.50 361 PHE A CA 1
ATOM 2606 C C . PHE A 1 361 ? 5.172 -14.134 -13.085 1.00 91.50 361 PHE A C 1
ATOM 2608 O O . PHE A 1 361 ? 5.926 -14.243 -14.048 1.00 91.50 361 PHE A O 1
ATOM 2615 N N . ASP A 1 362 ? 3.946 -14.652 -13.062 1.00 91.56 362 ASP A N 1
ATOM 2616 C CA . ASP A 1 362 ? 3.351 -15.386 -14.175 1.00 91.56 362 ASP A CA 1
ATOM 2617 C C . ASP A 1 362 ? 2.656 -14.418 -15.147 1.00 91.56 362 ASP A C 1
ATOM 2619 O O . ASP A 1 362 ? 1.523 -13.970 -14.930 1.00 91.56 362 ASP A O 1
ATOM 2623 N N . LEU A 1 363 ? 3.357 -14.084 -16.233 1.00 90.38 363 LEU A N 1
ATOM 2624 C CA . LEU A 1 363 ? 2.851 -13.193 -17.275 1.00 90.38 363 LEU A CA 1
ATOM 2625 C C . LEU A 1 363 ? 1.649 -13.785 -18.029 1.00 90.38 363 LEU A C 1
ATOM 2627 O O . LEU A 1 363 ? 0.776 -13.031 -18.464 1.00 90.38 363 LEU A O 1
ATOM 2631 N N . GLU A 1 364 ? 1.575 -15.107 -18.183 1.00 90.44 364 GLU A N 1
ATOM 2632 C CA . GLU A 1 364 ? 0.465 -15.754 -18.886 1.00 90.44 364 GLU A CA 1
ATOM 2633 C C . GLU A 1 364 ? -0.800 -15.759 -18.026 1.00 90.44 364 GLU A C 1
ATOM 2635 O O . GLU A 1 364 ? -1.881 -15.462 -18.536 1.00 90.44 364 GLU A O 1
ATOM 2640 N N . ALA A 1 365 ? -0.681 -15.961 -16.710 1.00 91.62 365 ALA A N 1
ATOM 2641 C CA . ALA A 1 365 ? -1.795 -15.752 -15.786 1.00 91.62 365 ALA A CA 1
ATOM 2642 C C . ALA A 1 365 ? -2.280 -14.292 -15.802 1.00 91.62 365 ALA A C 1
ATOM 2644 O O . ALA A 1 365 ? -3.486 -14.042 -15.886 1.00 91.62 365 ALA A O 1
ATOM 2645 N N . TYR A 1 366 ? -1.353 -13.323 -15.788 1.00 95.00 366 TYR A N 1
ATOM 2646 C CA . TYR A 1 366 ? -1.686 -11.899 -15.902 1.00 95.00 366 TYR A CA 1
ATOM 2647 C C . TYR A 1 366 ? -2.463 -11.611 -17.197 1.00 95.00 366 TYR A C 1
ATOM 2649 O O . TYR A 1 366 ? -3.574 -11.072 -17.169 1.00 95.00 366 TYR A O 1
ATOM 2657 N N . ARG A 1 367 ? -1.919 -12.039 -18.343 1.00 92.94 367 ARG A N 1
ATOM 2658 C CA . ARG A 1 367 ? -2.535 -11.890 -19.670 1.00 92.94 367 ARG A CA 1
ATOM 2659 C C . ARG A 1 367 ? -3.901 -12.573 -19.740 1.00 92.94 367 ARG A C 1
ATOM 2661 O O . ARG A 1 367 ? -4.853 -12.002 -20.272 1.00 92.94 367 ARG A O 1
ATOM 2668 N N . GLY A 1 368 ? -4.002 -13.779 -19.191 1.00 92.12 368 GLY A N 1
ATOM 2669 C CA . GLY A 1 368 ? -5.208 -14.595 -19.179 1.00 92.12 368 GLY A CA 1
ATOM 2670 C C . GLY A 1 368 ? -6.361 -13.959 -18.409 1.00 92.12 368 GLY A C 1
ATOM 2671 O O . GLY A 1 368 ? -7.515 -14.207 -18.758 1.00 92.12 368 GLY A O 1
ATOM 2672 N N . MET A 1 369 ? -6.084 -13.089 -17.433 1.00 93.38 369 MET A N 1
ATOM 2673 C CA . MET A 1 369 ? -7.098 -12.438 -16.591 1.00 93.38 369 MET A CA 1
ATOM 2674 C C . MET A 1 369 ? -7.360 -10.967 -16.942 1.00 93.38 369 MET A C 1
ATOM 2676 O O . MET A 1 369 ? -8.449 -10.468 -16.668 1.00 93.38 369 MET A O 1
ATOM 2680 N N . LEU A 1 370 ? -6.428 -10.277 -17.603 1.00 95.31 370 LEU A N 1
ATOM 2681 C CA . LEU A 1 370 ? -6.588 -8.864 -17.956 1.00 95.31 370 LEU A CA 1
ATOM 2682 C C . LEU A 1 370 ? -7.679 -8.669 -19.029 1.00 95.31 370 LEU A C 1
ATOM 2684 O O . LEU A 1 370 ? -7.683 -9.341 -20.066 1.00 95.31 370 LEU A O 1
ATOM 2688 N N . ARG A 1 371 ? -8.620 -7.742 -18.803 1.00 95.25 371 ARG A N 1
ATOM 2689 C CA . ARG A 1 371 ? -9.721 -7.422 -19.742 1.00 95.25 371 ARG A CA 1
ATOM 2690 C C . ARG A 1 371 ? -9.824 -5.934 -20.090 1.00 95.25 371 ARG A C 1
ATOM 2692 O O . ARG A 1 371 ? -10.856 -5.500 -20.590 1.00 95.25 371 ARG A O 1
ATOM 2699 N N . THR A 1 372 ? -8.771 -5.167 -19.840 1.00 94.94 372 THR A N 1
ATOM 2700 C CA . THR A 1 372 ? -8.717 -3.723 -20.105 1.00 94.94 372 THR A CA 1
ATOM 2701 C C . THR A 1 372 ? -8.608 -3.395 -21.587 1.00 94.94 372 THR A C 1
ATOM 2703 O O . THR A 1 372 ? -8.123 -4.196 -22.380 1.00 94.94 372 THR A O 1
ATOM 2706 N N . ARG A 1 373 ? -9.003 -2.196 -21.986 1.00 92.44 373 ARG A N 1
ATOM 2707 C CA . ARG A 1 373 ? -8.724 -1.632 -23.307 1.00 92.44 373 ARG A CA 1
ATOM 2708 C C . ARG A 1 373 ? -7.316 -1.051 -23.351 1.00 92.44 373 ARG A C 1
ATOM 2710 O O . ARG A 1 373 ? -6.609 -1.274 -24.327 1.00 92.44 373 ARG A O 1
ATOM 2717 N N . LEU A 1 374 ? -6.917 -0.361 -22.285 1.00 90.31 374 LEU A N 1
ATOM 2718 C CA . LEU A 1 374 ? -5.694 0.427 -22.227 1.00 90.31 374 LEU A CA 1
ATOM 2719 C C . LEU A 1 374 ? -4.824 0.059 -21.021 1.00 90.31 374 LEU A C 1
ATOM 2721 O O . LEU A 1 374 ? -3.642 -0.236 -21.183 1.00 90.31 374 LEU A O 1
ATOM 2725 N N . LEU A 1 375 ? -5.382 0.064 -19.809 1.00 94.25 375 LEU A N 1
ATOM 2726 C CA . LEU A 1 375 ? -4.570 0.005 -18.590 1.00 94.25 375 LEU A CA 1
ATOM 2727 C C . LEU A 1 375 ? -3.839 -1.335 -18.428 1.00 94.25 375 LEU A C 1
ATOM 2729 O O . LEU A 1 375 ? -4.426 -2.406 -18.581 1.00 94.25 375 LEU A O 1
ATOM 2733 N N . GLY A 1 376 ? -2.552 -1.276 -18.085 1.00 93.94 376 GLY A N 1
ATOM 2734 C CA . GLY A 1 376 ? -1.724 -2.449 -17.798 1.00 93.94 376 GLY A CA 1
ATOM 2735 C C . GLY A 1 376 ? -1.405 -3.338 -19.001 1.00 93.94 376 GLY A C 1
ATOM 2736 O O . GLY A 1 376 ? -1.048 -4.504 -18.821 1.00 93.94 376 GLY A O 1
ATOM 2737 N N . ARG A 1 377 ? -1.546 -2.819 -20.224 1.00 92.06 377 ARG A N 1
ATOM 2738 C CA . ARG A 1 377 ? -1.234 -3.543 -21.463 1.00 92.06 377 ARG A CA 1
ATOM 2739 C C . ARG A 1 377 ? 0.253 -3.526 -21.816 1.00 92.06 377 ARG A C 1
ATOM 2741 O O . ARG A 1 377 ? 0.710 -4.419 -22.526 1.00 92.06 377 ARG A O 1
ATOM 2748 N N . LEU A 1 378 ? 1.006 -2.565 -21.291 1.00 90.75 378 LEU A N 1
ATOM 2749 C CA . LEU A 1 378 ? 2.461 -2.527 -21.371 1.00 90.75 378 LEU A CA 1
ATOM 2750 C C . LEU A 1 378 ? 3.032 -2.723 -19.964 1.00 90.75 378 LEU A C 1
ATOM 2752 O O . LEU A 1 378 ? 2.819 -1.895 -19.088 1.00 90.75 378 LEU A O 1
ATOM 2756 N N . VAL A 1 379 ? 3.734 -3.824 -19.728 1.00 92.88 379 VAL A N 1
ATOM 2757 C CA . VAL A 1 379 ? 4.202 -4.228 -18.399 1.00 92.88 379 VAL A CA 1
ATOM 2758 C C . VAL A 1 379 ? 5.699 -3.982 -18.283 1.00 92.88 379 VAL A C 1
ATOM 2760 O O . VAL A 1 379 ? 6.478 -4.564 -19.029 1.00 92.88 379 VAL A O 1
ATOM 2763 N N . LEU A 1 380 ? 6.099 -3.153 -17.325 1.00 93.19 380 LEU A N 1
ATOM 2764 C CA . LEU A 1 380 ? 7.475 -3.011 -16.862 1.00 93.19 380 LEU A CA 1
ATOM 2765 C C . LEU A 1 380 ? 7.621 -3.796 -15.554 1.00 93.19 380 LEU A C 1
ATOM 2767 O O . LEU A 1 380 ? 7.252 -3.304 -14.489 1.00 93.19 380 LEU A O 1
ATOM 2771 N N . HIS A 1 381 ? 8.118 -5.027 -15.620 1.00 94.44 381 HIS A N 1
ATOM 2772 C CA . HIS A 1 381 ? 8.298 -5.875 -14.439 1.00 94.44 381 HIS A CA 1
ATOM 2773 C C . HIS A 1 381 ? 9.723 -5.785 -13.899 1.00 94.44 381 HIS A C 1
ATOM 2775 O O . HIS A 1 381 ? 10.677 -5.773 -14.669 1.00 94.44 381 HIS A O 1
ATOM 2781 N N . CYS A 1 382 ? 9.863 -5.724 -12.577 1.00 93.88 382 CYS A N 1
ATOM 2782 C CA . CYS A 1 382 ? 11.130 -5.868 -11.869 1.00 93.88 382 CYS A CA 1
ATOM 2783 C C . CYS A 1 382 ? 11.007 -6.981 -10.829 1.00 93.88 382 CYS A C 1
ATOM 2785 O O . CYS A 1 382 ? 10.077 -6.984 -10.022 1.00 93.88 382 CYS A O 1
ATOM 2787 N N . GLU A 1 383 ? 11.982 -7.878 -10.763 1.00 93.44 383 GLU A N 1
ATOM 2788 C CA . GLU A 1 383 ? 12.014 -8.875 -9.695 1.00 93.44 383 GLU A CA 1
ATOM 2789 C C . GLU A 1 383 ? 12.340 -8.218 -8.340 1.00 93.44 383 GLU A C 1
ATOM 2791 O O . GLU A 1 383 ? 11.618 -8.390 -7.358 1.00 93.44 383 GLU A O 1
ATOM 2796 N N . VAL A 1 384 ? 13.354 -7.356 -8.293 1.00 93.62 384 VAL A N 1
ATOM 2797 C CA . VAL A 1 384 ? 13.675 -6.537 -7.120 1.00 93.62 384 VAL A CA 1
ATOM 2798 C C . VAL A 1 384 ? 13.928 -5.103 -7.550 1.00 93.62 384 VAL A C 1
ATOM 2800 O O . VAL A 1 384 ? 14.786 -4.829 -8.390 1.00 93.62 384 VAL A O 1
ATOM 2803 N N . VAL A 1 385 ? 13.224 -4.161 -6.926 1.00 94.81 385 VAL A N 1
ATOM 2804 C CA . VAL A 1 385 ? 13.402 -2.731 -7.193 1.00 94.81 385 VAL A CA 1
ATOM 2805 C C . VAL A 1 385 ? 13.353 -1.894 -5.921 1.00 94.81 385 VAL A C 1
ATOM 2807 O O . VAL A 1 385 ? 12.904 -2.356 -4.878 1.00 94.81 385 VAL A O 1
ATOM 2810 N N . GLY A 1 386 ? 13.798 -0.636 -5.988 1.00 93.19 386 GLY A N 1
ATOM 2811 C CA . GLY A 1 386 ? 13.604 0.330 -4.904 1.00 93.19 386 GLY A CA 1
ATOM 2812 C C . GLY A 1 386 ? 12.118 0.521 -4.590 1.00 93.19 386 GLY A C 1
ATOM 2813 O O . GLY A 1 386 ? 11.647 0.148 -3.519 1.00 93.19 386 GLY A O 1
ATOM 2814 N N . SER A 1 387 ? 11.376 1.086 -5.542 1.00 94.62 387 SER A N 1
ATOM 2815 C CA . SER A 1 387 ? 9.918 1.220 -5.498 1.00 94.62 387 SER A CA 1
ATOM 2816 C C . SER A 1 387 ? 9.378 1.459 -6.907 1.00 94.62 387 SER A C 1
ATOM 2818 O O . SER A 1 387 ? 9.950 2.262 -7.639 1.00 94.62 387 SER A O 1
ATOM 2820 N N . THR A 1 388 ? 8.251 0.841 -7.265 1.00 96.38 388 THR A N 1
ATOM 2821 C CA . THR A 1 388 ? 7.564 1.066 -8.550 1.00 96.38 388 THR A CA 1
ATOM 2822 C C . THR A 1 388 ? 7.125 2.521 -8.729 1.00 96.38 388 THR A C 1
ATOM 2824 O O . THR A 1 388 ? 7.176 3.044 -9.838 1.00 96.38 388 THR A O 1
ATOM 2827 N N . MET A 1 389 ? 6.776 3.215 -7.638 1.00 93.88 389 MET A N 1
ATOM 2828 C CA . MET A 1 389 ? 6.442 4.644 -7.673 1.00 93.88 389 MET A CA 1
ATOM 2829 C C . MET A 1 389 ? 7.652 5.493 -8.071 1.00 93.88 389 MET A C 1
ATOM 2831 O O . MET A 1 389 ? 7.504 6.439 -8.833 1.00 93.88 389 MET A O 1
ATOM 2835 N N . GLU A 1 390 ? 8.853 5.159 -7.584 1.00 92.50 390 GLU A N 1
ATOM 2836 C CA . GLU A 1 390 ? 10.076 5.893 -7.945 1.00 92.50 390 GLU A CA 1
ATOM 2837 C C . GLU A 1 390 ? 10.524 5.633 -9.383 1.00 92.50 390 GLU A C 1
ATOM 2839 O O . GLU A 1 390 ? 11.173 6.500 -9.962 1.00 92.50 390 GLU A O 1
ATOM 2844 N N . LEU A 1 391 ? 10.171 4.475 -9.953 1.00 92.12 391 LEU A N 1
ATOM 2845 C CA . LEU A 1 391 ? 10.455 4.168 -11.357 1.00 92.12 391 LEU A CA 1
ATOM 2846 C C . LEU A 1 391 ? 9.672 5.056 -12.318 1.00 92.12 391 LEU A C 1
ATOM 2848 O O . LEU A 1 391 ? 10.193 5.404 -13.372 1.00 92.12 391 LEU A O 1
ATOM 2852 N N . LEU A 1 392 ? 8.420 5.380 -11.982 1.00 91.44 392 LEU A N 1
ATOM 2853 C CA . LEU A 1 392 ? 7.536 6.143 -12.868 1.00 91.44 392 LEU A CA 1
ATOM 2854 C C . LEU A 1 392 ? 7.475 7.640 -12.531 1.00 91.44 392 LEU A C 1
ATOM 2856 O O . LEU A 1 392 ? 6.999 8.439 -13.348 1.00 91.44 392 LEU A O 1
ATOM 2860 N N . ASP A 1 393 ? 7.987 8.034 -11.362 1.00 87.88 393 ASP A N 1
ATOM 2861 C CA . ASP A 1 393 ? 8.192 9.434 -10.987 1.00 87.88 393 ASP A CA 1
ATOM 2862 C C . ASP A 1 393 ? 9.143 10.101 -11.989 1.00 87.88 393 ASP A C 1
ATOM 2864 O O . ASP A 1 393 ? 10.229 9.596 -12.264 1.00 87.88 393 ASP A O 1
ATOM 2868 N N . GLY A 1 394 ? 8.714 11.207 -12.597 1.00 80.94 394 GLY A N 1
ATOM 2869 C CA . GLY A 1 394 ? 9.454 11.915 -13.648 1.00 80.94 394 GLY A CA 1
ATOM 2870 C C . GLY A 1 394 ? 9.501 11.232 -15.023 1.00 80.94 394 GLY A C 1
ATOM 2871 O O . GLY A 1 394 ? 9.877 11.888 -15.985 1.00 80.94 394 GLY A O 1
ATOM 2872 N N . VAL A 1 395 ? 9.088 9.968 -15.153 1.00 82.44 395 VAL A N 1
ATOM 2873 C CA . VAL A 1 395 ? 9.003 9.270 -16.453 1.00 82.44 395 VAL A CA 1
ATOM 2874 C C . VAL A 1 395 ? 7.670 9.548 -17.143 1.00 82.44 395 VAL A C 1
ATOM 2876 O O . VAL A 1 395 ? 7.634 9.745 -18.354 1.00 82.44 395 VAL A O 1
ATOM 2879 N N . THR A 1 396 ? 6.583 9.611 -16.371 1.00 80.19 396 THR A N 1
ATOM 2880 C CA . THR A 1 396 ? 5.206 9.737 -16.884 1.00 80.19 396 THR A CA 1
ATOM 2881 C C . THR A 1 396 ? 4.996 10.895 -17.875 1.00 80.19 396 THR A C 1
ATOM 2883 O O . THR A 1 396 ? 4.435 10.635 -18.934 1.00 80.19 396 THR A O 1
ATOM 2886 N N . PRO A 1 397 ? 5.520 12.122 -17.651 1.00 81.00 397 PRO A N 1
ATOM 2887 C CA . PRO A 1 397 ? 5.368 13.232 -18.605 1.00 81.00 397 PRO A CA 1
ATOM 2888 C C . PRO A 1 397 ? 6.043 13.013 -19.971 1.00 81.00 397 PRO A C 1
ATOM 2890 O O . PRO A 1 397 ? 5.869 13.811 -20.891 1.00 81.00 397 PRO A O 1
ATOM 2893 N N . HIS A 1 398 ? 6.881 11.983 -20.095 1.00 78.94 398 HIS A N 1
ATOM 2894 C CA . HIS A 1 398 ? 7.552 11.611 -21.339 1.00 78.94 398 HIS A CA 1
ATOM 2895 C C . HIS A 1 398 ? 6.841 10.478 -22.084 1.00 78.94 398 HIS A C 1
ATOM 2897 O O . HIS A 1 398 ? 7.246 10.153 -23.199 1.00 78.94 398 HIS A O 1
ATOM 2903 N N . LEU A 1 399 ? 5.812 9.878 -21.482 1.00 77.94 399 LEU A N 1
ATOM 2904 C CA . LEU A 1 399 ? 5.049 8.789 -22.074 1.00 77.94 399 LEU A CA 1
ATOM 2905 C C . LEU A 1 399 ? 3.835 9.330 -22.845 1.00 77.94 399 LEU A C 1
ATOM 2907 O O . LEU A 1 399 ? 3.267 10.342 -22.442 1.00 77.94 399 LEU A O 1
ATOM 2911 N N . PRO A 1 400 ? 3.401 8.654 -23.921 1.00 80.56 400 PRO A N 1
ATOM 2912 C CA . PRO A 1 400 ? 2.091 8.904 -24.517 1.00 80.56 400 PRO A CA 1
ATOM 2913 C C . PRO A 1 400 ? 0.952 8.648 -23.519 1.00 80.56 400 PRO A C 1
ATOM 2915 O O . PRO A 1 400 ? 1.015 7.690 -22.745 1.00 80.56 400 PRO A O 1
ATOM 2918 N N . ASP A 1 401 ? -0.115 9.446 -23.585 1.00 77.94 401 ASP A N 1
ATOM 2919 C CA . ASP A 1 401 ? -1.284 9.316 -22.698 1.00 77.94 401 ASP A CA 1
ATOM 2920 C C . ASP A 1 401 ? -1.969 7.937 -22.815 1.00 77.94 401 ASP A C 1
ATOM 2922 O O . ASP A 1 401 ? -2.541 7.425 -21.852 1.00 77.94 401 ASP A O 1
ATOM 2926 N N . ASP A 1 402 ? -1.879 7.304 -23.987 1.00 78.31 402 ASP A N 1
ATOM 2927 C CA . ASP A 1 402 ? -2.474 6.010 -24.329 1.00 78.31 402 ASP A CA 1
ATOM 2928 C C . ASP A 1 402 ? -1.467 4.845 -24.297 1.00 78.31 402 ASP A C 1
ATOM 2930 O O . ASP A 1 402 ? -1.691 3.789 -24.890 1.00 78.31 402 ASP A O 1
ATOM 2934 N N . VAL A 1 403 ? -0.360 4.991 -23.563 1.00 82.69 403 VAL A N 1
ATOM 2935 C CA . VAL A 1 403 ? 0.680 3.952 -23.481 1.00 82.69 403 VAL A CA 1
ATOM 2936 C C . VAL A 1 403 ? 0.237 2.694 -22.718 1.00 82.69 403 VAL A C 1
ATOM 2938 O O . VAL A 1 403 ? 0.756 1.603 -22.958 1.00 82.69 403 VAL A O 1
ATOM 2941 N N . GLY A 1 404 ? -0.702 2.823 -21.772 1.00 88.25 404 GLY A N 1
ATOM 2942 C CA . GLY A 1 404 ? -1.210 1.685 -20.997 1.00 88.25 404 GLY A CA 1
ATOM 2943 C C . GLY A 1 404 ? -0.166 1.010 -20.096 1.00 88.25 404 GLY A C 1
ATOM 2944 O O . GLY A 1 404 ? -0.270 -0.189 -19.826 1.00 88.25 404 GLY A O 1
ATOM 2945 N N . LEU A 1 405 ? 0.856 1.758 -19.667 1.00 91.50 405 LEU A N 1
ATOM 2946 C CA . LEU A 1 405 ? 1.983 1.263 -18.874 1.00 91.50 405 LEU A CA 1
ATOM 2947 C C . LEU A 1 405 ? 1.538 0.832 -17.469 1.00 91.50 405 LEU A C 1
ATOM 2949 O O . LEU A 1 405 ? 0.710 1.480 -16.840 1.00 91.50 405 LEU A O 1
ATOM 2953 N N . ILE A 1 406 ? 2.144 -0.230 -16.951 1.00 96.06 406 ILE A N 1
ATOM 2954 C CA . ILE A 1 406 ? 2.119 -0.616 -15.541 1.00 96.06 406 ILE A CA 1
ATOM 2955 C C . ILE A 1 406 ? 3.527 -1.023 -15.116 1.00 96.06 406 ILE A C 1
ATOM 2957 O O . ILE A 1 406 ? 4.169 -1.826 -15.789 1.00 96.06 406 ILE A O 1
ATOM 2961 N N . ALA A 1 407 ? 4.012 -0.486 -13.999 1.00 97.06 407 ALA A N 1
ATOM 2962 C CA . ALA A 1 407 ? 5.218 -0.995 -13.353 1.00 97.06 407 ALA A CA 1
ATOM 2963 C C . ALA A 1 407 ? 4.820 -2.029 -12.300 1.00 97.06 407 ALA A C 1
ATOM 2965 O O . ALA A 1 407 ? 4.017 -1.713 -11.428 1.00 97.06 407 ALA A O 1
ATOM 2966 N N . ILE A 1 408 ? 5.370 -3.239 -12.357 1.00 98.06 408 ILE A N 1
ATOM 2967 C CA . ILE A 1 408 ? 5.089 -4.332 -11.417 1.00 98.06 408 ILE A CA 1
ATOM 2968 C C . ILE A 1 408 ? 6.393 -4.730 -10.732 1.00 98.06 408 ILE A C 1
ATOM 2970 O O . ILE A 1 408 ? 7.428 -4.816 -11.388 1.00 98.06 408 ILE A O 1
ATOM 2974 N N . ALA A 1 409 ? 6.348 -4.992 -9.427 1.00 96.75 409 ALA A N 1
ATOM 2975 C CA . ALA A 1 409 ? 7.501 -5.502 -8.693 1.00 96.75 409 ALA A CA 1
ATOM 2976 C C . ALA A 1 409 ? 7.164 -6.770 -7.908 1.00 96.75 409 ALA A C 1
ATOM 2978 O O . ALA A 1 409 ? 6.140 -6.809 -7.226 1.00 96.75 409 ALA A O 1
ATOM 2979 N N . THR A 1 410 ? 8.052 -7.769 -7.943 1.00 95.25 410 THR A N 1
ATOM 2980 C CA . THR A 1 410 ? 7.962 -8.923 -7.031 1.00 95.25 410 THR A CA 1
ATOM 2981 C C . THR A 1 410 ? 8.362 -8.513 -5.610 1.00 95.25 410 THR A C 1
ATOM 2983 O O . THR A 1 410 ? 7.680 -8.869 -4.650 1.00 95.25 410 THR A O 1
ATOM 2986 N N . ARG A 1 411 ? 9.447 -7.739 -5.462 1.00 93.38 411 ARG A N 1
ATOM 2987 C CA . ARG A 1 411 ? 9.892 -7.152 -4.188 1.00 93.38 411 ARG A CA 1
ATOM 2988 C C . ARG A 1 411 ? 10.243 -5.675 -4.341 1.00 93.38 411 ARG A C 1
ATOM 2990 O O . ARG A 1 411 ? 10.850 -5.263 -5.331 1.00 93.38 411 ARG A O 1
ATOM 2997 N N . GLN A 1 412 ? 9.924 -4.888 -3.313 1.00 93.31 412 GLN A N 1
ATOM 2998 C CA . GLN A 1 412 ? 10.379 -3.504 -3.180 1.00 93.31 412 GLN A CA 1
ATOM 2999 C C . GLN A 1 412 ? 11.225 -3.337 -1.919 1.00 93.31 412 GLN A C 1
ATOM 3001 O O . GLN A 1 412 ? 10.728 -3.534 -0.814 1.00 93.31 412 GLN A O 1
ATOM 3006 N N . ILE A 1 413 ? 12.475 -2.903 -2.061 1.00 89.81 413 ILE A N 1
ATOM 3007 C CA . ILE A 1 413 ? 13.366 -2.678 -0.907 1.00 89.81 413 ILE A CA 1
ATOM 3008 C C . ILE A 1 413 ? 13.104 -1.343 -0.192 1.00 89.81 413 ILE A C 1
ATOM 3010 O O . ILE A 1 413 ? 13.592 -1.114 0.910 1.00 89.81 413 ILE A O 1
ATOM 3014 N N . ARG A 1 414 ? 12.337 -0.442 -0.818 1.00 89.25 414 ARG A N 1
ATOM 3015 C CA . ARG A 1 414 ? 11.921 0.864 -0.280 1.00 89.25 414 ARG A CA 1
ATOM 3016 C C . ARG A 1 414 ? 10.443 1.131 -0.588 1.00 89.25 414 ARG A C 1
ATOM 3018 O O . ARG A 1 414 ? 10.089 2.205 -1.079 1.00 89.25 414 ARG A O 1
ATOM 3025 N N . GLY A 1 415 ? 9.583 0.139 -0.337 1.00 90.00 415 GLY A N 1
ATOM 3026 C CA . GLY A 1 415 ? 8.134 0.258 -0.518 1.00 90.00 415 GLY A CA 1
ATOM 3027 C C . GLY A 1 415 ? 7.546 1.436 0.269 1.00 90.00 415 GLY A C 1
ATOM 3028 O O . GLY A 1 415 ? 7.906 1.667 1.425 1.00 90.00 415 GLY A O 1
ATOM 3029 N N . LYS A 1 416 ? 6.635 2.191 -0.357 1.00 89.69 416 LYS A N 1
ATOM 3030 C CA . LYS A 1 416 ? 6.077 3.436 0.195 1.00 89.69 416 LYS A CA 1
ATOM 3031 C C . LYS A 1 416 ? 4.588 3.316 0.491 1.00 89.69 416 LYS A C 1
ATOM 3033 O O . LYS A 1 416 ? 3.817 2.845 -0.336 1.00 89.69 416 LYS A O 1
ATOM 3038 N N . GLY A 1 417 ? 4.194 3.825 1.648 1.00 88.50 417 GLY A N 1
ATOM 3039 C CA . GLY A 1 417 ? 2.821 4.092 2.049 1.00 88.50 417 GLY A CA 1
ATOM 3040 C C . GLY A 1 417 ? 2.558 5.590 2.228 1.00 88.50 417 GLY A C 1
ATOM 3041 O O . GLY A 1 417 ? 3.429 6.444 2.050 1.00 88.50 417 GLY A O 1
ATOM 3042 N N . ARG A 1 418 ? 1.320 5.920 2.601 1.00 85.81 418 ARG A N 1
ATOM 3043 C CA . ARG A 1 418 ? 0.860 7.305 2.783 1.00 85.81 418 ARG A CA 1
ATOM 3044 C C . ARG A 1 418 ? 1.532 7.973 3.984 1.00 85.81 418 ARG A C 1
ATOM 3046 O O . ARG A 1 418 ? 1.730 7.322 5.009 1.00 85.81 418 ARG A O 1
ATOM 3053 N N . GLY A 1 419 ? 1.836 9.268 3.879 1.00 79.50 419 GLY A N 1
ATOM 3054 C CA . GLY A 1 419 ? 2.458 10.045 4.962 1.00 79.50 419 GLY A CA 1
ATOM 3055 C C . GLY A 1 419 ? 3.879 9.598 5.330 1.00 79.50 419 GLY A C 1
ATOM 3056 O O . GLY A 1 419 ? 4.280 9.764 6.473 1.00 79.50 419 GLY A O 1
ATOM 3057 N N . GLY A 1 420 ? 4.613 8.980 4.397 1.00 79.81 420 GLY A N 1
ATOM 3058 C CA . GLY A 1 420 ? 5.982 8.503 4.633 1.00 79.81 420 GLY A CA 1
ATOM 3059 C C . GLY A 1 420 ? 6.085 7.132 5.307 1.00 79.81 420 GLY A C 1
ATOM 3060 O O . GLY A 1 420 ? 7.194 6.683 5.582 1.00 79.81 420 GLY A O 1
ATOM 3061 N N . ASN A 1 421 ? 4.960 6.447 5.544 1.00 83.62 421 ASN A N 1
ATOM 3062 C CA . ASN A 1 421 ? 4.966 5.081 6.068 1.00 83.62 421 ASN A CA 1
ATOM 3063 C C . ASN A 1 421 ? 5.700 4.119 5.119 1.00 83.62 421 ASN A C 1
ATOM 3065 O O . ASN A 1 421 ? 5.646 4.280 3.901 1.00 83.62 421 ASN A O 1
ATOM 3069 N N . ALA A 1 422 ? 6.338 3.088 5.666 1.00 86.81 422 ALA A N 1
ATOM 3070 C CA . ALA A 1 422 ? 6.966 2.023 4.896 1.00 86.81 422 ALA A CA 1
ATOM 3071 C C . ALA A 1 422 ? 5.935 0.941 4.539 1.00 86.81 422 ALA A C 1
ATOM 3073 O O . ALA A 1 422 ? 5.051 0.616 5.337 1.00 86.81 422 ALA A O 1
ATOM 3074 N N . TRP A 1 423 ? 6.062 0.369 3.342 1.00 90.25 423 TRP A N 1
ATOM 3075 C CA . TRP A 1 423 ? 5.294 -0.798 2.907 1.00 90.25 423 TRP A CA 1
ATOM 3076 C C . TRP A 1 423 ? 6.213 -2.023 2.833 1.00 90.25 423 TRP A C 1
ATOM 3078 O O . TRP A 1 423 ? 7.110 -2.072 1.988 1.00 90.25 423 TRP A O 1
ATOM 3088 N N . LEU A 1 424 ? 6.000 -3.003 3.719 1.00 89.56 424 LEU A N 1
ATOM 3089 C CA . LEU A 1 424 ? 6.724 -4.279 3.670 1.00 89.56 424 LEU A CA 1
ATOM 3090 C C . LEU A 1 424 ? 6.317 -5.054 2.421 1.00 89.56 424 LEU A C 1
ATOM 3092 O O . LEU A 1 424 ? 5.135 -5.113 2.090 1.00 89.56 424 LEU A O 1
ATOM 3096 N N . SER A 1 425 ? 7.302 -5.622 1.730 1.00 89.56 425 SER A N 1
ATOM 3097 C CA . SER A 1 425 ? 7.129 -6.129 0.369 1.00 89.56 425 SER A CA 1
ATOM 3098 C C . SER A 1 425 ? 7.660 -7.563 0.210 1.00 89.56 425 SER A C 1
ATOM 3100 O O . SER A 1 425 ? 8.471 -7.803 -0.691 1.00 89.56 425 SER A O 1
ATOM 3102 N N . PRO A 1 426 ? 7.236 -8.525 1.060 1.00 89.44 426 PRO A N 1
ATOM 3103 C CA . PRO A 1 426 ? 7.633 -9.920 0.900 1.00 89.44 426 PRO A CA 1
ATOM 3104 C C . PRO A 1 426 ? 7.129 -10.503 -0.430 1.00 89.44 426 PRO A C 1
ATOM 3106 O O . PRO A 1 426 ? 6.128 -10.056 -0.995 1.00 89.44 426 PRO A O 1
ATOM 3109 N N . VAL A 1 427 ? 7.792 -11.561 -0.911 1.00 91.44 427 VAL A N 1
ATOM 3110 C CA . VAL A 1 427 ? 7.286 -12.348 -2.052 1.00 91.44 427 VAL A CA 1
ATOM 3111 C C . VAL A 1 427 ? 5.869 -12.831 -1.751 1.00 91.44 427 VAL A C 1
ATOM 3113 O O . VAL A 1 427 ? 5.592 -13.333 -0.663 1.00 91.44 427 VAL A O 1
ATOM 3116 N N . GLY A 1 428 ? 4.981 -12.674 -2.733 1.00 94.31 428 GLY A N 1
ATOM 3117 C CA . GLY A 1 428 ? 3.550 -12.951 -2.598 1.00 94.31 428 GLY A CA 1
ATOM 3118 C C . GLY A 1 428 ? 2.682 -11.701 -2.428 1.00 94.31 428 GLY A C 1
ATOM 3119 O O . GLY A 1 428 ? 1.456 -11.817 -2.401 1.00 94.31 428 GLY A O 1
ATOM 3120 N N . CYS A 1 429 ? 3.276 -10.507 -2.364 1.00 95.69 429 CYS A N 1
ATOM 3121 C CA . CYS A 1 429 ? 2.546 -9.251 -2.512 1.00 95.69 429 CYS A CA 1
ATOM 3122 C C . CYS A 1 429 ? 2.335 -8.912 -4.000 1.00 95.69 429 CYS A C 1
ATOM 3124 O O . CYS A 1 429 ? 3.276 -8.882 -4.788 1.00 95.69 429 CYS A O 1
ATOM 3126 N N . ALA A 1 430 ? 1.099 -8.609 -4.388 1.00 97.00 430 ALA A N 1
ATOM 3127 C CA . ALA A 1 430 ? 0.778 -7.961 -5.652 1.00 97.00 430 ALA A CA 1
ATOM 3128 C C . ALA A 1 430 ? 1.070 -6.459 -5.527 1.00 97.00 430 ALA A C 1
ATOM 3130 O O . ALA A 1 430 ? 0.327 -5.733 -4.864 1.00 97.00 430 ALA A O 1
ATOM 3131 N N . MET A 1 431 ? 2.167 -6.002 -6.134 1.00 97.75 431 MET A N 1
ATOM 3132 C CA . MET A 1 431 ? 2.618 -4.611 -6.049 1.00 97.75 431 MET A CA 1
ATOM 3133 C C . MET A 1 431 ? 2.810 -4.013 -7.430 1.00 97.75 431 MET A C 1
ATOM 3135 O O . MET A 1 431 ? 3.531 -4.565 -8.264 1.00 97.75 431 MET A O 1
ATOM 3139 N N . PHE A 1 432 ? 2.182 -2.866 -7.660 1.00 98.25 432 PHE A N 1
ATOM 3140 C CA . PHE A 1 432 ? 2.282 -2.183 -8.937 1.00 98.25 432 PHE A CA 1
ATOM 3141 C C . PHE A 1 432 ? 2.075 -0.675 -8.822 1.00 98.25 432 PHE A C 1
ATOM 3143 O O . PHE A 1 432 ? 1.484 -0.179 -7.862 1.00 98.25 432 PHE A O 1
ATOM 3150 N N . THR A 1 433 ? 2.529 0.047 -9.845 1.00 98.25 433 THR A N 1
ATOM 3151 C CA . THR A 1 433 ? 2.192 1.449 -10.077 1.00 98.25 433 THR A CA 1
ATOM 3152 C C . THR A 1 433 ? 1.604 1.631 -11.471 1.00 98.25 433 THR A C 1
ATOM 3154 O O . THR A 1 433 ? 2.199 1.200 -12.458 1.00 98.25 433 THR A O 1
ATOM 3157 N N . LEU A 1 434 ? 0.457 2.305 -11.544 1.00 95.88 434 LEU A N 1
ATOM 3158 C CA . LEU A 1 434 ? -0.174 2.756 -12.782 1.00 95.88 434 LEU A CA 1
ATOM 3159 C C . LEU A 1 434 ? -0.040 4.279 -12.919 1.00 95.88 434 LEU A C 1
ATOM 3161 O O . LEU A 1 434 ? -0.526 4.999 -12.042 1.00 95.88 434 LEU A O 1
ATOM 3165 N N . PRO A 1 435 ? 0.575 4.785 -13.997 1.00 93.88 435 PRO A N 1
ATOM 3166 C CA . PRO A 1 435 ? 0.422 6.168 -14.397 1.00 93.88 435 PRO A CA 1
ATOM 3167 C C . PRO A 1 435 ? -0.945 6.383 -15.068 1.00 93.88 435 PRO A C 1
ATOM 3169 O O . PRO A 1 435 ? -1.385 5.559 -15.869 1.00 93.88 435 PRO A O 1
ATOM 3172 N N . LEU A 1 436 ? -1.605 7.498 -14.762 1.00 92.25 436 LEU A N 1
ATOM 3173 C CA . LEU A 1 436 ? -2.810 7.970 -15.445 1.00 92.25 436 LEU A CA 1
ATOM 3174 C C . LEU A 1 436 ? -2.688 9.460 -15.751 1.00 92.25 436 LEU A C 1
ATOM 3176 O O . LEU A 1 436 ? -2.229 10.231 -14.911 1.00 92.25 436 LEU A O 1
ATOM 3180 N N . VAL A 1 437 ? -3.186 9.866 -16.915 1.00 92.19 437 VAL A N 1
ATOM 3181 C CA . VAL A 1 437 ? -3.375 11.274 -17.268 1.00 92.19 437 VAL A CA 1
ATOM 3182 C C . VAL A 1 437 ? -4.865 11.586 -17.189 1.00 92.19 437 VAL A C 1
ATOM 3184 O O . VAL A 1 437 ? -5.675 10.963 -17.873 1.00 92.19 437 VAL A O 1
ATOM 3187 N N . VAL A 1 438 ? -5.245 12.525 -16.323 1.00 93.75 438 VAL A N 1
ATOM 3188 C CA . VAL A 1 438 ? -6.645 12.914 -16.102 1.00 93.75 438 VAL A CA 1
ATOM 3189 C C . VAL A 1 438 ? -6.805 14.390 -16.432 1.00 93.75 438 VAL A C 1
ATOM 3191 O O . VAL A 1 438 ? -6.184 15.234 -15.795 1.00 93.75 438 VAL A O 1
ATOM 3194 N N . ARG A 1 439 ? -7.652 14.731 -17.407 1.00 94.62 439 ARG A N 1
ATOM 3195 C CA . ARG A 1 439 ? -7.942 16.139 -17.717 1.00 94.62 439 ARG A CA 1
ATOM 3196 C C . ARG A 1 439 ? -8.645 16.817 -16.545 1.00 94.62 439 ARG A C 1
ATOM 3198 O O . ARG A 1 439 ? -9.583 16.237 -15.992 1.00 94.62 439 ARG A O 1
ATOM 3205 N N . SER A 1 440 ? -8.236 18.033 -16.199 1.00 95.69 440 SER A N 1
ATOM 3206 C CA . SER A 1 440 ? -8.797 18.786 -15.072 1.00 95.69 440 SER A CA 1
ATOM 3207 C C . SER A 1 440 ? -10.262 19.173 -15.278 1.00 95.69 440 SER A C 1
ATOM 3209 O O . SER A 1 440 ? -11.010 19.268 -14.310 1.00 95.69 440 SER A O 1
ATOM 3211 N N . ASP A 1 441 ? -10.688 19.318 -16.534 1.00 95.81 441 ASP A N 1
ATOM 3212 C CA . ASP A 1 441 ? -12.072 19.601 -16.916 1.00 95.81 441 ASP A CA 1
ATOM 3213 C C . ASP A 1 441 ? -12.971 18.355 -16.992 1.00 95.81 441 ASP A C 1
ATOM 3215 O O . ASP A 1 441 ? -14.187 18.491 -17.127 1.00 95.81 441 ASP A O 1
ATOM 3219 N N . SER A 1 442 ? -12.406 17.147 -16.880 1.00 96.81 442 SER A N 1
ATOM 3220 C CA . SER A 1 442 ? -13.186 15.906 -16.862 1.00 96.81 442 SER A CA 1
ATOM 3221 C C . SER A 1 442 ? -13.930 15.719 -15.537 1.00 96.81 442 SER A C 1
ATOM 3223 O O . SER A 1 442 ? -13.543 16.279 -14.510 1.00 96.81 442 SER A O 1
ATOM 3225 N N . CYS A 1 443 ? -14.968 14.874 -15.527 1.00 96.69 443 CYS A N 1
ATOM 3226 C CA . CYS A 1 443 ? -15.731 14.589 -14.310 1.00 96.69 443 CYS A CA 1
ATOM 3227 C C . CYS A 1 443 ? -14.826 14.033 -13.198 1.00 96.69 443 CYS A C 1
ATOM 3229 O O . CYS A 1 443 ? -14.895 14.497 -12.062 1.00 96.69 443 CYS A O 1
ATOM 3231 N N . LEU A 1 444 ? -13.914 13.109 -13.523 1.00 96.81 444 LEU A N 1
ATOM 3232 C CA . LEU A 1 444 ? -12.916 12.632 -12.560 1.00 96.81 444 LEU A CA 1
ATOM 3233 C C . LEU A 1 444 ? -11.914 13.723 -12.161 1.00 96.81 444 LEU A C 1
ATOM 3235 O O . LEU A 1 444 ? -11.536 13.783 -10.999 1.00 96.81 444 LEU A O 1
ATOM 3239 N N . GLY A 1 445 ? -11.488 14.585 -13.089 1.00 96.44 445 GLY A N 1
ATOM 3240 C CA . GLY A 1 445 ? -10.549 15.677 -12.801 1.00 96.44 445 GLY A CA 1
ATOM 3241 C C . GLY A 1 445 ? -11.087 16.673 -11.775 1.00 96.44 445 GLY A C 1
ATOM 3242 O O . GLY A 1 445 ? -10.365 17.057 -10.858 1.00 96.44 445 GLY A O 1
ATOM 3243 N N . GLN A 1 446 ? -12.375 17.006 -11.868 1.00 95.88 446 GLN A N 1
ATOM 3244 C CA . GLN A 1 446 ? -13.073 17.874 -10.910 1.00 95.88 446 GLN A CA 1
ATOM 3245 C C . GLN A 1 446 ? -13.268 17.221 -9.530 1.00 95.88 446 GLN A C 1
ATOM 3247 O O . GLN A 1 446 ? -13.506 17.913 -8.544 1.00 95.88 446 GLN A O 1
ATOM 3252 N N . HIS A 1 447 ? -13.120 15.895 -9.444 1.00 95.81 447 HIS A N 1
ATOM 3253 C CA . HIS A 1 447 ? -13.305 15.101 -8.229 1.00 95.81 447 HIS A CA 1
ATOM 3254 C C . HIS A 1 447 ? -12.092 14.203 -7.955 1.00 95.81 447 HIS A C 1
ATOM 3256 O O . HIS A 1 447 ? -12.231 13.083 -7.463 1.00 95.81 447 HIS A O 1
ATOM 3262 N N . LEU A 1 448 ? -10.885 14.677 -8.278 1.00 94.75 448 LEU A N 1
ATOM 3263 C CA . LEU A 1 448 ? -9.668 13.863 -8.270 1.00 94.75 448 LEU A CA 1
ATOM 3264 C C . LEU A 1 448 ? -9.418 13.068 -6.967 1.00 94.75 448 LEU A C 1
ATOM 3266 O O . LEU A 1 448 ? -8.951 11.929 -7.072 1.00 94.75 448 LEU A O 1
ATOM 3270 N N . PRO A 1 449 ? -9.755 13.563 -5.752 1.00 93.12 449 PRO A N 1
ATOM 3271 C CA . PRO A 1 449 ? -9.579 12.778 -4.530 1.00 93.12 449 PRO A CA 1
ATOM 3272 C C . PRO A 1 449 ? -10.390 11.471 -4.496 1.00 93.12 449 PRO A C 1
ATOM 3274 O O . PRO A 1 449 ? -10.006 10.553 -3.771 1.00 93.12 449 PRO A O 1
ATOM 3277 N N . PHE A 1 450 ? -11.445 11.317 -5.310 1.00 95.31 450 PHE A N 1
ATOM 3278 C CA . PHE A 1 450 ? -12.155 10.041 -5.453 1.00 95.31 450 PHE A CA 1
ATOM 3279 C C . PHE A 1 450 ? -11.303 8.931 -6.056 1.00 95.31 450 PHE A C 1
ATOM 3281 O O . PHE A 1 450 ? -11.599 7.759 -5.830 1.00 95.31 450 PHE A O 1
ATOM 3288 N N . LEU A 1 451 ? -10.237 9.254 -6.788 1.00 96.12 451 LEU A N 1
ATOM 3289 C CA . LEU A 1 451 ? -9.427 8.251 -7.469 1.00 96.12 451 LEU A CA 1
ATOM 3290 C C . LEU A 1 451 ? -8.845 7.213 -6.497 1.00 96.12 451 LEU A C 1
ATOM 3292 O O . LEU A 1 451 ? -8.812 6.029 -6.818 1.00 96.12 451 LEU A O 1
ATOM 3296 N N . GLN A 1 452 ? -8.490 7.608 -5.269 1.00 94.56 452 GLN A N 1
ATOM 3297 C CA . GLN A 1 452 ? -8.049 6.653 -4.242 1.00 94.56 452 GLN A CA 1
ATOM 3298 C C . GLN A 1 452 ? -9.155 5.650 -3.854 1.00 94.56 452 GLN A C 1
ATOM 3300 O O . GLN A 1 452 ? -8.866 4.475 -3.625 1.00 94.56 452 GLN A O 1
ATOM 3305 N N . HIS A 1 453 ? -10.419 6.092 -3.832 1.00 96.38 453 HIS A N 1
ATOM 3306 C CA . HIS A 1 453 ? -11.587 5.262 -3.521 1.00 96.38 453 HIS A CA 1
ATOM 3307 C C . HIS A 1 453 ? -11.897 4.304 -4.660 1.00 96.38 453 HIS A C 1
ATOM 3309 O O . HIS A 1 453 ? -12.179 3.135 -4.406 1.00 96.38 453 HIS A O 1
ATOM 3315 N N . LEU A 1 454 ? -11.789 4.780 -5.905 1.00 98.06 454 LEU A N 1
ATOM 3316 C CA . LEU A 1 454 ? -11.946 3.946 -7.097 1.00 98.06 454 LEU A CA 1
ATOM 3317 C C . LEU A 1 454 ? -10.921 2.815 -7.110 1.00 98.06 454 LEU A C 1
ATOM 3319 O O . LEU A 1 454 ? -11.281 1.668 -7.346 1.00 98.06 454 LEU A O 1
ATOM 3323 N N . VAL A 1 455 ? -9.658 3.114 -6.802 1.00 98.06 455 VAL A N 1
ATOM 3324 C CA . VAL A 1 455 ? -8.592 2.106 -6.779 1.00 98.06 455 VAL A CA 1
ATOM 3325 C C . VAL A 1 455 ? -8.768 1.136 -5.610 1.00 98.06 455 VAL A C 1
ATOM 3327 O O . VAL A 1 455 ? -8.638 -0.069 -5.804 1.00 98.06 455 VAL A O 1
ATOM 3330 N N . ALA A 1 456 ? -9.106 1.618 -4.409 1.00 98.00 456 ALA A N 1
ATOM 3331 C CA . ALA A 1 456 ? -9.358 0.735 -3.268 1.00 98.00 456 ALA A CA 1
ATOM 3332 C C . ALA A 1 456 ? -10.541 -0.213 -3.536 1.00 98.00 456 ALA A C 1
ATOM 3334 O O . ALA A 1 456 ? -10.457 -1.408 -3.249 1.00 98.00 456 ALA A O 1
ATOM 3335 N N . LEU A 1 457 ? -11.613 0.297 -4.150 1.00 98.50 457 LEU A N 1
ATOM 3336 C CA . LEU A 1 457 ? -12.745 -0.515 -4.587 1.00 98.50 457 LEU A CA 1
ATOM 3337 C C . LEU A 1 457 ? -12.351 -1.492 -5.702 1.00 98.50 457 LEU A C 1
ATOM 3339 O O . LEU A 1 457 ? -12.755 -2.649 -5.657 1.00 98.50 457 LEU A O 1
ATOM 3343 N N . ALA A 1 458 ? -11.524 -1.064 -6.659 1.00 98.50 458 ALA A N 1
ATOM 3344 C CA . ALA A 1 458 ? -11.024 -1.916 -7.734 1.00 98.50 458 ALA A CA 1
ATOM 3345 C C . ALA A 1 458 ? -10.226 -3.114 -7.208 1.00 98.50 458 ALA A C 1
ATOM 3347 O O . ALA A 1 458 ? -10.332 -4.198 -7.770 1.00 98.50 458 ALA A O 1
ATOM 3348 N N . VAL A 1 459 ? -9.459 -2.947 -6.124 1.00 98.25 459 VAL A N 1
ATOM 3349 C CA . VAL A 1 459 ? -8.748 -4.058 -5.468 1.00 98.25 459 VAL A CA 1
ATOM 3350 C C . VAL A 1 459 ? -9.739 -5.063 -4.883 1.00 98.25 459 VAL A C 1
ATOM 3352 O O . VAL A 1 459 ? -9.622 -6.264 -5.126 1.00 98.25 459 VAL A O 1
ATOM 3355 N N . VAL A 1 460 ? -10.732 -4.575 -4.131 1.00 98.31 460 VAL A N 1
ATOM 3356 C CA . VAL A 1 460 ? -11.758 -5.425 -3.509 1.00 98.31 460 VAL A CA 1
ATOM 3357 C C . VAL A 1 460 ? -12.544 -6.190 -4.574 1.00 98.31 460 VAL A C 1
ATOM 3359 O O . VAL A 1 460 ? -12.641 -7.415 -4.511 1.00 98.31 460 VAL A O 1
ATOM 3362 N N . GLU A 1 461 ? -13.055 -5.489 -5.583 1.00 98.06 461 GLU A N 1
ATOM 3363 C CA . GLU A 1 461 ? -13.817 -6.100 -6.673 1.00 98.06 461 GLU A CA 1
ATOM 3364 C C . GLU A 1 461 ? -12.931 -6.948 -7.588 1.00 98.06 461 GLU A C 1
ATOM 3366 O O . GLU A 1 461 ? -13.399 -7.936 -8.146 1.00 98.06 461 GLU A O 1
ATOM 3371 N N . GLY A 1 462 ? -11.641 -6.636 -7.716 1.00 96.62 462 GLY A N 1
ATOM 3372 C CA . GLY A 1 462 ? -10.681 -7.439 -8.471 1.00 96.62 462 GLY A CA 1
ATOM 3373 C C . GLY A 1 462 ? -10.572 -8.867 -7.934 1.00 96.62 462 GLY A C 1
ATOM 3374 O O . GLY A 1 462 ? -10.464 -9.812 -8.712 1.00 96.62 462 GLY A O 1
ATOM 3375 N N . VAL A 1 463 ? -10.677 -9.041 -6.617 1.00 95.00 463 VAL A N 1
ATOM 3376 C CA . VAL A 1 463 ? -10.748 -10.370 -5.997 1.00 95.00 463 VAL A CA 1
ATOM 3377 C C . VAL A 1 463 ? -12.177 -10.908 -6.028 1.00 95.00 463 VAL A C 1
ATOM 3379 O O . VAL A 1 463 ? -12.399 -12.010 -6.515 1.00 95.00 463 VAL A O 1
ATOM 3382 N N . ARG A 1 464 ? -13.158 -10.137 -5.545 1.00 96.12 464 ARG A N 1
ATOM 3383 C CA . ARG A 1 464 ? -14.530 -10.626 -5.321 1.00 96.12 464 ARG A CA 1
ATOM 3384 C C . ARG A 1 464 ? -15.331 -10.908 -6.591 1.00 96.12 464 ARG A C 1
ATOM 3386 O O . ARG A 1 464 ? -16.301 -11.651 -6.532 1.00 96.12 464 ARG A O 1
ATOM 3393 N N . SER A 1 465 ? -14.949 -10.323 -7.725 1.00 91.75 465 SER A N 1
ATOM 3394 C CA . SER A 1 465 ? -15.583 -10.606 -9.022 1.00 91.75 465 SER A CA 1
ATOM 3395 C C . SER A 1 465 ? -15.021 -11.847 -9.721 1.00 91.75 465 SER A C 1
ATOM 3397 O O . SER A 1 465 ? -15.526 -12.228 -10.779 1.00 91.75 465 SER A O 1
ATOM 3399 N N . ALA A 1 466 ? -13.979 -12.477 -9.164 1.00 88.50 466 ALA A N 1
ATOM 3400 C CA . ALA A 1 466 ? -13.512 -13.764 -9.655 1.00 88.50 466 ALA A CA 1
ATOM 3401 C C . ALA A 1 466 ? -14.542 -14.858 -9.305 1.00 88.50 466 ALA A C 1
ATOM 3403 O O . ALA A 1 466 ? -15.061 -14.853 -8.188 1.00 88.50 466 ALA A O 1
ATOM 3404 N N . PRO A 1 467 ? -14.825 -15.812 -10.214 1.00 86.62 467 PRO A N 1
ATOM 3405 C CA . PRO A 1 467 ? -15.826 -16.848 -9.968 1.00 86.62 467 PRO A CA 1
ATOM 3406 C C . PRO A 1 467 ? -15.558 -17.631 -8.677 1.00 86.62 467 PRO A C 1
ATOM 3408 O O . PRO A 1 467 ? -14.484 -18.216 -8.523 1.00 86.62 467 PRO A O 1
ATOM 3411 N N . GLY A 1 468 ? -16.536 -17.653 -7.771 1.00 88.88 468 GLY A N 1
ATOM 3412 C CA . GLY A 1 468 ? -16.459 -18.324 -6.470 1.00 88.88 468 GLY A CA 1
ATOM 3413 C C . GLY A 1 468 ? -15.934 -17.448 -5.322 1.00 88.88 468 GLY A C 1
ATOM 3414 O O . GLY A 1 468 ? -16.067 -17.824 -4.161 1.00 88.88 468 GLY A O 1
ATOM 3415 N N . TYR A 1 469 ? -15.351 -16.278 -5.602 1.00 93.62 469 TYR A N 1
ATOM 3416 C CA . TYR A 1 469 ? -14.787 -15.386 -4.579 1.00 93.62 469 TYR A CA 1
ATOM 3417 C C . TYR A 1 469 ? -15.794 -14.344 -4.068 1.00 93.62 469 TYR A C 1
ATOM 3419 O O . TYR A 1 469 ? -15.422 -13.460 -3.291 1.00 93.62 469 TYR A O 1
ATOM 3427 N N . GLU A 1 470 ? -17.060 -14.425 -4.482 1.00 93.56 470 GLU A N 1
ATOM 3428 C CA . GLU A 1 470 ? -18.091 -13.419 -4.207 1.00 93.56 470 GLU A CA 1
ATOM 3429 C C . GLU A 1 470 ? -18.308 -13.214 -2.699 1.00 93.56 470 GLU A C 1
ATOM 3431 O O . GLU A 1 470 ? -18.547 -12.085 -2.249 1.00 93.56 470 GLU A O 1
ATOM 3436 N N . ASP A 1 471 ? -18.147 -14.293 -1.927 1.00 92.06 471 ASP A N 1
ATOM 3437 C CA . ASP A 1 471 ? -18.343 -14.357 -0.476 1.00 92.06 471 ASP A CA 1
ATOM 3438 C C . ASP A 1 471 ? -17.073 -14.063 0.343 1.00 92.06 471 ASP A C 1
ATOM 3440 O O . ASP A 1 471 ? -17.119 -14.068 1.574 1.00 92.06 471 ASP A O 1
ATOM 3444 N N . ILE A 1 472 ? -15.929 -13.783 -0.295 1.00 95.00 472 ILE A N 1
ATOM 3445 C CA . ILE A 1 472 ? -14.739 -13.336 0.439 1.00 95.00 472 ILE A CA 1
ATOM 3446 C C . ILE A 1 472 ? -14.991 -11.919 0.969 1.00 95.00 472 ILE A C 1
ATOM 3448 O O . ILE A 1 472 ? -15.210 -10.977 0.203 1.00 95.00 472 ILE A O 1
ATOM 3452 N N . ASP A 1 473 ? -14.915 -11.751 2.291 1.00 95.50 473 ASP A N 1
ATOM 3453 C CA . ASP A 1 473 ? -15.252 -10.503 2.985 1.00 95.50 473 ASP A CA 1
ATOM 3454 C C . ASP A 1 473 ? -14.132 -9.450 2.914 1.00 95.50 473 ASP A C 1
ATOM 3456 O O . ASP A 1 473 ? -13.611 -8.986 3.928 1.00 95.50 473 ASP A O 1
ATOM 3460 N N . LEU A 1 474 ? -13.724 -9.081 1.697 1.00 96.94 474 LEU A N 1
ATOM 3461 C CA . LEU A 1 474 ? -12.844 -7.937 1.481 1.00 96.94 474 LEU A CA 1
ATOM 3462 C C . LEU A 1 474 ? -13.626 -6.624 1.521 1.00 96.94 474 LEU A C 1
ATOM 3464 O O . LEU A 1 474 ? -14.700 -6.486 0.921 1.00 96.94 474 LEU A O 1
ATOM 3468 N N . ARG A 1 475 ? -13.051 -5.650 2.225 1.00 97.38 475 ARG A N 1
ATOM 3469 C CA . ARG A 1 475 ? -13.673 -4.382 2.589 1.00 97.38 475 ARG A CA 1
ATOM 3470 C C . ARG A 1 475 ? -12.732 -3.204 2.385 1.00 97.38 475 ARG A C 1
ATOM 3472 O O . ARG A 1 475 ? -11.511 -3.341 2.457 1.00 97.38 475 ARG A O 1
ATOM 3479 N N . VAL A 1 476 ? -13.315 -2.028 2.175 1.00 97.44 476 VAL A N 1
ATOM 3480 C CA . VAL A 1 476 ? -12.597 -0.755 2.080 1.00 97.44 476 VAL A CA 1
ATOM 3481 C C . VAL A 1 476 ? -12.670 -0.032 3.420 1.00 97.44 476 VAL A C 1
ATOM 3483 O O . VAL A 1 476 ? -13.752 0.302 3.912 1.00 97.44 476 VAL A O 1
ATOM 3486 N N . LYS A 1 477 ? -11.500 0.264 3.985 1.00 95.19 477 LYS A N 1
ATOM 3487 C CA . LYS A 1 477 ? -11.344 1.184 5.106 1.00 95.19 477 LYS A CA 1
ATOM 3488 C C . LYS A 1 477 ? -10.853 2.526 4.575 1.00 95.19 477 LYS A C 1
ATOM 3490 O O . LYS A 1 477 ? -9.772 2.627 3.993 1.00 95.19 477 LYS A O 1
ATOM 3495 N N . TRP A 1 478 ? -11.612 3.578 4.868 1.00 93.19 478 TRP A N 1
ATOM 3496 C CA . TRP A 1 478 ? -11.201 4.942 4.556 1.00 93.19 478 TRP A CA 1
ATOM 3497 C C . TRP A 1 478 ? -9.802 5.306 5.093 1.00 93.19 478 TRP A C 1
ATOM 3499 O O . TRP A 1 478 ? -9.486 4.973 6.242 1.00 93.19 478 TRP A O 1
ATOM 3509 N N . PRO A 1 479 ? -9.003 6.065 4.322 1.00 87.38 479 PRO A N 1
ATOM 3510 C CA . PRO A 1 479 ? -9.301 6.515 2.957 1.00 87.38 479 PRO A CA 1
ATOM 3511 C C . PRO A 1 479 ? -8.863 5.549 1.853 1.00 87.38 479 PRO A C 1
ATOM 3513 O O . PRO A 1 479 ? -9.252 5.738 0.708 1.00 87.38 479 PRO A O 1
ATOM 3516 N N . ASN A 1 480 ? -8.024 4.560 2.158 1.00 88.88 480 ASN A N 1
ATOM 3517 C CA . ASN A 1 480 ? -7.220 3.895 1.131 1.00 88.88 480 ASN A CA 1
ATOM 3518 C C . ASN A 1 480 ? -6.722 2.490 1.514 1.00 88.88 480 ASN A C 1
ATOM 3520 O O . ASN A 1 480 ? -5.834 1.962 0.842 1.00 88.88 480 ASN A O 1
ATOM 3524 N N . ASP A 1 481 ? -7.225 1.900 2.600 1.00 95.00 481 ASP A N 1
ATOM 3525 C CA . ASP A 1 481 ? -6.777 0.586 3.062 1.00 95.00 481 ASP A CA 1
ATOM 3526 C C . ASP A 1 481 ? -7.792 -0.507 2.681 1.00 95.00 481 ASP A C 1
ATOM 3528 O O . ASP A 1 481 ? -9.005 -0.291 2.720 1.00 95.00 481 ASP A O 1
ATOM 3532 N N . ILE A 1 482 ? -7.294 -1.706 2.375 1.00 97.12 482 ILE A N 1
ATOM 3533 C CA . ILE A 1 482 ? -8.111 -2.893 2.104 1.00 97.12 482 ILE A CA 1
ATOM 3534 C C . ILE A 1 482 ? -8.000 -3.844 3.290 1.00 97.12 482 ILE A C 1
ATOM 3536 O O . ILE A 1 482 ? -6.894 -4.134 3.759 1.00 97.12 482 ILE A O 1
ATOM 3540 N N . TYR A 1 483 ? -9.145 -4.324 3.762 1.00 96.56 483 TYR A N 1
ATOM 3541 C CA . TYR A 1 483 ? -9.268 -5.193 4.926 1.00 96.56 483 TYR A CA 1
ATOM 3542 C C . TYR A 1 483 ? -9.985 -6.496 4.579 1.00 96.56 483 TYR A C 1
ATOM 3544 O O . TYR A 1 483 ? -10.847 -6.512 3.707 1.00 96.56 483 TYR A O 1
ATOM 3552 N N . TYR A 1 484 ? -9.634 -7.575 5.274 1.00 95.06 484 TYR A N 1
ATOM 3553 C CA . TYR A 1 484 ? -10.467 -8.766 5.410 1.00 95.06 484 TYR A CA 1
ATOM 3554 C C . TYR A 1 484 ? -11.269 -8.648 6.712 1.00 95.06 484 TYR A C 1
ATOM 3556 O O . TYR A 1 484 ? -10.689 -8.470 7.793 1.00 95.06 484 TYR A O 1
ATOM 3564 N N . GLY A 1 485 ? -12.598 -8.669 6.593 1.00 92.69 485 GLY A N 1
ATOM 3565 C CA . GLY A 1 485 ? -13.505 -8.263 7.662 1.00 92.69 485 GLY A CA 1
ATOM 3566 C C . GLY A 1 485 ? -13.219 -6.832 8.122 1.00 92.69 485 GLY A C 1
ATOM 3567 O O . GLY A 1 485 ? -12.914 -5.948 7.320 1.00 92.69 485 GLY A O 1
ATOM 3568 N N . SER A 1 486 ? -13.271 -6.605 9.433 1.00 90.12 486 SER A N 1
ATOM 3569 C CA . SER A 1 486 ? -12.912 -5.332 10.077 1.00 90.12 486 SER A CA 1
ATOM 3570 C C . SER A 1 486 ? -11.552 -5.366 10.784 1.00 90.12 486 SER A C 1
ATOM 3572 O O . SER A 1 486 ? -11.169 -4.395 11.435 1.00 90.12 486 SER A O 1
ATOM 3574 N N . GLU A 1 487 ? -10.825 -6.482 10.695 1.00 86.50 487 GLU A N 1
ATOM 3575 C CA . GLU A 1 487 ? -9.662 -6.748 11.547 1.00 86.50 487 GLU A CA 1
ATOM 3576 C C . GLU A 1 487 ? -8.355 -6.656 10.757 1.00 86.50 487 GLU A C 1
ATOM 3578 O O . GLU A 1 487 ? -7.474 -5.856 11.090 1.00 86.50 487 GLU A O 1
ATOM 3583 N N . PHE A 1 488 ? -8.228 -7.426 9.678 1.00 90.50 488 PHE A N 1
ATOM 3584 C CA . PHE A 1 488 ? -6.933 -7.671 9.054 1.00 90.50 488 PHE A CA 1
ATOM 3585 C C . PHE A 1 488 ? -6.706 -6.785 7.839 1.00 90.50 488 PHE A C 1
ATOM 3587 O O . PHE A 1 488 ? -7.372 -6.940 6.819 1.00 90.50 488 PHE A O 1
ATOM 3594 N N . LYS A 1 489 ? -5.716 -5.891 7.909 1.00 93.00 489 LYS A N 1
ATOM 3595 C CA . LYS A 1 489 ? -5.281 -5.132 6.735 1.00 93.00 489 LYS A CA 1
ATOM 3596 C C . LYS A 1 489 ? -4.545 -6.061 5.768 1.00 93.00 489 LYS A C 1
ATOM 3598 O O . LYS A 1 489 ? -3.529 -6.650 6.130 1.00 93.00 489 LYS A O 1
ATOM 3603 N N . VAL A 1 490 ? -5.032 -6.135 4.534 1.00 95.44 490 VAL A N 1
ATOM 3604 C CA . VAL A 1 490 ? -4.448 -6.949 3.455 1.00 95.44 490 VAL A CA 1
ATOM 3605 C C . VAL A 1 490 ? -3.899 -6.103 2.311 1.00 95.44 490 VAL A C 1
ATOM 3607 O O . VAL A 1 490 ? -3.180 -6.619 1.469 1.00 95.44 490 VAL A O 1
ATOM 3610 N N . GLY A 1 491 ? -4.209 -4.808 2.250 1.00 95.69 491 GLY A N 1
ATOM 3611 C CA . GLY A 1 491 ? -3.760 -3.965 1.147 1.00 95.69 491 GLY A CA 1
ATOM 3612 C C . GLY A 1 491 ? -3.801 -2.478 1.453 1.00 95.69 491 GLY A C 1
ATOM 3613 O O . GLY A 1 491 ? -4.380 -2.038 2.450 1.00 95.69 491 GLY A O 1
ATOM 3614 N N . GLY A 1 492 ? -3.180 -1.696 0.581 1.00 95.69 492 GLY A N 1
ATOM 3615 C CA . GLY A 1 492 ? -3.199 -0.244 0.630 1.00 95.69 492 GLY A CA 1
ATOM 3616 C C . GLY A 1 492 ? -2.971 0.381 -0.740 1.00 95.69 492 GLY A C 1
ATOM 3617 O O . GLY A 1 492 ? -2.314 -0.190 -1.612 1.00 95.69 492 GLY A O 1
ATOM 3618 N N . VAL A 1 493 ? -3.517 1.580 -0.906 1.00 96.06 493 VAL A N 1
ATOM 3619 C CA . VAL A 1 493 ? -3.396 2.390 -2.120 1.00 96.06 493 VAL A CA 1
ATOM 3620 C C . VAL A 1 493 ? -2.674 3.694 -1.801 1.00 96.06 493 VAL A C 1
ATOM 3622 O O . VAL A 1 493 ? -2.891 4.293 -0.750 1.00 96.06 493 VAL A O 1
ATOM 3625 N N . LEU A 1 494 ? -1.831 4.164 -2.710 1.00 94.88 494 LEU A N 1
ATOM 3626 C CA . LEU A 1 494 ? -1.183 5.466 -2.648 1.00 94.88 494 LEU A CA 1
ATOM 3627 C C . LEU A 1 494 ? -1.395 6.181 -3.981 1.00 94.88 494 LEU A C 1
ATOM 3629 O O . LEU A 1 494 ? -0.979 5.671 -5.014 1.00 94.88 494 LEU A O 1
ATOM 3633 N N . VAL A 1 495 ? -2.013 7.359 -3.961 1.00 94.50 495 VAL A N 1
ATOM 3634 C CA . VAL A 1 495 ? -2.233 8.165 -5.167 1.00 94.50 495 VAL A CA 1
ATOM 3635 C C . VAL A 1 495 ? -1.482 9.479 -5.021 1.00 94.50 495 VAL A C 1
ATOM 3637 O O . VAL A 1 495 ? -1.760 10.246 -4.104 1.00 94.50 495 VAL A O 1
ATOM 3640 N N . ASN A 1 496 ? -0.548 9.732 -5.934 1.00 93.25 496 ASN A N 1
ATOM 3641 C CA . ASN A 1 496 ? 0.147 11.011 -6.056 1.00 93.25 496 ASN A CA 1
ATOM 3642 C C . ASN A 1 496 ? -0.267 11.671 -7.365 1.00 93.25 496 ASN A C 1
ATOM 3644 O O . ASN A 1 496 ? -0.354 10.991 -8.381 1.00 93.25 496 ASN A O 1
ATOM 3648 N N . SER A 1 497 ? -0.464 12.984 -7.365 1.00 92.25 497 SER A N 1
ATOM 3649 C CA . SER A 1 497 ? -0.807 13.740 -8.569 1.00 92.25 497 SER A CA 1
ATOM 3650 C C . SER A 1 497 ? 0.124 14.930 -8.760 1.00 92.25 497 SER A C 1
ATOM 3652 O O . SER A 1 497 ? 0.690 15.462 -7.811 1.00 92.25 497 SER A O 1
ATOM 3654 N N . THR A 1 498 ? 0.291 15.383 -9.992 1.00 91.69 498 THR A N 1
ATOM 3655 C CA . THR A 1 498 ? 0.922 16.667 -10.312 1.00 91.69 498 THR A CA 1
ATOM 3656 C C . THR A 1 498 ? 0.135 17.303 -11.443 1.00 91.69 498 THR A C 1
ATOM 3658 O O . THR A 1 498 ? -0.097 16.661 -12.462 1.00 91.69 498 THR A O 1
ATOM 3661 N N . LEU A 1 499 ? -0.311 18.542 -11.259 1.00 92.38 499 LEU A N 1
ATOM 3662 C CA . LEU A 1 499 ? -1.000 19.288 -12.308 1.00 92.38 499 LEU A CA 1
ATOM 3663 C C . LEU A 1 499 ? 0.045 19.878 -13.265 1.00 92.38 499 LEU A C 1
ATOM 3665 O O . LEU A 1 499 ? 0.934 20.608 -12.832 1.00 92.38 499 LEU A O 1
ATOM 3669 N N . ILE A 1 500 ? -0.054 19.545 -14.551 1.00 89.88 500 ILE A N 1
ATOM 3670 C CA . ILE A 1 500 ? 0.765 20.101 -15.633 1.00 89.88 500 ILE A CA 1
ATOM 3671 C C . ILE A 1 500 ? -0.186 20.596 -16.724 1.00 89.88 500 ILE A C 1
ATOM 3673 O O . ILE A 1 500 ? -0.874 19.801 -17.370 1.00 89.88 500 ILE A O 1
ATOM 3677 N N . GLY A 1 501 ? -0.239 21.916 -16.919 1.00 90.88 501 GLY A N 1
ATOM 3678 C CA . GLY A 1 501 ? -1.226 22.536 -17.805 1.00 90.88 501 GLY A CA 1
ATOM 3679 C C . GLY A 1 501 ? -2.654 22.255 -17.327 1.00 90.88 501 GLY A C 1
ATOM 3680 O O . GLY A 1 501 ? -2.994 22.550 -16.185 1.00 90.88 501 GLY A O 1
ATOM 3681 N N . ASP A 1 502 ? -3.475 21.657 -18.191 1.00 92.94 502 ASP A N 1
ATOM 3682 C CA . ASP A 1 502 ? -4.855 21.238 -17.915 1.00 92.94 502 ASP A CA 1
ATOM 3683 C C . ASP A 1 502 ? -4.978 19.736 -17.586 1.00 92.94 502 ASP A C 1
ATOM 3685 O O . ASP A 1 502 ? -6.072 19.171 -17.628 1.00 92.94 502 ASP A O 1
ATOM 3689 N N . THR A 1 503 ? -3.870 19.061 -17.258 1.00 92.75 503 THR A N 1
ATOM 3690 C CA . THR A 1 503 ? -3.866 17.620 -16.965 1.00 92.75 503 THR A CA 1
ATOM 3691 C C . THR A 1 503 ? -3.226 17.295 -15.624 1.00 92.75 503 THR A C 1
ATOM 3693 O O . THR A 1 503 ? -2.145 17.770 -15.281 1.00 92.75 503 THR A O 1
ATOM 3696 N N . PHE A 1 504 ? -3.879 16.427 -14.863 1.00 94.06 504 PHE A N 1
ATOM 3697 C CA . PHE A 1 504 ? -3.290 15.766 -13.714 1.00 94.06 504 PHE A CA 1
ATOM 3698 C C . PHE A 1 504 ? -2.502 14.544 -14.182 1.00 94.06 504 PHE A C 1
ATOM 3700 O O . PHE A 1 504 ? -3.066 13.594 -14.723 1.00 94.06 504 PHE A O 1
ATOM 3707 N N . GLN A 1 505 ? -1.201 14.563 -13.926 1.00 92.25 505 GLN A N 1
ATOM 3708 C CA . GLN A 1 505 ? -0.307 13.419 -14.036 1.00 92.25 505 GLN A CA 1
ATOM 3709 C C . GLN A 1 505 ? -0.375 12.646 -12.721 1.00 92.25 505 GLN A C 1
ATOM 3711 O O . GLN A 1 505 ? 0.099 13.127 -11.690 1.00 92.25 505 GLN A O 1
ATOM 3716 N N . VAL A 1 506 ? -1.011 11.480 -12.731 1.00 94.56 506 VAL A N 1
ATOM 3717 C CA . VAL A 1 506 ? -1.283 10.689 -11.531 1.00 94.56 506 VAL A CA 1
ATOM 3718 C C . VAL A 1 506 ? -0.434 9.425 -11.522 1.00 94.56 506 VAL A C 1
ATOM 3720 O O . VAL A 1 506 ? -0.368 8.710 -12.513 1.00 94.56 506 VAL A O 1
ATOM 3723 N N . LEU A 1 507 ? 0.156 9.108 -10.373 1.00 95.38 507 LEU A N 1
ATOM 3724 C CA . LEU A 1 507 ? 0.752 7.813 -10.071 1.00 95.38 507 LEU A CA 1
ATOM 3725 C C . LEU A 1 507 ? -0.088 7.104 -9.012 1.00 95.38 507 LEU A C 1
ATOM 3727 O O . LEU A 1 507 ? -0.203 7.575 -7.879 1.00 95.38 507 LEU A O 1
ATOM 3731 N N . ILE A 1 508 ? -0.649 5.957 -9.378 1.00 97.31 508 ILE A N 1
ATOM 3732 C CA . ILE A 1 508 ? -1.418 5.085 -8.493 1.00 97.31 508 ILE A CA 1
ATOM 3733 C C . ILE A 1 508 ? -0.535 3.907 -8.106 1.00 97.31 508 ILE A C 1
ATOM 3735 O O . ILE A 1 508 ? -0.355 2.985 -8.894 1.00 97.31 508 ILE A O 1
ATOM 3739 N N . GLY A 1 509 ? 0.007 3.925 -6.895 1.00 97.50 509 GLY A N 1
ATOM 3740 C CA . GLY A 1 509 ? 0.664 2.784 -6.271 1.00 97.50 509 GLY A CA 1
ATOM 3741 C C . GLY A 1 509 ? -0.341 1.899 -5.542 1.00 97.50 509 GLY A C 1
ATOM 3742 O O . GLY A 1 509 ? -1.175 2.386 -4.780 1.00 97.50 509 GLY A O 1
ATOM 3743 N N . CYS A 1 510 ? -0.244 0.591 -5.735 1.00 97.81 510 CYS A N 1
ATOM 3744 C CA . CYS A 1 510 ? -1.055 -0.393 -5.036 1.00 97.81 510 CYS A CA 1
ATOM 3745 C C . CYS A 1 510 ? -0.161 -1.501 -4.485 1.00 97.81 510 CYS A C 1
ATOM 3747 O O . CYS A 1 510 ? 0.725 -1.997 -5.182 1.00 97.81 510 CYS A O 1
ATOM 3749 N N . GLY A 1 511 ? -0.398 -1.877 -3.230 1.00 96.81 511 GLY A N 1
ATOM 3750 C CA . GLY A 1 511 ? 0.210 -3.039 -2.598 1.00 96.81 511 GLY A CA 1
ATOM 3751 C C . GLY A 1 511 ? -0.870 -3.891 -1.951 1.00 96.81 511 GLY A C 1
ATOM 3752 O O . GLY A 1 511 ? -1.626 -3.399 -1.112 1.00 96.81 511 GLY A O 1
ATOM 3753 N N . VAL A 1 512 ? -0.953 -5.160 -2.342 1.00 97.19 512 VAL A N 1
ATOM 3754 C CA . VAL A 1 512 ? -1.912 -6.129 -1.799 1.00 97.19 512 VAL A CA 1
ATOM 3755 C C . VAL A 1 512 ? -1.174 -7.402 -1.421 1.00 97.19 512 VAL A C 1
ATOM 3757 O O . VAL A 1 512 ? -0.468 -7.990 -2.231 1.00 97.19 512 VAL A O 1
ATOM 3760 N N . ASN A 1 513 ? -1.349 -7.849 -0.191 1.00 96.94 513 ASN A N 1
ATOM 3761 C CA . ASN A 1 513 ? -0.833 -9.110 0.312 1.00 96.94 513 ASN A CA 1
ATOM 3762 C C . ASN A 1 513 ? -1.693 -10.241 -0.250 1.00 96.94 513 ASN A C 1
ATOM 3764 O O . ASN A 1 513 ? -2.849 -10.389 0.148 1.00 96.94 513 ASN A O 1
ATOM 3768 N N . VAL A 1 514 ? -1.168 -11.033 -1.185 1.00 96.88 514 VAL A N 1
ATOM 3769 C CA . VAL A 1 514 ? -1.954 -12.081 -1.859 1.00 96.88 514 VAL A CA 1
ATOM 3770 C C . VAL A 1 514 ? -1.611 -13.452 -1.305 1.00 96.88 514 VAL A C 1
ATOM 3772 O O . VAL A 1 514 ? -2.496 -14.145 -0.816 1.00 96.88 514 VAL A O 1
ATOM 3775 N N . SER A 1 515 ? -0.336 -13.825 -1.337 1.00 95.75 515 SER A N 1
ATOM 3776 C CA . SER A 1 515 ? 0.137 -15.164 -0.972 1.00 95.75 515 SER A CA 1
ATOM 3777 C C . SER A 1 515 ? 1.362 -15.155 -0.060 1.00 95.75 515 SER A C 1
ATOM 3779 O O . SER A 1 515 ? 1.996 -16.193 0.101 1.00 95.75 515 SER A O 1
ATOM 3781 N N . ASN A 1 516 ? 1.738 -13.996 0.478 1.00 90.69 516 ASN A N 1
ATOM 3782 C CA . ASN A 1 516 ? 2.874 -13.886 1.381 1.00 90.69 516 ASN A CA 1
ATOM 3783 C C . ASN A 1 516 ? 2.542 -14.432 2.777 1.00 90.69 516 ASN A C 1
ATOM 3785 O O . ASN A 1 516 ? 1.383 -14.453 3.199 1.00 90.69 516 ASN A O 1
ATOM 3789 N N . ASP A 1 517 ? 3.593 -14.802 3.503 1.00 79.25 517 ASP A N 1
ATOM 3790 C CA . ASP A 1 517 ? 3.506 -15.285 4.878 1.00 79.25 517 ASP A CA 1
ATOM 3791 C C . ASP A 1 517 ? 3.403 -14.142 5.908 1.00 79.25 517 ASP A C 1
ATOM 3793 O O . ASP A 1 517 ? 3.457 -12.946 5.589 1.00 79.25 517 ASP A O 1
ATOM 3797 N N . ARG A 1 518 ? 3.275 -14.536 7.183 1.00 78.19 518 ARG A N 1
ATOM 3798 C CA . ARG A 1 518 ? 3.347 -13.656 8.362 1.00 78.19 518 ARG A CA 1
ATOM 3799 C C . ARG A 1 518 ? 4.617 -12.780 8.328 1.00 78.19 518 ARG A C 1
ATOM 3801 O O . ARG A 1 518 ? 5.650 -13.242 7.853 1.00 78.19 518 ARG A O 1
ATOM 3808 N N . PRO A 1 519 ? 4.595 -11.553 8.888 1.00 75.94 519 PRO A N 1
ATOM 3809 C CA . PRO A 1 519 ? 3.674 -11.063 9.923 1.00 75.94 519 PRO A CA 1
ATOM 3810 C C . PRO A 1 519 ? 2.398 -10.388 9.412 1.00 75.94 519 PRO A C 1
ATOM 3812 O O . PRO A 1 519 ? 1.616 -9.908 10.227 1.00 75.94 519 PRO A O 1
ATOM 3815 N N . THR A 1 520 ? 2.171 -10.327 8.100 1.00 86.06 520 THR A N 1
ATOM 3816 C CA . THR A 1 520 ? 0.967 -9.694 7.545 1.00 86.06 520 THR A CA 1
ATOM 3817 C C . THR A 1 520 ? -0.090 -10.728 7.158 1.00 86.06 520 THR A C 1
ATOM 3819 O O . THR A 1 520 ? 0.215 -11.907 6.982 1.00 86.06 520 THR A O 1
ATOM 3822 N N . TRP A 1 521 ? -1.348 -10.293 7.068 1.00 90.56 521 TRP A N 1
ATOM 3823 C CA . TRP A 1 521 ? -2.441 -11.116 6.550 1.00 90.56 521 TRP A CA 1
ATOM 3824 C C . TRP A 1 521 ? -2.553 -10.938 5.038 1.00 90.56 521 TRP A C 1
ATOM 3826 O O . TRP A 1 521 ? -2.284 -9.847 4.525 1.00 90.56 521 TRP A O 1
ATOM 3836 N N . CYS A 1 522 ? -2.971 -11.989 4.335 1.00 95.12 522 CYS A N 1
ATOM 3837 C CA . CYS A 1 522 ? -3.060 -12.001 2.879 1.00 95.12 522 CYS A CA 1
ATOM 3838 C C . CYS A 1 522 ? -4.396 -12.568 2.380 1.00 95.12 522 CYS A C 1
ATOM 3840 O O . CYS A 1 522 ? -5.133 -13.226 3.118 1.00 95.12 522 CYS A O 1
ATOM 3842 N N . VAL A 1 523 ? -4.714 -12.315 1.111 1.00 96.25 523 VAL A N 1
ATOM 3843 C CA . VAL A 1 523 ? -5.944 -12.795 0.460 1.00 96.25 523 VAL A CA 1
ATOM 3844 C C . VAL A 1 523 ? -6.043 -14.320 0.519 1.00 96.25 523 VAL A C 1
ATOM 3846 O O . VAL A 1 523 ? -7.104 -14.849 0.838 1.00 96.25 523 VAL A O 1
ATOM 3849 N N . ASN A 1 524 ? -4.949 -15.051 0.299 1.00 96.69 524 ASN A N 1
ATOM 3850 C CA . ASN A 1 524 ? -4.980 -16.513 0.329 1.00 96.69 524 ASN A CA 1
ATOM 3851 C C . ASN A 1 524 ? -5.159 -17.090 1.738 1.00 96.69 524 ASN A C 1
ATOM 3853 O O . ASN A 1 524 ? -5.659 -18.206 1.862 1.00 96.69 524 ASN A O 1
ATOM 3857 N N . ALA A 1 525 ? -4.841 -16.334 2.795 1.00 95.00 525 ALA A N 1
ATOM 3858 C CA . ALA A 1 525 ? -5.228 -16.709 4.153 1.00 95.00 525 ALA A CA 1
ATOM 3859 C C . ALA A 1 525 ? -6.754 -16.626 4.334 1.00 95.00 525 ALA A C 1
ATOM 3861 O O . ALA A 1 525 ? -7.350 -17.554 4.876 1.00 95.00 525 ALA A O 1
ATOM 3862 N N . ALA A 1 526 ? -7.400 -15.582 3.799 1.00 93.81 526 ALA A N 1
ATOM 3863 C CA . ALA A 1 526 ? -8.863 -15.483 3.770 1.00 93.81 526 ALA A CA 1
ATOM 3864 C C . ALA A 1 526 ? -9.505 -16.591 2.913 1.00 93.81 526 ALA A C 1
ATOM 3866 O O . ALA A 1 526 ? -10.497 -17.189 3.319 1.00 93.81 526 ALA A O 1
ATOM 3867 N N . VAL A 1 527 ? -8.913 -16.932 1.764 1.00 95.38 527 VAL A N 1
ATOM 3868 C CA . VAL A 1 527 ? -9.362 -18.065 0.932 1.00 95.38 527 VAL A CA 1
ATOM 3869 C C . VAL A 1 527 ? -9.246 -19.392 1.687 1.00 95.38 527 VAL A C 1
ATOM 3871 O O . VAL A 1 527 ? -10.156 -20.217 1.628 1.00 95.38 527 VAL A O 1
ATOM 3874 N N . ALA A 1 528 ? -8.147 -19.614 2.413 1.00 94.62 528 ALA A N 1
ATOM 3875 C CA . ALA A 1 528 ? -7.964 -20.815 3.223 1.00 94.62 528 ALA A CA 1
ATOM 3876 C C . ALA A 1 528 ? -9.000 -20.905 4.356 1.00 94.62 528 ALA A C 1
ATOM 3878 O O . ALA A 1 528 ? -9.553 -21.980 4.594 1.00 94.62 528 ALA A O 1
ATOM 3879 N N . GLU A 1 529 ? -9.300 -19.784 5.014 1.00 93.75 529 GLU A N 1
ATOM 3880 C CA . GLU A 1 529 ? -10.333 -19.696 6.048 1.00 93.75 529 GLU A CA 1
ATOM 3881 C C . GLU A 1 529 ? -11.729 -19.984 5.484 1.00 93.75 529 GLU A C 1
ATOM 3883 O O . GLU A 1 529 ? -12.434 -20.849 6.010 1.00 93.75 529 GLU A O 1
ATOM 3888 N N . TRP A 1 530 ? -12.092 -19.345 4.367 1.00 94.19 530 TRP A N 1
ATOM 3889 C CA . TRP A 1 530 ? -13.348 -19.610 3.662 1.00 94.19 530 TRP A CA 1
ATOM 3890 C C . TRP A 1 530 ? -13.455 -21.084 3.275 1.00 94.19 530 TRP A C 1
ATOM 3892 O O . TRP A 1 530 ? -14.456 -21.736 3.561 1.00 94.19 530 TRP A O 1
ATOM 3902 N N . ASN A 1 531 ? -12.384 -21.656 2.715 1.00 94.88 531 ASN A N 1
ATOM 3903 C CA . ASN A 1 531 ? -12.339 -23.072 2.373 1.00 94.88 531 ASN A CA 1
ATOM 3904 C C . ASN A 1 531 ? -12.538 -23.957 3.610 1.00 94.88 531 ASN A C 1
ATOM 3906 O O . ASN A 1 531 ? -13.198 -24.986 3.503 1.00 94.88 531 ASN A O 1
ATOM 3910 N N . GLY A 1 532 ? -12.006 -23.588 4.775 1.00 94.25 532 GLY A N 1
ATOM 3911 C CA . GLY A 1 532 ? -12.233 -24.313 6.027 1.00 94.25 532 GLY A CA 1
ATOM 3912 C C . GLY A 1 532 ? -13.677 -24.236 6.539 1.00 94.25 532 GLY A C 1
ATOM 3913 O O . GLY A 1 532 ? -14.141 -25.178 7.179 1.00 94.25 532 GLY A O 1
ATOM 3914 N N . ALA A 1 533 ? -14.387 -23.146 6.236 1.00 92.31 533 ALA A N 1
ATOM 3915 C CA . ALA A 1 533 ? -15.755 -22.876 6.684 1.00 92.31 533 ALA A CA 1
ATOM 3916 C C . ALA A 1 533 ? -16.849 -23.184 5.638 1.00 92.31 533 ALA A C 1
ATOM 3918 O O . ALA A 1 533 ? -18.037 -23.084 5.953 1.00 92.31 533 ALA A O 1
ATOM 3919 N N . ARG A 1 534 ? -16.471 -23.543 4.403 1.00 91.12 534 ARG A N 1
ATOM 3920 C CA . ARG A 1 534 ? -17.396 -23.755 3.276 1.00 91.12 534 ARG A CA 1
ATOM 3921 C C . ARG A 1 534 ? -18.446 -24.832 3.566 1.00 91.12 534 ARG A C 1
ATOM 3923 O O . ARG A 1 534 ? -18.185 -25.801 4.285 1.00 91.12 534 ARG A O 1
ATOM 3930 N N . ARG A 1 535 ? -19.633 -24.705 2.961 1.00 86.69 535 ARG A N 1
ATOM 3931 C CA . ARG A 1 535 ? -20.701 -25.704 3.118 1.00 86.69 535 ARG A CA 1
ATOM 3932 C C . ARG A 1 535 ? -20.338 -26.999 2.395 1.00 86.69 535 ARG A C 1
ATOM 3934 O O . ARG A 1 535 ? -19.635 -27.007 1.386 1.00 86.69 535 ARG A O 1
ATOM 3941 N N . ALA A 1 536 ? -20.853 -28.117 2.904 1.00 83.62 536 ALA A N 1
ATOM 3942 C CA . ALA A 1 536 ? -20.688 -29.411 2.253 1.00 83.62 536 ALA A CA 1
ATOM 3943 C C . ALA A 1 536 ? -21.352 -29.387 0.863 1.00 83.62 536 ALA A C 1
ATOM 3945 O O . ALA A 1 536 ? -22.570 -29.256 0.766 1.00 83.62 536 ALA A O 1
ATOM 3946 N N . GLY A 1 537 ? -20.545 -29.509 -0.194 1.00 81.56 537 GLY A N 1
ATOM 3947 C CA . GLY A 1 537 ? -20.987 -29.440 -1.593 1.00 81.56 537 GLY A CA 1
ATOM 3948 C C . GLY A 1 537 ? -20.399 -28.265 -2.377 1.00 81.56 537 GLY A C 1
ATOM 3949 O O . GLY A 1 537 ? -20.313 -28.358 -3.599 1.00 81.56 537 GLY A O 1
ATOM 3950 N N . ASP A 1 538 ? -19.917 -27.222 -1.696 1.00 87.25 538 ASP A N 1
ATOM 3951 C CA . ASP A 1 538 ? -19.235 -26.105 -2.350 1.00 87.25 538 ASP A CA 1
ATOM 3952 C C . ASP A 1 538 ? -17.815 -26.532 -2.768 1.00 87.25 538 ASP A C 1
ATOM 3954 O O . ASP A 1 538 ? -17.056 -27.134 -1.989 1.00 87.25 538 ASP A O 1
ATOM 3958 N N . ALA A 1 539 ? -17.453 -26.244 -4.023 1.00 90.25 539 ALA A N 1
ATOM 3959 C CA . ALA A 1 539 ? -16.109 -26.500 -4.526 1.00 90.25 539 ALA A CA 1
ATOM 3960 C C . ALA A 1 539 ? -15.097 -25.612 -3.779 1.00 90.25 539 ALA A C 1
ATOM 3962 O O . ALA A 1 539 ? -15.392 -24.445 -3.516 1.00 90.25 539 ALA A O 1
ATOM 3963 N N . PRO A 1 540 ? -13.911 -26.135 -3.420 1.00 93.12 540 PRO A N 1
ATOM 3964 C CA . PRO A 1 540 ? -12.889 -25.306 -2.806 1.00 93.12 540 PRO A CA 1
ATOM 3965 C C . PRO A 1 540 ? -12.413 -24.241 -3.795 1.00 93.12 540 PRO A C 1
ATOM 3967 O O . PRO A 1 540 ? -12.218 -24.519 -4.981 1.00 93.12 540 PRO A O 1
ATOM 3970 N N . LEU A 1 541 ? -12.169 -23.040 -3.287 1.00 94.38 541 LEU A N 1
ATOM 3971 C CA . LEU A 1 541 ? -11.550 -21.970 -4.053 1.00 94.38 541 LEU A CA 1
ATOM 3972 C C . LEU A 1 541 ? -10.067 -22.252 -4.242 1.00 94.38 541 LEU A C 1
ATOM 3974 O O . LEU A 1 541 ? -9.369 -22.662 -3.308 1.00 94.38 541 LEU A O 1
ATOM 3978 N N . ALA A 1 542 ? -9.587 -21.997 -5.456 1.00 94.44 542 ALA A N 1
ATOM 3979 C CA . ALA A 1 542 ? -8.164 -22.008 -5.741 1.00 94.44 542 ALA A CA 1
ATOM 3980 C C . ALA A 1 542 ? -7.463 -20.839 -5.017 1.00 94.44 542 ALA A C 1
ATOM 3982 O O . ALA A 1 542 ? -8.084 -19.815 -4.728 1.00 94.44 542 ALA A O 1
ATOM 3983 N N . PRO A 1 543 ? -6.162 -20.938 -4.720 1.00 94.44 543 PRO A N 1
ATOM 3984 C CA . PRO A 1 543 ? -5.387 -19.774 -4.311 1.00 94.44 543 PRO A CA 1
ATOM 3985 C C . PRO A 1 543 ? -5.348 -18.722 -5.429 1.00 94.44 543 PRO A C 1
ATOM 3987 O O . PRO A 1 543 ? -5.152 -19.054 -6.597 1.00 94.44 543 PRO A O 1
ATOM 3990 N N . MET A 1 544 ? -5.503 -17.451 -5.067 1.00 94.50 544 MET A N 1
ATOM 3991 C CA . MET A 1 544 ? -5.317 -16.321 -5.976 1.00 94.50 544 MET A CA 1
ATOM 3992 C C . MET A 1 544 ? -3.819 -16.121 -6.244 1.00 94.50 544 MET A C 1
ATOM 3994 O O . MET A 1 544 ? -3.010 -16.142 -5.311 1.00 94.50 544 MET A O 1
ATOM 3998 N N . SER A 1 545 ? -3.435 -15.904 -7.503 1.00 95.38 545 SER A N 1
ATOM 3999 C CA . SER A 1 545 ? -2.061 -15.529 -7.859 1.00 95.38 545 SER A CA 1
ATOM 4000 C C . SER A 1 545 ? -1.865 -14.012 -7.773 1.00 95.38 545 SER A C 1
ATOM 4002 O O . SER A 1 545 ? -2.808 -13.238 -7.945 1.00 95.38 545 SER A O 1
ATOM 4004 N N . THR A 1 546 ? -0.629 -13.561 -7.541 1.00 96.69 546 THR A N 1
ATOM 4005 C CA . THR A 1 546 ? -0.287 -12.126 -7.558 1.00 96.69 546 THR A CA 1
ATOM 4006 C C . THR A 1 546 ? -0.612 -11.506 -8.916 1.00 96.69 546 THR A C 1
ATOM 4008 O O . THR A 1 546 ? -1.316 -10.503 -8.981 1.00 96.69 546 THR A O 1
ATOM 4011 N N . ALA A 1 547 ? -0.183 -12.151 -10.003 1.00 96.25 547 ALA A N 1
ATOM 4012 C CA . ALA A 1 547 ? -0.478 -11.764 -11.379 1.00 96.25 547 ALA A CA 1
ATOM 4013 C C . ALA A 1 547 ? -1.988 -11.631 -11.650 1.00 96.25 547 ALA A C 1
ATOM 4015 O O . ALA A 1 547 ? -2.432 -10.611 -12.178 1.00 96.25 547 ALA A O 1
ATOM 4016 N N . GLY A 1 548 ? -2.784 -12.619 -11.230 1.00 95.44 548 GLY A N 1
ATOM 4017 C CA . GLY A 1 548 ? -4.239 -12.597 -11.377 1.00 95.44 548 GLY A CA 1
ATOM 4018 C C . GLY A 1 548 ? -4.896 -11.474 -10.578 1.00 95.44 548 GLY A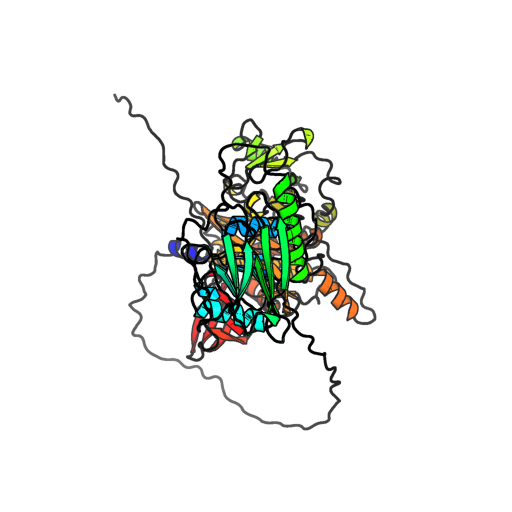 C 1
ATOM 4019 O O . GLY A 1 548 ? -5.736 -10.746 -11.107 1.00 95.44 548 GLY A O 1
ATOM 4020 N N . SER A 1 549 ? -4.450 -11.264 -9.336 1.00 97.06 549 SER A N 1
ATOM 4021 C CA . SER A 1 549 ? -4.922 -10.168 -8.487 1.00 97.06 549 SER A CA 1
ATOM 4022 C C . SER A 1 549 ? -4.653 -8.801 -9.119 1.00 97.06 549 SER A C 1
ATOM 4024 O O . SER A 1 549 ? -5.539 -7.945 -9.099 1.00 97.06 549 SER A O 1
ATOM 4026 N N . ILE A 1 550 ? -3.464 -8.583 -9.696 1.00 98.25 550 ILE A N 1
ATOM 4027 C CA . ILE A 1 550 ? -3.136 -7.331 -10.396 1.00 98.25 550 ILE A CA 1
ATOM 4028 C C . ILE A 1 550 ? -4.043 -7.185 -11.620 1.00 98.25 550 ILE A C 1
ATOM 4030 O O . ILE A 1 550 ? -4.739 -6.182 -11.739 1.00 98.25 550 ILE A O 1
ATOM 4034 N N . ALA A 1 551 ? -4.098 -8.188 -12.498 1.00 97.44 551 ALA A N 1
ATOM 4035 C CA . ALA A 1 551 ? -4.873 -8.125 -13.735 1.00 97.44 551 ALA A CA 1
ATOM 4036 C C . ALA A 1 551 ? -6.364 -7.825 -13.498 1.00 97.44 551 ALA A C 1
ATOM 4038 O O . ALA A 1 551 ? -6.945 -6.961 -14.168 1.00 97.44 551 ALA A O 1
ATOM 4039 N N . SER A 1 552 ? -6.983 -8.492 -12.521 1.00 97.19 552 SER A N 1
ATOM 4040 C CA . SER A 1 552 ? -8.378 -8.234 -12.158 1.00 97.19 552 SER A CA 1
ATOM 4041 C C . SER A 1 552 ? -8.567 -6.855 -11.534 1.00 97.19 552 SER A C 1
ATOM 4043 O O . SER A 1 552 ? -9.525 -6.166 -11.877 1.00 97.19 552 SER A O 1
ATOM 4045 N N . THR A 1 553 ? -7.643 -6.410 -10.676 1.00 98.31 553 THR A N 1
ATOM 4046 C CA . THR A 1 553 ? -7.694 -5.061 -10.084 1.00 98.31 553 THR A CA 1
ATOM 4047 C C . THR A 1 553 ? -7.641 -3.985 -11.166 1.00 98.31 553 THR A C 1
ATOM 4049 O O . THR A 1 553 ? -8.488 -3.098 -11.199 1.00 98.31 553 THR A O 1
ATOM 4052 N N . VAL A 1 554 ? -6.681 -4.076 -12.091 1.00 98.19 554 VAL A N 1
ATOM 4053 C CA . VAL A 1 554 ? -6.513 -3.105 -13.186 1.00 98.19 554 VAL A CA 1
ATOM 4054 C C . VAL A 1 554 ? -7.742 -3.115 -14.108 1.00 98.19 554 VAL A C 1
ATOM 4056 O O . VAL A 1 554 ? -8.209 -2.062 -14.539 1.00 98.19 554 VAL A O 1
ATOM 4059 N N . THR A 1 555 ? -8.323 -4.294 -14.350 1.00 97.88 555 THR A N 1
ATOM 4060 C CA . THR A 1 555 ? -9.578 -4.449 -15.103 1.00 97.88 555 THR A CA 1
ATOM 4061 C C . THR A 1 555 ? -10.748 -3.730 -14.434 1.00 97.88 555 THR A C 1
ATOM 4063 O O . THR A 1 555 ? -11.499 -3.024 -15.107 1.00 97.88 555 THR A O 1
ATOM 4066 N N . GLN A 1 556 ? -10.921 -3.899 -13.121 1.00 98.25 556 GLN A N 1
ATOM 4067 C CA . GLN A 1 556 ? -11.991 -3.220 -12.391 1.00 98.25 556 GLN A CA 1
ATOM 4068 C C . GLN A 1 556 ? -11.742 -1.716 -12.289 1.00 98.25 556 GLN A C 1
ATOM 4070 O O . GLN A 1 556 ? -12.687 -0.939 -12.397 1.00 98.25 556 GLN A O 1
ATOM 4075 N N . LEU A 1 557 ? -10.484 -1.290 -12.162 1.00 98.44 557 LEU A N 1
ATOM 4076 C CA . LEU A 1 557 ? -10.133 0.125 -12.124 1.00 98.44 557 LEU A CA 1
ATOM 4077 C C . LEU A 1 557 ? -10.538 0.841 -13.413 1.00 98.44 557 LEU A C 1
ATOM 4079 O O . LEU A 1 557 ? -11.174 1.887 -13.332 1.00 98.44 557 LEU A O 1
ATOM 4083 N N . GLU A 1 558 ? -10.229 0.280 -14.586 1.00 97.75 558 GLU A N 1
ATOM 4084 C CA . GLU A 1 558 ? -10.611 0.900 -15.862 1.00 97.75 558 GLU A CA 1
ATOM 4085 C C . GLU A 1 558 ? -12.138 1.060 -15.971 1.00 97.75 558 GLU A C 1
ATOM 4087 O O . GLU A 1 558 ? -12.629 2.134 -16.311 1.00 97.75 558 GLU A O 1
ATOM 4092 N N . ARG A 1 559 ? -12.902 0.036 -15.563 1.00 98.19 559 ARG A N 1
ATOM 4093 C CA . ARG A 1 559 ? -14.377 0.078 -15.541 1.00 98.19 559 ARG A CA 1
ATOM 4094 C C . ARG A 1 559 ? -14.932 1.120 -14.573 1.00 98.19 559 ARG A C 1
ATOM 4096 O O . ARG A 1 559 ? -15.912 1.795 -14.890 1.00 98.19 559 ARG A O 1
ATOM 4103 N N . LEU A 1 560 ? -14.344 1.224 -13.383 1.00 98.38 560 LEU A N 1
ATOM 4104 C CA . LEU A 1 560 ? -14.765 2.176 -12.358 1.00 98.38 560 LEU A CA 1
ATOM 4105 C C . LEU A 1 560 ? -14.441 3.615 -12.766 1.00 98.38 560 LEU A C 1
ATOM 4107 O O . LEU A 1 560 ? -15.274 4.492 -12.559 1.00 98.38 560 LEU A O 1
ATOM 4111 N N . VAL A 1 561 ? -13.283 3.850 -13.389 1.00 98.00 561 VAL A N 1
ATOM 4112 C CA . VAL A 1 561 ? -12.925 5.154 -13.967 1.00 98.00 561 VAL A CA 1
ATOM 4113 C C . VAL A 1 561 ? -13.895 5.530 -15.086 1.00 98.00 561 VAL A C 1
ATOM 4115 O O . VAL A 1 561 ? -14.427 6.635 -15.055 1.00 98.00 561 VAL A O 1
ATOM 4118 N N . ASP A 1 562 ? -14.193 4.618 -16.016 1.00 97.75 562 ASP A N 1
ATOM 4119 C CA . ASP A 1 562 ? -15.174 4.859 -17.084 1.00 97.75 562 ASP A CA 1
ATOM 4120 C C . ASP A 1 562 ? -16.564 5.200 -16.512 1.00 97.75 562 ASP A C 1
ATOM 4122 O O . ASP A 1 562 ? -17.204 6.167 -16.930 1.00 97.75 562 ASP A O 1
ATOM 4126 N N . SER A 1 563 ? -17.016 4.442 -15.508 1.00 98.12 563 SER A N 1
ATOM 4127 C CA . SER A 1 563 ? -18.310 4.666 -14.845 1.00 98.12 563 SER A CA 1
ATOM 4128 C C . SER A 1 563 ? -18.354 6.011 -14.116 1.00 98.12 563 SER A C 1
ATOM 4130 O O . SER A 1 563 ? -19.349 6.731 -14.206 1.00 98.12 563 SER A O 1
ATOM 4132 N N . PHE A 1 564 ? -17.267 6.379 -13.432 1.00 98.19 564 PHE A N 1
ATOM 4133 C CA . PHE A 1 564 ? -17.151 7.667 -12.756 1.00 98.19 564 PHE A CA 1
ATOM 4134 C C . PHE A 1 564 ? -17.134 8.826 -13.753 1.00 98.19 564 PHE A C 1
ATOM 4136 O O . PHE A 1 564 ? -17.804 9.828 -13.535 1.00 98.19 564 PHE A O 1
ATOM 4143 N N . GLN A 1 565 ? -16.423 8.697 -14.875 1.00 97.50 565 GLN A N 1
ATOM 4144 C CA . GLN A 1 565 ? -16.415 9.734 -15.908 1.00 97.50 565 GLN A CA 1
ATOM 4145 C C . GLN A 1 565 ? -17.810 9.963 -16.510 1.00 97.50 565 GLN A C 1
ATOM 4147 O O . GLN A 1 565 ? -18.144 11.091 -16.863 1.00 97.50 565 GLN A O 1
ATOM 4152 N N . ALA A 1 566 ? -18.630 8.911 -16.607 1.00 97.50 566 ALA A N 1
ATOM 4153 C CA . ALA A 1 566 ? -19.977 8.987 -17.168 1.00 97.50 566 ALA A CA 1
ATOM 4154 C C . ALA A 1 566 ? -21.043 9.512 -16.188 1.00 97.50 566 ALA A C 1
ATOM 4156 O O . ALA A 1 566 ? -21.998 10.151 -16.627 1.00 97.50 566 ALA A O 1
ATOM 4157 N N . GLY A 1 567 ? -20.922 9.223 -14.888 1.00 95.88 567 GLY A N 1
ATOM 4158 C CA . GLY A 1 567 ? -21.990 9.492 -13.912 1.00 95.88 567 GLY A CA 1
ATOM 4159 C C . GLY A 1 567 ? -21.537 10.043 -12.559 1.00 95.88 567 GLY A C 1
ATOM 4160 O O . GLY A 1 567 ? -22.338 10.083 -11.624 1.00 95.88 567 GLY A O 1
ATOM 4161 N N . GLY A 1 568 ? -20.273 10.449 -12.437 1.00 96.38 568 GLY A N 1
ATOM 4162 C CA . GLY A 1 568 ? -19.698 11.020 -11.222 1.00 96.38 568 GLY A CA 1
ATOM 4163 C C . GLY A 1 568 ? -19.762 10.087 -10.007 1.00 96.38 568 GLY A C 1
ATOM 4164 O O . GLY A 1 568 ? -19.845 8.861 -10.154 1.00 96.38 568 GLY A O 1
ATOM 4165 N N . PRO A 1 569 ? -19.765 10.650 -8.783 1.00 95.56 569 PRO A N 1
ATOM 4166 C CA . PRO A 1 569 ? -19.817 9.867 -7.548 1.00 95.56 569 PRO A CA 1
ATOM 4167 C C . PRO A 1 569 ? -21.009 8.902 -7.478 1.00 95.56 569 PRO A C 1
ATOM 4169 O O . PRO A 1 569 ? -20.862 7.759 -7.043 1.00 95.56 569 PRO A O 1
ATOM 4172 N N . ALA A 1 570 ? -22.185 9.315 -7.960 1.00 95.94 570 ALA A N 1
ATOM 4173 C CA . ALA A 1 570 ? -23.407 8.511 -7.900 1.00 95.94 570 ALA A CA 1
ATOM 4174 C C . ALA A 1 570 ? -23.300 7.174 -8.658 1.00 95.94 570 ALA A C 1
ATOM 4176 O O . ALA A 1 570 ? -23.958 6.205 -8.277 1.00 95.94 570 ALA A O 1
ATOM 4177 N N . ALA A 1 571 ? -22.447 7.092 -9.686 1.00 96.81 571 ALA A N 1
ATOM 4178 C CA . ALA A 1 571 ? -22.236 5.865 -10.451 1.00 96.81 571 ALA A CA 1
ATOM 4179 C C . ALA A 1 571 ? -21.458 4.784 -9.679 1.00 96.81 571 ALA A C 1
ATOM 4181 O O . ALA A 1 571 ? -21.584 3.602 -9.991 1.00 96.81 571 ALA A O 1
ATOM 4182 N N . VAL A 1 572 ? -20.658 5.168 -8.677 1.00 96.69 572 VAL A N 1
ATOM 4183 C CA . VAL A 1 572 ? -19.743 4.248 -7.972 1.00 96.69 572 VAL A CA 1
ATOM 4184 C C . VAL A 1 572 ? -20.062 4.092 -6.488 1.00 96.69 572 VAL A C 1
ATOM 4186 O O . VAL A 1 572 ? -19.827 3.024 -5.920 1.00 96.69 572 VAL A O 1
ATOM 4189 N N . LEU A 1 573 ? -20.627 5.124 -5.852 1.00 96.50 573 LEU A N 1
ATOM 4190 C CA . LEU A 1 573 ? -20.914 5.142 -4.417 1.00 96.50 573 LEU A CA 1
ATOM 4191 C C . LEU A 1 573 ? -21.816 3.986 -3.947 1.00 96.50 573 LEU A C 1
ATOM 4193 O O . LEU A 1 573 ? -21.520 3.431 -2.888 1.00 96.50 573 LEU A O 1
ATOM 4197 N N . PRO A 1 574 ? -22.857 3.550 -4.690 1.00 97.00 574 PRO A N 1
ATOM 4198 C CA . PRO A 1 574 ? -23.670 2.410 -4.270 1.00 97.00 574 PRO A CA 1
ATOM 4199 C C . PRO A 1 574 ? -22.852 1.129 -4.084 1.00 97.00 574 PRO A C 1
ATOM 4201 O O . PRO A 1 574 ? -23.014 0.439 -3.080 1.00 97.00 574 PRO A O 1
ATOM 4204 N N . LEU A 1 575 ? -21.942 0.824 -5.016 1.00 97.00 575 LEU A N 1
ATOM 4205 C CA . LEU A 1 575 ? -21.055 -0.336 -4.904 1.00 97.00 575 LEU A CA 1
ATOM 4206 C C . LEU A 1 575 ? -19.996 -0.115 -3.818 1.00 97.00 575 LEU A C 1
ATOM 4208 O O . LEU A 1 575 ? -19.732 -1.012 -3.021 1.00 97.00 575 LEU A O 1
ATOM 4212 N N . TYR A 1 576 ? -19.440 1.095 -3.737 1.00 97.25 576 TYR A N 1
ATOM 4213 C CA . TYR A 1 576 ? -18.471 1.463 -2.710 1.00 97.25 576 TYR A CA 1
ATOM 4214 C C . TYR A 1 576 ? -19.010 1.226 -1.292 1.00 97.25 576 TYR A C 1
ATOM 4216 O O . TYR A 1 576 ? -18.364 0.551 -0.489 1.00 97.25 576 TYR A O 1
ATOM 4224 N N . TYR A 1 577 ? -20.223 1.698 -0.988 1.00 97.06 577 TYR A N 1
ATOM 4225 C CA . TYR A 1 577 ? -20.819 1.541 0.340 1.00 97.06 577 TYR A CA 1
ATOM 4226 C C . TYR A 1 577 ? -21.210 0.098 0.677 1.00 97.06 577 TYR A C 1
ATOM 4228 O O . TYR A 1 577 ? -21.256 -0.249 1.855 1.00 97.06 577 TYR A O 1
ATOM 4236 N N . GLN A 1 578 ? -21.401 -0.781 -0.314 1.00 95.88 578 GLN A N 1
ATOM 4237 C CA . GLN A 1 578 ? -21.542 -2.222 -0.056 1.00 95.88 578 GLN A CA 1
ATOM 4238 C C . GLN A 1 578 ? -20.237 -2.870 0.434 1.00 95.88 578 GLN A C 1
ATOM 4240 O O . GLN A 1 578 ? -20.267 -3.979 0.973 1.00 95.88 578 GLN A O 1
ATOM 4245 N N . ARG A 1 579 ? -19.086 -2.225 0.205 1.00 96.62 579 ARG A N 1
ATOM 4246 C CA . ARG A 1 579 ? -17.747 -2.718 0.577 1.00 96.62 579 ARG A CA 1
ATOM 4247 C C . ARG A 1 579 ? -17.097 -1.918 1.702 1.00 96.62 579 ARG A C 1
ATOM 4249 O O . ARG A 1 579 ? -16.127 -2.383 2.287 1.00 96.62 579 ARG A O 1
ATOM 4256 N N . TRP A 1 580 ? -17.617 -0.743 2.014 1.00 95.44 580 TRP A N 1
ATOM 4257 C CA . TRP A 1 580 ? -17.128 0.155 3.056 1.00 95.44 580 TRP A CA 1
ATOM 4258 C C . TRP A 1 580 ? -17.366 -0.379 4.479 1.00 95.44 580 TRP A C 1
ATOM 4260 O O . TRP A 1 580 ? -18.351 -1.071 4.732 1.00 95.44 580 TRP A O 1
ATOM 4270 N N . LEU A 1 581 ? -16.473 -0.037 5.416 1.00 95.00 581 LEU A N 1
ATOM 4271 C CA . LEU A 1 581 ? -16.523 -0.506 6.812 1.00 95.00 581 LEU A CA 1
ATOM 4272 C C . LEU A 1 581 ? -17.250 0.404 7.807 1.00 95.00 581 LEU A C 1
ATOM 4274 O O . LEU A 1 581 ? -17.657 -0.066 8.863 1.00 95.00 581 LEU A O 1
ATOM 4278 N N . HIS A 1 582 ? -17.397 1.694 7.515 1.00 94.06 582 HIS A N 1
ATOM 4279 C CA . HIS A 1 582 ? -17.643 2.706 8.556 1.00 94.06 582 HIS A CA 1
ATOM 4280 C C . HIS A 1 582 ? -19.091 3.195 8.650 1.00 94.06 582 HIS A C 1
ATOM 4282 O O . HIS A 1 582 ? -19.344 4.297 9.130 1.00 94.06 582 HIS A O 1
ATOM 4288 N N . SER A 1 583 ? -20.052 2.448 8.108 1.00 88.38 583 SER A N 1
ATOM 4289 C CA . SER A 1 583 ? -21.454 2.879 8.088 1.00 88.38 583 SER A CA 1
ATOM 4290 C C . SER A 1 583 ? -22.014 2.973 9.509 1.00 88.38 583 SER A C 1
ATOM 4292 O O . SER A 1 583 ? -22.101 1.965 10.207 1.00 88.38 583 SER A O 1
ATOM 4294 N N . GLY A 1 584 ? -22.407 4.180 9.934 1.00 86.94 584 GLY A N 1
ATOM 4295 C CA . GLY A 1 584 ? -23.006 4.422 11.251 1.00 86.94 584 GLY A CA 1
ATOM 4296 C C . GLY A 1 584 ? -22.039 4.284 12.432 1.00 86.94 584 GLY A C 1
ATOM 4297 O O . GLY A 1 584 ? -22.481 4.223 13.579 1.00 86.94 584 GLY A O 1
ATOM 4298 N N . THR A 1 585 ? -20.729 4.224 12.180 1.00 93.62 585 THR A N 1
ATOM 4299 C CA . THR A 1 585 ? -19.725 4.090 13.239 1.00 93.62 585 THR A CA 1
ATOM 4300 C C . THR A 1 585 ? -19.694 5.346 14.111 1.00 93.62 585 THR A C 1
ATOM 4302 O O . THR A 1 585 ? -19.546 6.458 13.602 1.00 93.62 585 THR A O 1
ATOM 4305 N N . GLN A 1 586 ? -19.807 5.163 15.428 1.00 95.06 586 GLN A N 1
ATOM 4306 C CA . GLN A 1 586 ? -19.553 6.215 16.414 1.00 95.06 586 GLN A CA 1
ATOM 4307 C C . GLN A 1 586 ? -18.048 6.373 16.601 1.00 95.06 586 GLN A C 1
ATOM 4309 O O . GLN A 1 586 ? -17.358 5.382 16.832 1.00 95.06 586 GLN A O 1
ATOM 4314 N N . VAL A 1 587 ? -17.551 7.602 16.509 1.00 94.12 587 VAL A N 1
ATOM 4315 C CA . VAL A 1 587 ? -16.132 7.943 16.618 1.00 94.12 587 VAL A CA 1
ATOM 4316 C C . VAL A 1 587 ? -15.910 9.114 17.568 1.00 94.12 587 VAL A C 1
ATOM 4318 O O . VAL A 1 587 ? -16.807 9.923 17.791 1.00 94.12 587 VAL A O 1
ATOM 4321 N N . ARG A 1 588 ? -14.695 9.239 18.101 1.00 92.94 588 ARG A N 1
ATOM 4322 C CA . ARG A 1 588 ? -14.207 10.470 18.738 1.00 92.94 588 ARG A CA 1
ATOM 4323 C C . ARG A 1 588 ? -13.277 11.218 17.796 1.00 92.94 588 ARG A C 1
ATOM 4325 O O . ARG A 1 588 ? -12.550 10.594 17.022 1.00 92.94 588 ARG A O 1
ATOM 4332 N N . LEU A 1 589 ? -13.285 12.544 17.867 1.00 90.31 589 LEU A N 1
ATOM 4333 C CA . LEU A 1 589 ? -12.402 13.397 17.072 1.00 90.31 589 LEU A CA 1
ATOM 4334 C C . LEU A 1 589 ? -11.254 13.942 17.929 1.00 90.31 589 LEU A C 1
ATOM 4336 O O . LEU A 1 589 ? -11.452 14.311 19.081 1.00 90.31 589 LEU A O 1
ATOM 4340 N N . HIS A 1 590 ? -10.064 14.050 17.343 1.00 85.12 590 HIS A N 1
ATOM 4341 C CA . HIS A 1 590 ? -8.835 14.641 17.891 1.00 85.12 590 HIS A CA 1
ATOM 4342 C C . HIS A 1 590 ? -8.165 13.881 19.047 1.00 85.12 590 HIS A C 1
ATOM 4344 O O . HIS A 1 590 ? -6.943 13.745 19.038 1.00 85.12 590 HIS A O 1
ATOM 4350 N N . SER A 1 591 ? -8.916 13.384 20.031 1.00 83.38 591 SER A N 1
ATOM 4351 C CA . SER A 1 591 ? -8.383 12.646 21.183 1.00 83.38 591 SER A CA 1
ATOM 4352 C C . SER A 1 591 ? -9.419 11.698 21.798 1.00 83.38 591 SER A C 1
ATOM 4354 O O . SER A 1 591 ? -10.611 11.776 21.506 1.00 83.38 591 SER A O 1
ATOM 4356 N N . ASP A 1 592 ? -8.975 10.825 22.707 1.00 80.50 592 ASP A N 1
ATOM 4357 C CA . ASP A 1 592 ? -9.852 9.906 23.455 1.00 80.50 592 ASP A CA 1
ATOM 4358 C C . ASP A 1 592 ? -10.899 10.614 24.327 1.00 80.50 592 ASP A C 1
ATOM 4360 O O . ASP A 1 592 ? -11.889 10.011 24.731 1.00 80.50 592 ASP A O 1
ATOM 4364 N N . THR A 1 593 ? -10.678 11.892 24.628 1.00 84.88 593 THR A N 1
ATOM 4365 C CA . THR A 1 593 ? -11.591 12.756 25.385 1.00 84.88 593 THR A CA 1
ATOM 4366 C C . THR A 1 593 ? -12.269 13.801 24.501 1.00 84.88 593 THR A C 1
ATOM 4368 O O . THR A 1 593 ? -12.965 14.678 25.010 1.00 84.88 593 THR A O 1
ATOM 4371 N N . GLY A 1 594 ? -12.051 13.732 23.188 1.00 86.50 594 GLY A N 1
ATOM 4372 C CA . GLY A 1 594 ? -12.603 14.667 22.224 1.00 86.50 594 GLY A CA 1
ATOM 4373 C C . GLY A 1 594 ? -14.089 14.438 21.934 1.00 86.50 594 GLY A C 1
ATOM 4374 O O . GLY A 1 594 ? -14.694 13.483 22.447 1.00 86.50 594 GLY A O 1
ATOM 4375 N N . PRO A 1 595 ? -14.691 15.327 21.120 1.00 90.75 595 PRO A N 1
ATOM 4376 C CA . PRO A 1 595 ? -16.113 15.278 20.817 1.00 90.75 595 PRO A CA 1
ATOM 4377 C C . PRO A 1 595 ? -16.470 13.994 20.069 1.00 90.75 595 PRO A C 1
ATOM 4379 O O . PRO A 1 595 ? -15.707 13.503 19.232 1.00 90.75 595 PRO A O 1
ATOM 4382 N N . GLU A 1 596 ? -17.642 13.455 20.389 1.00 94.50 596 GLU A N 1
ATOM 4383 C CA . GLU A 1 596 ? -18.206 12.294 19.707 1.00 94.50 596 GLU A CA 1
ATOM 4384 C C . GLU A 1 596 ? -18.894 12.719 18.409 1.00 94.50 596 GLU A C 1
ATOM 4386 O O . GLU A 1 596 ? -19.536 13.770 18.332 1.00 94.50 596 GLU A O 1
ATOM 4391 N N . ALA A 1 597 ? -18.770 11.877 17.391 1.00 95.31 597 ALA A N 1
ATOM 4392 C CA . ALA A 1 597 ? -19.392 12.070 16.098 1.00 95.31 597 ALA A CA 1
ATOM 4393 C C . ALA A 1 597 ? -19.805 10.730 15.476 1.00 95.31 597 ALA A C 1
ATOM 4395 O O . ALA A 1 597 ? -19.239 9.682 15.772 1.00 95.31 597 ALA A O 1
ATOM 4396 N N . THR A 1 598 ? -20.779 10.756 14.573 1.00 96.50 598 THR A N 1
ATOM 4397 C CA . THR A 1 598 ? -21.220 9.591 13.796 1.00 96.50 598 THR A CA 1
ATOM 4398 C C . THR A 1 598 ? -20.739 9.707 12.357 1.00 96.50 598 THR A C 1
ATOM 4400 O O . THR A 1 598 ? -20.964 10.729 11.714 1.00 96.50 598 THR A O 1
ATOM 4403 N N . VAL A 1 599 ? -20.119 8.662 11.812 1.00 96.12 599 VAL A N 1
ATOM 4404 C CA . VAL A 1 599 ? -19.739 8.626 10.393 1.00 96.12 599 VAL A CA 1
ATOM 4405 C C . VAL A 1 599 ? -20.987 8.545 9.510 1.00 96.12 599 VAL A C 1
ATOM 4407 O O . VAL A 1 599 ? -21.771 7.600 9.611 1.00 96.12 599 VAL A O 1
ATOM 4410 N N . LEU A 1 600 ? -21.146 9.526 8.616 1.00 95.00 600 LEU A N 1
ATOM 4411 C CA . LEU A 1 600 ? -22.251 9.601 7.654 1.00 95.00 600 LEU A CA 1
ATOM 4412 C C . LEU A 1 600 ? -21.897 8.999 6.288 1.00 95.00 600 LEU A C 1
ATOM 4414 O O . LEU A 1 600 ? -22.786 8.557 5.566 1.00 95.00 600 LEU A O 1
ATOM 4418 N N . GLY A 1 601 ? -20.613 9.000 5.921 1.00 95.06 601 GLY A N 1
ATOM 4419 C CA . GLY A 1 601 ? -20.132 8.550 4.615 1.00 95.06 601 GLY A CA 1
ATOM 4420 C C . GLY A 1 601 ? -19.123 9.527 4.023 1.00 95.06 601 GLY A C 1
ATOM 4421 O O . GLY A 1 601 ? -18.291 10.072 4.742 1.00 95.06 601 GLY A O 1
ATOM 4422 N N . LEU A 1 602 ? -19.196 9.735 2.714 1.00 95.56 602 LEU A N 1
ATOM 4423 C CA . LEU A 1 602 ? -18.353 10.645 1.946 1.00 95.56 602 LEU A CA 1
ATOM 4424 C C . LEU A 1 602 ? -19.142 11.881 1.492 1.00 95.56 602 LEU A C 1
ATOM 4426 O O . LEU A 1 602 ? -20.357 11.806 1.295 1.00 95.56 602 LEU A O 1
ATOM 4430 N N . ASP A 1 603 ? -18.456 13.013 1.346 1.00 93.62 603 ASP A N 1
ATOM 4431 C CA . ASP A 1 603 ? -18.973 14.180 0.624 1.00 93.62 603 ASP A CA 1
ATOM 4432 C C . ASP A 1 603 ? -18.786 14.046 -0.896 1.00 93.62 603 ASP A C 1
ATOM 4434 O O . ASP A 1 603 ? -18.283 13.035 -1.398 1.00 93.62 603 ASP A O 1
ATOM 4438 N N . ASP A 1 604 ? -19.173 15.095 -1.622 1.00 90.12 604 ASP A N 1
ATOM 4439 C CA . ASP A 1 604 ? -19.109 15.155 -3.083 1.00 90.12 604 ASP A CA 1
ATOM 4440 C C . ASP A 1 604 ? -17.679 15.133 -3.639 1.00 90.12 604 ASP A C 1
ATOM 4442 O O . ASP A 1 604 ? -17.506 14.908 -4.832 1.00 90.12 604 ASP A O 1
ATOM 4446 N N . PHE A 1 605 ? -16.649 15.281 -2.795 1.00 90.69 605 PHE A N 1
ATOM 4447 C CA . PHE A 1 605 ? -15.232 15.207 -3.167 1.00 90.69 605 PHE A CA 1
ATOM 4448 C C . PHE A 1 605 ? -14.531 13.948 -2.637 1.00 90.69 605 PHE A C 1
ATOM 4450 O O . PHE A 1 605 ? -13.363 13.715 -2.944 1.00 90.69 605 PHE A O 1
ATOM 4457 N N . GLY A 1 606 ? -15.229 13.100 -1.877 1.00 92.06 606 GLY A N 1
ATOM 4458 C CA . GLY A 1 606 ? -14.685 11.858 -1.331 1.00 92.06 606 GLY A CA 1
ATOM 4459 C C . GLY A 1 606 ? -14.016 12.036 0.035 1.00 92.06 606 GLY A C 1
ATOM 4460 O O . GLY A 1 606 ? -13.265 11.159 0.481 1.00 92.06 606 GLY A O 1
ATOM 4461 N N . PHE A 1 607 ? -14.259 13.149 0.719 1.00 94.75 607 PHE A N 1
ATOM 4462 C CA . PHE A 1 607 ? -13.816 13.374 2.090 1.00 94.75 607 PHE A CA 1
ATOM 4463 C C . PHE A 1 607 ? -14.812 12.789 3.089 1.00 94.75 607 PHE A C 1
ATOM 4465 O O . PHE A 1 607 ? -16.003 12.679 2.814 1.00 94.75 607 PHE A O 1
ATOM 4472 N N . LEU A 1 608 ? -14.319 12.377 4.256 1.00 95.12 608 LEU A N 1
ATOM 4473 C CA . LEU A 1 608 ? -15.147 11.703 5.252 1.00 95.12 608 LEU A CA 1
ATOM 4474 C C . LEU A 1 608 ? -16.079 12.711 5.929 1.00 95.12 608 LEU A C 1
ATOM 4476 O O . LEU A 1 608 ? -15.612 13.676 6.529 1.00 95.12 608 LEU A O 1
ATOM 4480 N N . ARG A 1 609 ? -17.386 12.464 5.875 1.00 95.31 609 ARG A N 1
ATOM 4481 C CA . ARG A 1 609 ? -18.402 13.251 6.576 1.00 95.31 609 ARG A CA 1
ATOM 4482 C C . ARG A 1 609 ? -18.758 12.611 7.904 1.00 95.31 609 ARG A C 1
ATOM 4484 O O . ARG A 1 609 ? -19.095 11.425 7.961 1.00 95.31 609 ARG A O 1
ATOM 4491 N N . VAL A 1 610 ? -18.753 13.422 8.954 1.00 95.56 610 VAL A N 1
ATOM 4492 C CA . VAL A 1 610 ? -19.173 13.023 10.299 1.00 95.56 610 VAL A CA 1
ATOM 4493 C C . VAL A 1 610 ? -20.197 14.010 10.859 1.00 95.56 610 VAL A C 1
ATOM 4495 O O . VAL A 1 610 ? -20.120 15.205 10.584 1.00 95.56 610 VAL A O 1
ATOM 4498 N N . LEU A 1 611 ? -21.160 13.515 11.633 1.00 95.81 611 LEU A N 1
ATOM 4499 C CA . LEU A 1 611 ? -22.138 14.312 12.371 1.00 95.81 611 LEU A CA 1
ATOM 4500 C C . LEU A 1 611 ? -21.714 14.388 13.833 1.00 95.81 611 LEU A C 1
ATOM 4502 O O . LEU A 1 611 ? -21.760 13.378 14.530 1.00 95.81 611 LEU A O 1
ATOM 4506 N N . SER A 1 612 ? -21.297 15.562 14.287 1.00 92.88 612 SER A N 1
ATOM 4507 C CA . SER A 1 612 ? -20.986 15.815 15.693 1.00 92.88 612 SER A CA 1
ATOM 4508 C C . SER A 1 612 ? -22.269 15.871 16.537 1.00 92.88 612 SER A C 1
ATOM 4510 O O . SER A 1 612 ? -23.356 16.148 16.024 1.00 92.88 612 SER A O 1
ATOM 4512 N N . GLN A 1 613 ? -22.158 15.596 17.841 1.00 89.44 613 GLN A N 1
ATOM 4513 C CA . GLN A 1 613 ? -23.298 15.604 18.773 1.00 89.44 613 GLN A CA 1
ATOM 4514 C C . GLN A 1 613 ? -24.028 16.953 18.870 1.00 89.44 613 GLN A C 1
ATOM 4516 O O . GLN A 1 613 ? -25.208 16.989 19.208 1.00 89.44 613 GLN A O 1
ATOM 4521 N N . ASP A 1 614 ? -23.351 18.057 18.562 1.00 88.75 614 ASP A N 1
ATOM 4522 C CA . ASP A 1 614 ? -23.938 19.401 18.488 1.00 88.75 614 ASP A CA 1
ATOM 4523 C C . ASP A 1 614 ? -24.799 19.625 17.226 1.00 88.75 614 ASP A C 1
ATOM 4525 O O . ASP A 1 614 ? -25.345 20.710 17.037 1.00 88.75 614 ASP A O 1
ATOM 4529 N N . GLY A 1 615 ? -24.932 18.611 16.364 1.00 89.69 615 GLY A N 1
ATOM 4530 C CA . GLY A 1 615 ? -25.668 18.671 15.101 1.00 89.69 615 GLY A CA 1
ATOM 4531 C C . GLY A 1 615 ? -24.841 19.205 13.929 1.00 89.69 615 GLY A C 1
ATOM 4532 O O . GLY A 1 615 ? -25.338 19.254 12.802 1.00 89.69 615 GLY A O 1
ATOM 4533 N N . THR A 1 616 ? -23.577 19.573 14.155 1.00 93.00 616 THR A N 1
ATOM 4534 C CA . THR A 1 616 ? -22.697 20.090 13.106 1.00 93.00 616 THR A CA 1
ATOM 4535 C C . THR A 1 616 ? -22.174 18.947 12.236 1.00 93.00 616 THR A C 1
ATOM 4537 O O . THR A 1 616 ? -21.622 17.963 12.730 1.00 93.00 616 THR A O 1
ATOM 4540 N N . THR A 1 617 ? -22.304 19.076 10.913 1.00 94.25 617 THR A N 1
ATOM 4541 C CA . THR A 1 617 ? -21.630 18.170 9.969 1.00 94.25 617 THR A CA 1
ATOM 4542 C C . THR A 1 617 ? -20.217 18.672 9.698 1.00 94.25 617 THR A C 1
ATOM 4544 O O . THR A 1 617 ? -20.036 19.816 9.285 1.00 94.25 617 THR A O 1
ATOM 4547 N N . LEU A 1 618 ? -19.223 17.808 9.889 1.00 93.12 618 LEU A N 1
ATOM 4548 C CA . LEU A 1 618 ? -17.815 18.089 9.623 1.00 93.12 618 LEU A CA 1
ATOM 4549 C C . LEU A 1 618 ? -17.310 17.236 8.457 1.00 93.12 618 LEU A C 1
ATOM 4551 O O . LEU A 1 618 ? -17.699 16.075 8.310 1.00 93.12 618 LEU A O 1
ATOM 4555 N N . THR A 1 619 ? -16.400 17.808 7.671 1.00 93.38 619 THR A N 1
ATOM 4556 C CA . THR A 1 619 ? -15.706 17.132 6.571 1.00 93.38 619 THR A CA 1
ATOM 4557 C C . THR A 1 619 ? -14.233 16.954 6.926 1.00 93.38 619 THR A C 1
ATOM 4559 O O . THR A 1 619 ? -13.536 17.921 7.231 1.00 93.38 619 THR A O 1
ATOM 4562 N N . LEU A 1 620 ? -13.747 15.714 6.870 1.00 91.56 620 LEU A N 1
ATOM 4563 C CA . LEU A 1 620 ? -12.394 15.330 7.261 1.00 91.56 620 LEU A CA 1
ATOM 4564 C C . LEU A 1 620 ? -11.599 14.868 6.037 1.00 91.56 620 LEU A C 1
ATOM 4566 O O . LEU A 1 620 ? -11.941 13.891 5.366 1.00 91.56 620 LEU A O 1
ATOM 4570 N N . GLN A 1 621 ? -10.503 15.574 5.761 1.00 88.88 621 GLN A N 1
ATOM 4571 C CA . GLN A 1 621 ? -9.613 15.260 4.646 1.00 88.88 621 GLN A CA 1
ATOM 4572 C C . GLN A 1 621 ? -8.738 14.038 4.951 1.00 88.88 621 GLN A C 1
ATOM 4574 O O . GLN A 1 621 ? -8.302 13.873 6.096 1.00 88.88 621 GLN A O 1
ATOM 4579 N N . PRO A 1 622 ? -8.403 13.215 3.941 1.00 81.75 622 PRO A N 1
ATOM 4580 C CA . PRO A 1 622 ? -7.591 12.021 4.128 1.00 81.75 622 PRO A CA 1
ATOM 4581 C C . PRO A 1 622 ? -6.230 12.346 4.737 1.00 81.75 622 PRO A C 1
ATOM 4583 O O . PRO A 1 622 ? -5.795 11.642 5.647 1.00 81.75 622 PRO A O 1
ATOM 4586 N N . ASP A 1 623 ? -5.529 13.372 4.258 1.00 76.00 623 ASP A N 1
ATOM 4587 C CA . ASP A 1 623 ? -4.106 13.590 4.574 1.00 76.00 623 ASP A CA 1
ATOM 4588 C C . ASP A 1 623 ? -3.858 14.279 5.903 1.00 76.00 623 ASP A C 1
ATOM 4590 O O . ASP A 1 623 ? -2.847 14.004 6.544 1.00 76.00 623 ASP A O 1
ATOM 4594 N N . GLY A 1 624 ? -4.830 15.064 6.359 1.00 75.56 624 GLY A N 1
ATOM 4595 C CA . GLY A 1 624 ? -4.824 15.650 7.692 1.00 75.56 624 GLY A CA 1
ATOM 4596 C C . GLY A 1 624 ? -5.313 14.706 8.786 1.00 75.56 624 GLY A C 1
ATOM 4597 O O . GLY A 1 624 ? -5.224 15.081 9.943 1.00 75.56 624 GLY A O 1
ATOM 4598 N N . ASN A 1 625 ? -5.835 13.512 8.468 1.00 83.31 625 ASN A N 1
ATOM 4599 C CA . ASN A 1 625 ? -6.479 12.645 9.459 1.00 83.31 625 ASN A CA 1
ATOM 4600 C C . ASN A 1 625 ? -6.010 11.181 9.397 1.00 83.31 625 ASN A C 1
ATOM 4602 O O . ASN A 1 625 ? -5.632 10.632 8.356 1.00 83.31 625 ASN A O 1
ATOM 4606 N N . SER A 1 626 ? -6.065 10.513 10.546 1.00 82.56 626 SER A N 1
ATOM 4607 C CA . SER A 1 626 ? -5.878 9.071 10.696 1.00 82.56 626 SER A CA 1
ATOM 4608 C C . SER A 1 626 ? -7.057 8.477 11.453 1.00 82.56 626 SER A C 1
ATOM 4610 O O . SER A 1 626 ? -7.425 8.999 12.497 1.00 82.56 626 SER A O 1
ATOM 4612 N N . PHE A 1 627 ? -7.615 7.372 10.954 1.00 87.00 627 PHE A N 1
ATOM 4613 C CA . PHE A 1 627 ? -8.685 6.640 11.629 1.00 87.00 627 PHE A CA 1
ATOM 4614 C C . PHE A 1 627 ? -8.128 5.375 12.293 1.00 87.00 627 PHE A C 1
ATOM 4616 O O . PHE A 1 627 ? -7.723 4.418 11.615 1.00 87.00 627 PHE A O 1
ATOM 4623 N N . ASP A 1 628 ? -8.106 5.399 13.622 1.00 84.62 628 ASP A N 1
ATOM 4624 C CA . ASP A 1 628 ? -7.871 4.260 14.493 1.00 84.62 628 ASP A CA 1
ATOM 4625 C C . ASP A 1 628 ? -9.187 3.520 14.795 1.00 84.62 628 ASP A C 1
ATOM 4627 O O . ASP A 1 628 ? -10.021 3.978 15.577 1.00 84.62 628 ASP A O 1
ATOM 4631 N N . MET A 1 629 ? -9.382 2.367 14.150 1.00 85.94 629 MET A N 1
ATOM 4632 C CA . MET A 1 629 ? -10.606 1.570 14.291 1.00 85.94 629 MET A CA 1
ATOM 4633 C C . MET A 1 629 ? -10.685 0.811 15.617 1.00 85.94 629 MET A C 1
ATOM 4635 O O . MET A 1 629 ? -11.782 0.457 16.031 1.00 85.94 629 MET A O 1
ATOM 4639 N N . THR A 1 630 ? -9.563 0.538 16.294 1.00 81.62 630 THR A N 1
ATOM 4640 C CA . THR A 1 630 ? -9.611 -0.212 17.565 1.00 81.62 630 THR A CA 1
ATOM 4641 C C . THR A 1 630 ? -10.171 0.659 18.685 1.00 81.62 630 THR A C 1
ATOM 4643 O O . THR A 1 630 ? -10.858 0.163 19.576 1.00 81.62 630 THR A O 1
ATOM 4646 N N . ARG A 1 631 ? -9.918 1.970 18.607 1.00 83.12 631 ARG A N 1
ATOM 4647 C CA . ARG A 1 631 ? -10.366 2.980 19.576 1.00 83.12 631 ARG A CA 1
ATOM 4648 C C . ARG A 1 631 ? -11.553 3.804 19.079 1.00 83.12 631 ARG A C 1
ATOM 4650 O O . ARG A 1 631 ? -12.061 4.639 19.819 1.00 83.12 631 ARG A O 1
ATOM 4657 N N . ASN A 1 632 ? -11.984 3.582 17.835 1.00 88.88 632 ASN A N 1
ATOM 4658 C CA . ASN A 1 632 ? -12.930 4.437 17.119 1.00 88.88 632 ASN A CA 1
ATOM 4659 C C . ASN A 1 632 ? -12.543 5.926 17.193 1.00 88.88 632 ASN A C 1
ATOM 4661 O O . ASN A 1 632 ? -13.357 6.788 17.512 1.00 88.88 632 ASN A O 1
ATOM 4665 N N . LEU A 1 633 ? -11.273 6.228 16.928 1.00 88.19 633 LEU A N 1
ATOM 4666 C CA . LEU A 1 633 ? -10.696 7.557 17.100 1.00 88.19 633 LEU A CA 1
ATOM 4667 C C . LEU A 1 633 ? -10.182 8.099 15.764 1.00 88.19 633 LEU A C 1
ATOM 4669 O O . LEU A 1 633 ? -9.416 7.431 15.067 1.00 88.19 633 LEU A O 1
ATOM 4673 N N . ILE A 1 634 ? -10.562 9.330 15.423 1.00 87.19 634 ILE A N 1
ATOM 4674 C CA . ILE A 1 634 ? -10.012 10.061 14.281 1.00 87.19 634 ILE A CA 1
ATOM 4675 C C . ILE A 1 634 ? -9.100 11.169 14.797 1.00 87.19 634 ILE A C 1
ATOM 4677 O O . ILE A 1 634 ? -9.560 12.111 15.435 1.00 87.19 634 ILE A O 1
ATOM 4681 N N . VAL A 1 635 ? -7.804 11.059 14.514 1.00 82.69 635 VAL A N 1
ATOM 4682 C CA . VAL A 1 635 ? -6.775 11.990 14.998 1.00 82.69 635 VAL A CA 1
ATOM 4683 C C . VAL A 1 635 ? -6.248 12.829 13.842 1.00 82.69 635 VAL A C 1
ATOM 4685 O O . VAL A 1 635 ? -5.978 12.288 12.764 1.00 82.69 635 VAL A O 1
ATOM 4688 N N . CYS A 1 636 ? -6.065 14.130 14.078 1.00 78.75 636 CYS A N 1
ATOM 4689 C CA . CYS A 1 636 ? -5.364 15.001 13.140 1.00 78.75 636 CYS A CA 1
ATOM 4690 C C . CYS A 1 636 ? -3.867 14.657 13.124 1.00 78.75 636 CYS A C 1
ATOM 4692 O O . CYS A 1 636 ? -3.274 14.464 14.185 1.00 78.75 636 CYS A O 1
ATOM 4694 N N . LYS A 1 637 ? -3.276 14.551 11.936 1.00 64.62 637 LYS A N 1
ATOM 4695 C CA . LYS A 1 637 ? -1.858 14.214 11.759 1.00 64.62 637 LYS A CA 1
ATOM 4696 C C . LYS A 1 637 ? -0.921 15.390 11.969 1.00 64.62 637 LYS A C 1
ATOM 4698 O O . LYS A 1 637 ? -1.323 16.527 11.639 1.00 64.62 637 LYS A O 1
#

Foldseek 3Di:
DDDDDDDDDDDDPDQDFDFPVNVVVVVPPDPPPVPPPPDDDDDDDDDDDDDDDDDDDDDDDDDDPDPPDPPDPDLDQDAAEEEEEAPDDDPPQQPDCLHPQNLVVVLCVQWFDALRYFYYYDDPVNLLDDDVLRRYLEYEYEYQDEDDPSSLVSVLVSLQQAHEYEYELHLYDHDFKGKDAPPDRDSDPPDDDWDFPDAFLQRITIIGRPVQSVQKDFPDWDQDPSGTWTWIWGQGHPNRGIYIYTHDDPCSDPPPPDDDDDPPPVSVVVSVVVNVVVVVSVGHTDPDPQDFWAAKEKDAAPPLPPPQCVLCVVQADPQQWNAFPFAIEREDQDPVSDDGDDRHYHYYHYNDDPCVFCVQADVVLLSVQADDPAACRMETEIAEHQAQLSVCHRVQVSGDQRNNYKYWYQAHSQDADAPGTGDRRHGQKLKMKTKHKAFCPFLCNVQVQCLLLLLLLLLQCLQCVPPPNVPQQWADEPPFFIARALRHTFWGWDWTWTDDPRIITIMIIIIGRQPDDPPHDHVQNSLVVCQVVDDPPDDRDDRDGSSSSVSSSRNSSNVSVVQCRVPNCVSCVVSNVVRYDQQQNWAAEADLPHFIWTFHAADSNRFTWTQTPVRDIDTHDRNQWDQDPVSRYIHGD

Radius of gyration: 28.73 Å; Cα contacts (8 Å, |Δi|>4): 1187; chains: 1; bounding box: 90×78×86 Å

Organism: Petromyzon marinus (NCBI:txid7757)

InterPro domains:
  IPR004143 Biotinyl protein ligase (BPL) and lipoyl protein ligase (LPL), catalytic domain [PF03099] (384-513)
  IPR004143 Biotinyl protein ligase (BPL) and lipoyl protein ligase (LPL), catalytic domain [PS51733] (364-565)
  IPR004408 Biotin--acetyl-CoA-carboxylase ligase [TIGR00121] (383-613)
  IPR004408 Biotin--acetyl-CoA-carboxylase ligase [cd16442] (379-520)
  IPR045864 Class II Aminoacyl-tRNA synthetase/Biotinyl protein ligase (BPL) and lipoyl protein ligase (LPL) [G3DSA:3.30.930.10] (358-581)
  IPR045864 Class II Aminoacyl-tRNA synthetase/Biotinyl protein ligase (BPL) and lipoyl protein ligase (LPL) [SSF55681] (366-580)

Sequence (637 aa):
EPRGVAATGGEHEDARPLHLSSCCECLGLESSTIESVRSASMEDLVELPSGSEDERLDGPGTEARGGTRARGHGSSNKPPNVLVYTGQDGPDADRSPCGRFGLVCAALLSVLRPDHYTVYRLEEAPARAHPWPEHTRLLVLASPRPLPEETSERFLAYAARGGAVLALCSRASCGGVGVRRGGDLHITVAPTDGVIVGVGGDGAEVTAALEDAGCLEVWARLAGSGGEAVIVYQAYGEEGGAVVLCQVSVDLTGSLAGVEGVLAADGQARCEVFTEILGHLGLNCGPGDAPTLTPAILWALEPVRLPLGSALEPRLSESGVLASRRVSLRFVRSLADGAGATPTLLPVVTEAAPDLLTPHFDLEAYRGMLRTRLLGRLVLHCEVVGSTMELLDGVTPHLPDDVGLIAIATRQIRGKGRGGNAWLSPVGCAMFTLPLVVRSDSCLGQHLPFLQHLVALAVVEGVRSAPGYEDIDLRVKWPNDIYYGSEFKVGGVLVNSTLIGDTFQVLIGCGVNVSNDRPTWCVNAAVAEWNGARRAGDAPLAPMSTAGSIASTVTQLERLVDSFQAGGPAAVLPLYYQRWLHSGTQVRLHSDTGPEATVLGLDDFGFLRVLSQDGTTLTLQPDGNSFDMTRNLIVCK